Protein AF-A0A7C2C127-F1 (afdb_monomer_lite)

InterPro domains:
  IPR010293 Na+-dependent bicarbonate transporter superfamily [PF05982] (14-312)
  IPR010293 Na+-dependent bicarbonate transporter superfamily [PTHR40400] (1-154)
  IPR052157 Branched-chain amino acid transport system permease [cd06582] (281-436)

Foldseek 3Di:
DDPVVLVCCLCVPLQNVLLQLLLVCLVVQHPDDDDPVLLVVLLLLLLLLLLLQLQQLVLPDDVLLVVLVLVLLLCLLQVQLVVQLVCCCVLQVDDQLVSLLRQLFLQAFDPVLLVSLLVSCVVVPHHFRSNLSVSNLSSNQSSNLNSLQSSDPDDDSVVSNVLSCVASSNCSNNVSSNNNNVCHPVNCVVCCVPSPPCNVVSSSVSSSNVSNVVSVCVVVDVVSDPSVVCSLQVQLVVQLVSQLVSCVVSVTDNSNSNSSSSGSSGTDPRRSVSSSVVRRAQDDDPNDRHHPLNVVLVVVLVVLLVVVVCCLPPDPLNVLLVVCVVPVVVSVVVVDDVVVSVVVVCVSVVVSVVSNVVSVVVVDPDGPCPCVVCPVVLVLLCQQLAPPNSVSSVVSNVVLVVQLVVLCVPPRNVSSVVSSVVVSVVSCVVPRRHDPRDDD

Structure (mmCIF, N/CA/C/O backbone):
data_AF-A0A7C2C127-F1
#
_entry.id   AF-A0A7C2C127-F1
#
loop_
_atom_site.group_PDB
_atom_site.id
_atom_site.type_symbol
_atom_site.label_atom_id
_atom_site.label_alt_id
_atom_site.label_comp_id
_atom_site.label_asym_id
_atom_site.label_entity_id
_atom_site.label_seq_id
_atom_site.pdbx_PDB_ins_code
_atom_site.Cartn_x
_atom_site.Cartn_y
_atom_site.Cartn_z
_atom_site.occupancy
_atom_site.B_iso_or_equiv
_atom_site.auth_seq_id
_atom_site.auth_comp_id
_atom_site.auth_asym_id
_atom_site.auth_atom_id
_atom_site.pdbx_PDB_model_num
ATOM 1 N N . MET A 1 1 ? -5.410 -1.307 -33.661 1.00 60.62 1 MET A N 1
ATOM 2 C CA . MET A 1 1 ? -6.552 -1.610 -32.772 1.00 60.62 1 MET A CA 1
ATOM 3 C C . MET A 1 1 ? -7.360 -0.339 -32.600 1.00 60.62 1 MET A C 1
ATOM 5 O O . MET A 1 1 ? -6.748 0.714 -32.479 1.00 60.62 1 MET A O 1
ATOM 9 N N . ASP A 1 2 ? -8.688 -0.419 -32.618 1.00 77.31 2 ASP A N 1
ATOM 10 C CA . ASP A 1 2 ? -9.548 0.704 -32.216 1.00 77.31 2 ASP A CA 1
ATOM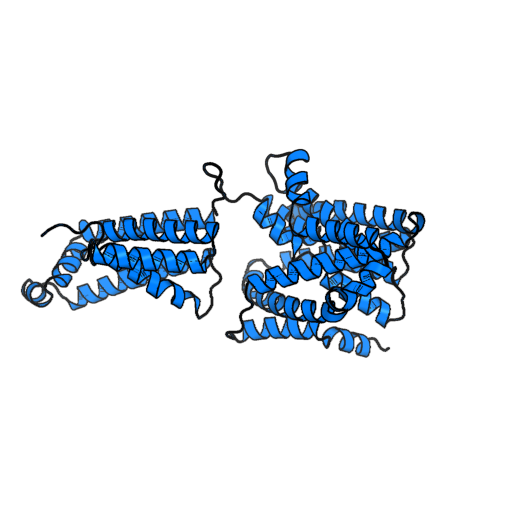 11 C C . ASP A 1 2 ? -9.400 0.964 -30.696 1.00 77.31 2 ASP A C 1
ATOM 13 O O . ASP A 1 2 ? -9.070 0.052 -29.931 1.00 77.31 2 ASP A O 1
ATOM 17 N N . ALA A 1 3 ? -9.626 2.202 -30.253 1.00 63.97 3 ALA A N 1
ATOM 18 C CA . ALA A 1 3 ? -9.612 2.628 -28.857 1.00 63.97 3 ALA A CA 1
ATOM 19 C C . ALA A 1 3 ? -10.526 1.766 -27.972 1.00 63.97 3 ALA A C 1
ATOM 21 O O . ALA A 1 3 ? -10.160 1.453 -26.838 1.00 63.97 3 ALA A O 1
ATOM 22 N N . LEU A 1 4 ? -11.677 1.324 -28.494 1.00 67.25 4 LEU A N 1
ATOM 23 C CA . LEU A 1 4 ? -12.590 0.435 -27.771 1.00 67.25 4 LEU A CA 1
ATOM 24 C C . LEU A 1 4 ? -11.961 -0.942 -27.498 1.00 67.25 4 LEU A C 1
ATOM 26 O O . LEU A 1 4 ? -12.105 -1.485 -26.404 1.00 67.25 4 LEU A O 1
ATOM 30 N N . GLU A 1 5 ? -11.232 -1.495 -28.468 1.00 71.25 5 GLU A N 1
ATOM 31 C CA . GLU A 1 5 ? -10.544 -2.783 -28.325 1.00 71.25 5 GLU A CA 1
ATOM 32 C C . GLU A 1 5 ? -9.367 -2.687 -27.344 1.00 71.25 5 GLU A C 1
ATOM 34 O O . GLU A 1 5 ? -9.182 -3.576 -26.516 1.00 71.25 5 GLU A O 1
ATOM 39 N N . LEU A 1 6 ? -8.621 -1.578 -27.347 1.00 61.88 6 LEU A N 1
ATOM 40 C CA . LEU A 1 6 ? -7.578 -1.317 -26.343 1.00 61.88 6 LEU A CA 1
ATOM 41 C C . LEU A 1 6 ? -8.158 -1.166 -24.933 1.00 61.88 6 LEU A C 1
ATOM 43 O O . LEU A 1 6 ? -7.577 -1.667 -23.968 1.00 61.88 6 LEU A O 1
ATOM 47 N N . LEU A 1 7 ? -9.305 -0.496 -24.803 1.00 61.59 7 LEU A N 1
ATOM 48 C CA . LEU A 1 7 ? -9.994 -0.345 -23.525 1.00 61.59 7 LEU A CA 1
ATOM 49 C C . LEU A 1 7 ? -10.435 -1.710 -22.983 1.00 61.59 7 LEU A C 1
ATOM 51 O O . LEU A 1 7 ? -10.162 -2.021 -21.824 1.00 61.59 7 LEU A O 1
ATOM 55 N N . LYS A 1 8 ? -11.056 -2.544 -23.827 1.00 70.00 8 LYS A N 1
ATOM 56 C CA . LYS A 1 8 ? -11.434 -3.917 -23.465 1.00 70.00 8 LYS A CA 1
ATOM 57 C C . LYS A 1 8 ? -10.215 -4.734 -23.048 1.00 70.00 8 LYS A C 1
ATOM 59 O O . LYS A 1 8 ? -10.264 -5.370 -22.005 1.00 70.00 8 LYS A O 1
ATOM 64 N N . LEU A 1 9 ? -9.120 -4.682 -23.806 1.00 67.81 9 LEU A N 1
ATOM 65 C CA . LEU A 1 9 ? -7.918 -5.471 -23.523 1.00 67.81 9 LEU A CA 1
ATOM 66 C C . LEU A 1 9 ? -7.294 -5.105 -22.164 1.00 67.81 9 LEU A C 1
ATOM 68 O O . LEU A 1 9 ? -6.887 -5.987 -21.413 1.00 67.81 9 LEU A O 1
ATOM 72 N N . ASN A 1 10 ? -7.291 -3.819 -21.800 1.00 65.25 10 ASN A N 1
ATOM 73 C CA . ASN A 1 10 ? -6.792 -3.375 -20.496 1.00 65.25 10 ASN A CA 1
ATOM 74 C C . ASN A 1 10 ? -7.761 -3.697 -19.345 1.00 65.25 10 ASN A C 1
ATOM 76 O O . ASN A 1 10 ? -7.336 -4.237 -18.321 1.00 65.25 10 ASN A O 1
ATOM 80 N N . LEU A 1 11 ? -9.058 -3.398 -19.503 1.00 72.81 11 LEU A N 1
ATOM 81 C CA . LEU A 1 11 ? -10.069 -3.610 -18.456 1.00 72.81 11 LEU A CA 1
ATOM 82 C C . LEU A 1 11 ? -10.361 -5.091 -18.192 1.00 72.81 11 LEU A C 1
ATOM 84 O O . LEU A 1 11 ? -10.652 -5.459 -17.057 1.00 72.81 11 LEU A O 1
ATOM 88 N N . LEU A 1 12 ? -10.267 -5.932 -19.223 1.00 81.25 12 LEU A N 1
ATOM 89 C CA . LEU A 1 12 ? -10.463 -7.380 -19.131 1.00 81.25 12 LEU A CA 1
ATOM 90 C C . LEU A 1 12 ? -9.153 -8.139 -18.871 1.00 81.25 12 LEU A C 1
ATOM 92 O O . LEU A 1 12 ? -9.132 -9.367 -18.934 1.00 81.25 12 LEU A O 1
ATOM 96 N N . SER A 1 13 ? -8.057 -7.437 -18.566 1.00 80.00 13 SER A N 1
ATOM 97 C CA . SER A 1 13 ? -6.820 -8.099 -18.154 1.00 80.00 13 SER A CA 1
ATOM 98 C C . SER A 1 13 ? -7.019 -8.831 -16.814 1.00 80.00 13 SER A C 1
ATOM 100 O O . SER A 1 13 ? -7.697 -8.302 -15.925 1.00 80.00 13 SER A O 1
ATOM 102 N N . PRO A 1 14 ? -6.403 -10.015 -16.608 1.00 85.00 14 PRO A N 1
ATOM 103 C CA . PRO A 1 14 ? -6.538 -10.767 -15.357 1.00 85.00 14 PRO A CA 1
ATOM 104 C C . PRO A 1 14 ? -6.208 -9.937 -14.112 1.00 85.00 14 PRO A C 1
ATOM 106 O O . PRO A 1 14 ? -6.898 -10.024 -13.106 1.00 85.00 14 PRO A O 1
ATOM 109 N N . MET A 1 15 ? -5.197 -9.074 -14.211 1.00 83.06 15 MET A N 1
ATOM 110 C CA . MET A 1 15 ? -4.766 -8.134 -13.175 1.00 83.06 15 MET A CA 1
ATOM 111 C C . MET A 1 15 ? -5.874 -7.162 -12.744 1.00 83.06 15 MET A C 1
ATOM 113 O O . MET A 1 15 ? -6.144 -7.014 -11.551 1.00 83.06 15 MET A O 1
ATOM 117 N N . VAL A 1 16 ? -6.518 -6.499 -13.709 1.00 78.00 16 VAL A N 1
ATOM 118 C CA . VAL A 1 16 ? -7.582 -5.519 -13.442 1.00 78.00 16 VAL A CA 1
ATOM 119 C C . VAL A 1 16 ? -8.842 -6.223 -12.945 1.00 78.00 16 VAL A C 1
ATOM 121 O O . VAL A 1 16 ? -9.451 -5.784 -11.969 1.00 78.00 16 VAL A O 1
ATOM 124 N N . LEU A 1 17 ? -9.196 -7.356 -13.552 1.00 85.75 17 LEU A N 1
ATOM 125 C CA . LEU A 1 17 ? -10.327 -8.170 -13.112 1.00 85.75 17 LEU A CA 1
ATOM 126 C C . LEU A 1 17 ? -10.126 -8.715 -11.695 1.00 85.75 17 LEU A C 1
ATOM 128 O O . LEU A 1 17 ? -11.061 -8.672 -10.902 1.00 85.75 17 LEU A O 1
ATOM 132 N N . ALA A 1 18 ? -8.920 -9.162 -11.340 1.00 87.81 18 ALA A N 1
ATOM 133 C CA . ALA A 1 18 ? -8.597 -9.612 -9.989 1.00 87.81 18 ALA A CA 1
ATOM 134 C C . ALA A 1 18 ? -8.707 -8.473 -8.967 1.00 87.81 18 ALA A C 1
ATOM 136 O O . ALA A 1 18 ? -9.290 -8.668 -7.902 1.00 87.81 18 ALA A O 1
ATOM 137 N N . PHE A 1 19 ? -8.241 -7.265 -9.299 1.00 83.75 19 PHE A N 1
ATOM 138 C CA . PHE A 1 19 ? -8.451 -6.087 -8.452 1.00 83.75 19 PHE A CA 1
ATOM 139 C C . PHE A 1 19 ? -9.943 -5.826 -8.192 1.00 83.75 19 PHE A C 1
ATOM 141 O O . PHE A 1 19 ? -10.361 -5.674 -7.040 1.00 83.75 19 PHE A O 1
ATOM 148 N N . PHE A 1 20 ? -10.771 -5.815 -9.241 1.00 85.88 20 PHE A N 1
ATOM 149 C CA . PHE A 1 20 ? -12.215 -5.619 -9.086 1.00 85.88 20 PHE A CA 1
ATOM 150 C C . PHE A 1 20 ? -12.894 -6.779 -8.359 1.00 85.88 20 PHE A C 1
ATOM 152 O O . PHE A 1 20 ? -13.795 -6.536 -7.558 1.00 85.88 20 PHE A O 1
ATOM 159 N N . LEU A 1 21 ? -12.442 -8.016 -8.571 1.00 92.38 21 LEU A N 1
ATOM 160 C CA . LEU A 1 21 ? -12.908 -9.186 -7.835 1.00 92.38 21 LEU A CA 1
ATOM 161 C C . LEU A 1 21 ? -12.620 -9.042 -6.339 1.00 92.38 21 LEU A C 1
ATOM 163 O O . LEU A 1 21 ? -13.502 -9.311 -5.532 1.00 92.38 21 LEU A O 1
ATOM 167 N N . GLY A 1 22 ? -11.437 -8.558 -5.959 1.00 88.19 22 GLY A N 1
ATOM 168 C CA . GLY A 1 22 ? -11.095 -8.293 -4.561 1.00 88.19 22 GLY A CA 1
ATOM 169 C C . GLY A 1 22 ? -11.972 -7.202 -3.958 1.00 88.19 22 GLY A C 1
ATOM 170 O O . GLY A 1 22 ? -12.535 -7.362 -2.872 1.00 88.19 22 GLY A O 1
ATOM 171 N N . ALA A 1 23 ? -12.170 -6.107 -4.692 1.00 83.31 23 ALA A N 1
ATOM 172 C CA . ALA A 1 23 ? -13.064 -5.038 -4.262 1.00 83.31 23 ALA A CA 1
ATOM 173 C C . ALA A 1 23 ? -14.514 -5.532 -4.082 1.00 83.31 23 ALA A C 1
ATOM 175 O O . ALA A 1 23 ? -15.163 -5.212 -3.081 1.00 83.31 23 ALA A O 1
ATOM 176 N N . LEU A 1 24 ? -15.002 -6.353 -5.018 1.00 90.81 24 LEU A N 1
ATOM 177 C CA . LEU A 1 24 ? -16.324 -6.971 -4.978 1.00 90.81 24 LEU A CA 1
ATOM 178 C C . LEU A 1 24 ? -16.447 -7.960 -3.817 1.00 90.81 24 LEU A C 1
ATOM 180 O O . LEU A 1 24 ? -17.412 -7.874 -3.065 1.00 90.81 24 LEU A O 1
ATOM 184 N N . ALA A 1 25 ? -15.468 -8.845 -3.623 1.00 89.56 25 ALA A N 1
ATOM 185 C CA . ALA A 1 25 ? -15.436 -9.804 -2.521 1.00 89.56 25 ALA A CA 1
ATOM 186 C C . ALA A 1 25 ? -15.560 -9.086 -1.172 1.00 89.56 25 ALA A C 1
ATOM 188 O O . ALA A 1 25 ? -16.382 -9.462 -0.333 1.00 89.56 25 ALA A O 1
ATOM 189 N N . ARG A 1 26 ? -14.837 -7.971 -0.994 1.00 82.50 26 ARG A N 1
ATOM 190 C CA . ARG A 1 26 ? -14.964 -7.141 0.208 1.00 82.50 26 ARG A CA 1
ATOM 191 C C . ARG A 1 26 ? -16.342 -6.484 0.324 1.00 82.50 26 ARG A C 1
ATOM 193 O O . ARG A 1 26 ? -16.895 -6.444 1.424 1.00 82.50 26 ARG A O 1
ATOM 200 N N . GLY A 1 27 ? -16.896 -5.979 -0.778 1.00 82.19 27 GLY A N 1
ATOM 201 C CA . GLY A 1 27 ? -18.230 -5.368 -0.825 1.00 82.19 27 GLY A CA 1
ATOM 202 C C . GLY A 1 27 ? -19.358 -6.347 -0.483 1.00 82.19 27 GLY A C 1
ATOM 203 O O . GLY A 1 27 ? -20.255 -6.007 0.287 1.00 82.19 27 GLY A O 1
ATOM 204 N N . LEU A 1 28 ? -19.258 -7.581 -0.979 1.00 89.88 28 LEU A N 1
ATOM 205 C CA . LEU A 1 28 ? -20.168 -8.693 -0.691 1.00 89.88 28 LEU A CA 1
ATOM 206 C C . LEU A 1 28 ? -19.945 -9.312 0.697 1.00 89.88 28 LEU A C 1
ATOM 208 O O . LEU A 1 28 ? -20.675 -10.221 1.078 1.00 89.88 28 LEU A O 1
ATOM 212 N N . ARG A 1 29 ? -18.965 -8.813 1.466 1.00 85.44 29 ARG A N 1
ATOM 213 C CA . ARG A 1 29 ? -18.564 -9.354 2.775 1.00 85.44 29 ARG A CA 1
ATOM 214 C C . ARG A 1 29 ? -18.173 -10.838 2.712 1.00 85.44 29 ARG A C 1
ATOM 216 O O . ARG A 1 29 ? -18.447 -11.575 3.655 1.00 85.44 29 ARG A O 1
ATOM 223 N N . SER A 1 30 ? -17.529 -11.251 1.621 1.00 86.69 30 SER A N 1
ATOM 224 C CA . SER A 1 30 ? -16.916 -12.576 1.508 1.00 86.69 30 SER A CA 1
ATOM 225 C C . SER A 1 30 ? -15.892 -12.795 2.628 1.00 86.69 30 SER A C 1
ATOM 227 O O . SER A 1 30 ? -15.277 -11.853 3.135 1.00 86.69 30 SER A O 1
ATOM 229 N N . ASP A 1 31 ? -15.727 -14.056 3.004 1.00 79.88 31 ASP A N 1
ATOM 230 C CA . ASP A 1 31 ? -14.684 -14.584 3.880 1.00 79.88 31 ASP A CA 1
ATOM 231 C C . ASP A 1 31 ? -13.298 -14.649 3.217 1.00 79.88 31 ASP A C 1
ATOM 233 O O . ASP A 1 31 ? -12.323 -14.975 3.894 1.00 79.88 31 ASP A O 1
ATOM 237 N N . LEU A 1 32 ? -13.190 -14.297 1.928 1.00 83.62 32 LEU A N 1
ATOM 238 C CA . LEU A 1 32 ? -11.921 -14.179 1.222 1.00 83.62 32 LEU A CA 1
ATOM 239 C C . LEU A 1 32 ? -10.985 -13.225 1.978 1.00 83.62 32 LEU A C 1
ATOM 241 O O . LEU A 1 32 ? -11.233 -12.022 2.079 1.00 83.62 32 LEU A O 1
ATOM 245 N N . ALA A 1 33 ? -9.894 -13.782 2.493 1.00 75.12 33 ALA A N 1
ATOM 246 C CA . ALA A 1 33 ? -8.860 -13.060 3.212 1.00 75.12 33 ALA A CA 1
ATOM 247 C C . ALA A 1 33 ? -7.491 -13.437 2.646 1.00 75.12 33 ALA A C 1
ATOM 249 O O . ALA A 1 33 ? -7.175 -14.615 2.487 1.00 75.12 33 ALA A O 1
ATOM 250 N N . PHE A 1 34 ? -6.675 -12.429 2.348 1.00 77.94 34 PHE A N 1
ATOM 251 C CA . PHE A 1 34 ? -5.296 -12.639 1.926 1.00 77.94 34 PHE A CA 1
ATOM 252 C C . PHE A 1 34 ? -4.382 -12.693 3.156 1.00 77.94 34 PHE A C 1
ATOM 254 O O . PHE A 1 34 ? -4.388 -11.750 3.952 1.00 77.94 34 PHE A O 1
ATOM 261 N N . PRO A 1 35 ? -3.589 -13.762 3.348 1.00 79.81 35 PRO A N 1
ATOM 262 C CA . PRO A 1 35 ? -2.646 -13.824 4.459 1.00 79.81 35 PRO A CA 1
ATOM 263 C C . PRO A 1 35 ? -1.576 -12.727 4.355 1.00 79.81 35 PRO A C 1
ATOM 265 O O . PRO A 1 35 ? -0.988 -12.534 3.288 1.00 79.81 35 PRO A O 1
ATOM 268 N N . GLU A 1 36 ? -1.233 -12.067 5.470 1.00 73.75 36 GLU A N 1
ATOM 269 C CA . GLU A 1 36 ? -0.169 -11.042 5.488 1.00 73.75 36 GLU A CA 1
ATOM 270 C C . GLU A 1 36 ? 1.187 -11.597 5.023 1.00 73.75 36 GLU A C 1
ATOM 272 O O . GLU A 1 36 ? 1.960 -10.909 4.348 1.00 73.75 36 GLU A O 1
ATOM 277 N N . ALA A 1 37 ? 1.465 -12.868 5.329 1.00 77.38 37 ALA A N 1
ATOM 278 C CA . ALA A 1 37 ? 2.657 -13.566 4.859 1.00 77.38 37 ALA A CA 1
ATOM 279 C C . ALA A 1 37 ? 2.698 -13.660 3.324 1.00 77.38 37 ALA A C 1
ATOM 281 O O . ALA A 1 37 ? 3.747 -13.427 2.723 1.00 77.38 37 ALA A O 1
ATOM 282 N N . LEU A 1 38 ? 1.555 -13.927 2.681 1.00 81.62 38 LEU A N 1
ATOM 283 C CA . LEU A 1 38 ? 1.459 -14.008 1.225 1.00 81.62 38 LEU A CA 1
ATOM 284 C C . LEU A 1 38 ? 1.640 -12.629 0.583 1.00 81.62 38 LEU A C 1
ATOM 286 O O . LEU A 1 38 ? 2.416 -12.501 -0.361 1.00 81.62 38 LEU A O 1
ATOM 290 N N . TYR A 1 39 ? 1.012 -11.584 1.132 1.00 76.12 39 TYR A N 1
ATOM 291 C CA . TYR A 1 39 ? 1.247 -10.199 0.698 1.00 76.12 39 TYR A CA 1
ATOM 292 C C . TYR A 1 39 ? 2.736 -9.831 0.774 1.00 76.12 39 TYR A C 1
ATOM 294 O O . TYR A 1 39 ? 3.320 -9.276 -0.163 1.00 76.12 39 TYR A O 1
ATOM 302 N N . THR A 1 40 ? 3.372 -10.185 1.890 1.00 77.06 40 THR A N 1
ATOM 303 C CA . THR A 1 40 ? 4.786 -9.915 2.154 1.00 77.06 40 THR A CA 1
ATOM 304 C C . THR A 1 40 ? 5.695 -10.669 1.184 1.00 77.06 40 THR A C 1
ATOM 306 O O . THR A 1 40 ? 6.653 -10.078 0.678 1.00 77.06 40 THR A O 1
ATOM 309 N N . ALA A 1 41 ? 5.395 -11.938 0.898 1.00 82.69 41 ALA A N 1
ATOM 310 C CA . ALA A 1 41 ? 6.131 -12.770 -0.049 1.00 82.69 41 ALA A CA 1
ATOM 311 C C . ALA A 1 41 ? 5.988 -12.259 -1.490 1.00 82.69 41 ALA A C 1
ATOM 313 O O . ALA A 1 41 ? 6.996 -12.068 -2.170 1.00 82.69 41 ALA A O 1
ATOM 314 N N . LEU A 1 42 ? 4.762 -11.951 -1.929 1.00 83.69 42 LEU A N 1
ATOM 315 C CA . LEU A 1 42 ? 4.494 -11.380 -3.252 1.00 83.69 42 LEU A CA 1
ATOM 316 C C . LEU A 1 42 ? 5.188 -10.027 -3.425 1.00 83.69 42 LEU A C 1
ATOM 318 O O . LEU A 1 42 ? 5.793 -9.783 -4.464 1.00 83.69 42 LEU A O 1
ATOM 322 N N . SER A 1 43 ? 5.176 -9.177 -2.395 1.00 78.94 43 SER A N 1
ATOM 323 C CA . SER A 1 43 ? 5.898 -7.899 -2.408 1.00 78.94 43 SER A CA 1
ATOM 324 C C . SER A 1 43 ? 7.403 -8.099 -2.589 1.00 78.94 43 SER A C 1
ATOM 326 O O . SER A 1 43 ? 8.009 -7.420 -3.413 1.00 78.94 43 SER A O 1
ATOM 328 N N . ILE A 1 44 ? 8.012 -9.034 -1.843 1.00 83.50 44 ILE A N 1
ATOM 329 C CA . ILE A 1 44 ? 9.448 -9.339 -1.971 1.00 83.50 44 ILE A CA 1
ATOM 330 C C . ILE A 1 44 ? 9.765 -9.781 -3.392 1.00 83.50 44 ILE A C 1
ATOM 332 O O . ILE A 1 44 ? 10.664 -9.236 -4.032 1.00 83.50 44 ILE A O 1
ATOM 336 N N . TYR A 1 45 ? 9.004 -10.766 -3.860 1.00 89.19 45 TYR A N 1
ATOM 337 C CA . TYR A 1 45 ? 9.178 -11.380 -5.161 1.00 89.19 45 TYR A CA 1
ATOM 338 C C . TYR A 1 45 ? 9.066 -10.344 -6.287 1.00 89.19 45 TYR A C 1
ATOM 340 O O . TYR A 1 45 ? 9.967 -10.248 -7.117 1.00 89.19 45 TYR A O 1
ATOM 348 N N . LEU A 1 46 ? 8.004 -9.530 -6.291 1.00 84.31 46 LEU A N 1
ATOM 349 C CA . LEU A 1 46 ? 7.758 -8.536 -7.337 1.00 84.31 46 LEU A CA 1
ATOM 350 C C . LEU A 1 46 ? 8.841 -7.454 -7.357 1.00 84.31 46 LEU A C 1
ATOM 352 O O . LEU A 1 46 ? 9.362 -7.146 -8.426 1.00 84.31 46 LEU A O 1
ATOM 356 N N . LEU A 1 47 ? 9.209 -6.904 -6.196 1.00 81.62 47 LEU A N 1
ATOM 357 C CA . LEU A 1 47 ? 10.239 -5.865 -6.100 1.00 81.62 47 LEU A CA 1
ATOM 358 C C . LEU A 1 47 ? 11.602 -6.379 -6.567 1.00 81.62 47 LEU A C 1
ATOM 360 O O . LEU A 1 47 ? 12.262 -5.732 -7.379 1.00 81.62 47 LEU A O 1
ATOM 364 N N . PHE A 1 48 ? 11.999 -7.568 -6.112 1.00 88.62 48 PHE A N 1
ATOM 365 C CA . PHE A 1 48 ? 13.260 -8.167 -6.531 1.00 88.62 48 PHE A CA 1
ATOM 366 C C . PHE A 1 48 ? 13.261 -8.510 -8.026 1.00 88.62 48 PHE A C 1
ATOM 368 O O . PHE A 1 48 ? 14.230 -8.203 -8.713 1.00 88.62 48 PHE A O 1
ATOM 375 N N . ALA A 1 49 ? 12.170 -9.071 -8.560 1.00 87.75 49 ALA A N 1
ATOM 376 C CA . ALA A 1 49 ? 12.039 -9.388 -9.985 1.00 87.75 49 ALA A CA 1
ATOM 377 C C . ALA A 1 49 ? 12.124 -8.140 -10.881 1.00 87.75 49 ALA A C 1
ATOM 379 O O . ALA A 1 49 ? 12.737 -8.188 -11.950 1.00 87.75 49 ALA A O 1
ATOM 380 N N . ILE A 1 50 ? 11.530 -7.019 -10.453 1.00 83.69 50 ILE A N 1
ATOM 381 C CA . ILE A 1 50 ? 11.624 -5.729 -11.156 1.00 83.69 50 ILE A CA 1
ATOM 382 C C . ILE A 1 50 ? 13.069 -5.233 -11.156 1.00 83.69 50 ILE A C 1
ATOM 384 O O . ILE A 1 50 ? 13.589 -4.895 -12.221 1.00 83.69 50 ILE A O 1
ATOM 388 N N . GLY A 1 51 ? 13.720 -5.239 -9.987 1.00 88.12 51 GLY A N 1
ATOM 389 C CA . GLY A 1 51 ? 15.130 -4.879 -9.856 1.00 88.12 51 GLY A CA 1
ATOM 390 C C . GLY A 1 51 ? 16.007 -5.735 -10.766 1.00 88.12 51 GLY A C 1
ATOM 391 O O . GLY A 1 51 ? 16.746 -5.201 -11.585 1.00 88.12 51 GLY A O 1
ATOM 392 N N . LEU A 1 52 ? 15.856 -7.058 -10.700 1.00 91.31 52 LEU A N 1
ATOM 393 C CA . LEU A 1 52 ? 16.619 -8.023 -11.491 1.00 91.31 52 LEU A CA 1
ATOM 394 C C . LEU A 1 52 ? 16.494 -7.770 -12.999 1.00 91.31 52 LEU A C 1
ATOM 396 O O . LEU A 1 52 ? 17.508 -7.705 -13.695 1.00 91.31 52 LEU A O 1
ATOM 400 N N . LYS A 1 53 ? 15.268 -7.567 -13.503 1.00 87.94 53 LYS A N 1
ATOM 401 C CA . LYS A 1 53 ? 15.026 -7.213 -14.913 1.00 87.94 53 LYS A CA 1
ATOM 402 C C . LYS A 1 53 ? 15.699 -5.889 -15.282 1.00 87.94 53 LYS A C 1
ATOM 404 O O . LYS A 1 53 ? 16.378 -5.828 -16.301 1.00 87.94 53 LYS A O 1
ATOM 409 N N . GLY A 1 54 ? 15.567 -4.858 -14.444 1.00 88.56 54 GLY A N 1
ATOM 410 C CA . GLY A 1 54 ? 16.218 -3.562 -14.668 1.00 88.56 54 GLY A CA 1
ATOM 411 C C . GLY A 1 54 ? 17.740 -3.652 -14.701 1.00 88.56 54 GLY A C 1
ATOM 412 O O . GLY A 1 54 ? 18.375 -3.071 -15.575 1.00 88.56 54 GLY A O 1
ATOM 413 N N . GLY A 1 55 ? 18.324 -4.447 -13.807 1.00 91.44 55 GLY A N 1
ATOM 414 C CA . GLY A 1 55 ? 19.760 -4.699 -13.764 1.00 91.44 55 GLY A CA 1
ATOM 415 C C . GLY A 1 55 ? 20.298 -5.321 -15.046 1.00 91.44 55 GLY A C 1
ATOM 416 O O . GLY A 1 55 ? 21.280 -4.841 -15.607 1.00 91.44 55 GLY A O 1
ATOM 417 N N . VAL A 1 56 ? 19.636 -6.362 -15.549 1.00 92.69 56 VAL A N 1
ATOM 418 C CA . VAL A 1 56 ? 20.054 -7.013 -16.798 1.00 92.69 56 VAL A CA 1
ATOM 419 C C . VAL A 1 56 ? 19.977 -6.049 -17.972 1.00 92.69 56 VAL A C 1
ATOM 421 O O . VAL A 1 56 ? 20.918 -5.962 -18.754 1.00 92.69 56 VAL A O 1
ATOM 424 N N . GLU A 1 57 ? 18.911 -5.260 -18.060 1.00 89.94 57 GLU A N 1
ATOM 425 C CA . GLU A 1 57 ? 18.777 -4.221 -19.084 1.00 89.94 57 GLU A CA 1
ATOM 426 C C . GLU A 1 57 ? 19.866 -3.147 -18.958 1.00 89.94 57 GLU A C 1
ATOM 428 O O . GLU A 1 57 ? 20.416 -2.696 -19.965 1.00 89.94 57 GLU A O 1
ATOM 433 N N . LEU A 1 58 ? 20.258 -2.795 -17.733 1.00 89.19 58 LEU A N 1
ATOM 434 C CA . LEU A 1 58 ? 21.350 -1.862 -17.474 1.00 89.19 58 LEU A CA 1
ATOM 435 C C . LEU A 1 58 ? 22.705 -2.394 -17.963 1.00 89.19 58 LEU A C 1
ATOM 437 O O . LEU A 1 58 ? 23.472 -1.625 -18.533 1.00 89.19 58 LEU A O 1
ATOM 441 N N . SER A 1 59 ? 22.985 -3.693 -17.813 1.00 89.69 59 SER A N 1
ATOM 442 C CA . SER A 1 59 ? 24.268 -4.282 -18.247 1.00 89.69 59 SER A CA 1
ATOM 443 C C . SER A 1 59 ? 24.524 -4.212 -19.758 1.00 89.69 59 SER A C 1
ATOM 445 O O . SER A 1 59 ? 25.673 -4.286 -20.189 1.00 89.69 59 SER A O 1
ATOM 447 N N . LYS A 1 60 ? 23.469 -4.044 -20.563 1.00 88.62 60 LYS A N 1
ATOM 448 C CA . LYS A 1 60 ? 23.538 -3.978 -22.032 1.00 88.62 60 LYS A CA 1
ATOM 449 C C . LYS A 1 60 ? 23.222 -2.599 -22.605 1.00 88.62 60 LYS A C 1
ATOM 451 O O . LYS A 1 60 ? 23.374 -2.388 -23.806 1.00 88.62 60 LYS A O 1
ATOM 456 N N . THR A 1 61 ? 22.787 -1.657 -21.770 1.00 89.19 61 THR A N 1
ATOM 457 C CA . THR A 1 61 ? 22.429 -0.305 -22.209 1.00 89.19 61 THR A CA 1
ATOM 458 C C . THR A 1 61 ? 23.652 0.615 -22.142 1.00 89.19 61 THR A C 1
ATOM 460 O O . THR A 1 61 ? 24.208 0.806 -21.060 1.00 89.19 61 THR A O 1
ATOM 463 N N . PRO A 1 62 ? 24.058 1.260 -23.253 1.00 90.50 62 PRO A N 1
ATOM 464 C CA . PRO A 1 62 ? 25.094 2.287 -23.224 1.00 90.50 62 PRO A CA 1
ATOM 465 C C . PRO A 1 62 ? 24.734 3.427 -22.264 1.00 90.50 62 PRO A C 1
ATOM 467 O O . PRO A 1 62 ? 23.662 4.023 -22.372 1.00 90.50 62 PRO A O 1
ATOM 470 N N . LEU A 1 63 ? 25.658 3.789 -21.369 1.00 86.69 63 LEU A N 1
ATOM 471 C CA . LEU A 1 63 ? 25.414 4.787 -20.318 1.00 86.69 63 LEU A CA 1
ATOM 472 C C . LEU A 1 63 ? 24.977 6.156 -20.875 1.00 86.69 63 LEU A C 1
ATOM 474 O O . LEU A 1 63 ? 24.182 6.856 -20.253 1.00 86.69 63 LEU A O 1
ATOM 478 N N . ALA A 1 64 ? 25.443 6.509 -22.077 1.00 89.06 64 ALA A N 1
ATOM 479 C CA . ALA A 1 64 ? 25.063 7.739 -22.769 1.00 89.06 64 ALA A CA 1
ATOM 480 C C . ALA A 1 64 ? 23.555 7.823 -23.075 1.00 89.06 64 ALA A C 1
ATOM 482 O O . ALA A 1 64 ? 22.982 8.906 -22.985 1.00 89.06 64 ALA A O 1
ATOM 483 N N . LEU A 1 65 ? 22.904 6.693 -23.382 1.00 89.50 65 LEU A N 1
ATOM 484 C CA . LEU A 1 65 ? 21.458 6.639 -23.643 1.00 89.50 65 LEU A CA 1
ATOM 485 C C . LEU A 1 65 ? 20.632 6.728 -22.354 1.00 89.50 65 LEU A C 1
ATOM 487 O O . LEU A 1 65 ? 19.471 7.122 -22.391 1.00 89.50 65 LEU A O 1
ATOM 491 N N . LEU A 1 66 ? 21.228 6.372 -21.215 1.00 91.19 66 LEU A N 1
ATOM 492 C CA . LEU A 1 66 ? 20.564 6.381 -19.915 1.00 91.19 66 LEU A CA 1
ATOM 493 C C . LEU A 1 66 ? 20.721 7.713 -19.175 1.00 91.19 66 LEU A C 1
ATOM 495 O O . LEU A 1 66 ? 19.848 8.067 -18.389 1.00 91.19 66 LEU A O 1
ATOM 499 N N . LEU A 1 67 ? 21.814 8.446 -19.400 1.00 92.69 67 LEU A N 1
ATOM 500 C CA . LEU A 1 67 ? 22.192 9.600 -18.581 1.00 92.69 67 LEU A CA 1
ATOM 501 C C . LEU A 1 67 ? 21.086 10.662 -18.497 1.00 92.69 67 LEU A C 1
ATOM 503 O O . LEU A 1 67 ? 20.679 11.042 -17.401 1.00 92.69 67 LEU A O 1
ATOM 507 N N . LEU A 1 68 ? 20.574 11.119 -19.643 1.00 95.62 68 LEU A N 1
ATOM 508 C CA . LEU A 1 68 ? 19.518 12.134 -19.697 1.00 95.62 68 LEU A CA 1
ATOM 509 C C . LEU A 1 68 ? 18.194 11.626 -19.088 1.00 95.62 68 LEU A C 1
ATOM 511 O O . LEU A 1 68 ? 17.663 12.312 -18.208 1.00 95.62 68 LEU A O 1
ATOM 515 N N . PRO A 1 69 ? 17.680 10.428 -19.446 1.00 95.88 69 PRO A N 1
ATOM 516 C CA . PRO A 1 69 ? 16.500 9.859 -18.793 1.00 95.88 69 PRO A CA 1
ATOM 517 C C . PRO A 1 69 ? 16.659 9.659 -17.284 1.00 95.88 69 PRO A C 1
ATOM 519 O O . PRO A 1 69 ? 15.724 9.922 -16.527 1.00 95.88 69 PRO A O 1
ATOM 522 N N . ALA A 1 70 ? 17.837 9.238 -16.822 1.00 94.00 70 ALA A N 1
ATOM 523 C CA . ALA A 1 70 ? 18.134 9.068 -15.405 1.00 94.00 70 ALA A CA 1
ATOM 524 C C . ALA A 1 70 ? 18.118 10.410 -14.665 1.00 94.00 70 ALA A C 1
ATOM 526 O O . ALA A 1 70 ? 17.493 10.508 -13.612 1.00 94.00 70 ALA A O 1
ATOM 527 N N . LEU A 1 71 ? 18.728 11.460 -15.223 1.00 95.31 71 LEU A N 1
ATOM 528 C CA . LEU A 1 71 ? 18.703 12.805 -14.640 1.00 95.31 71 LEU A CA 1
ATOM 529 C C . LEU A 1 71 ? 17.282 13.382 -14.583 1.00 95.31 71 LEU A C 1
ATOM 531 O O . LEU A 1 71 ? 16.879 13.912 -13.547 1.00 95.31 71 LEU A O 1
ATOM 535 N N . ALA A 1 72 ? 16.499 13.226 -15.653 1.00 96.12 72 ALA A N 1
ATOM 536 C CA . ALA A 1 72 ? 15.089 13.616 -15.675 1.00 96.12 72 ALA A CA 1
ATOM 537 C C . ALA A 1 72 ? 14.273 12.864 -14.608 1.00 96.12 72 ALA A C 1
ATOM 539 O O . ALA A 1 72 ? 13.466 13.457 -13.891 1.00 96.12 72 ALA A O 1
ATOM 540 N N . THR A 1 73 ? 14.527 11.565 -14.458 1.00 94.88 73 THR A N 1
ATOM 541 C CA . THR A 1 73 ? 13.865 10.711 -13.465 1.00 94.88 73 THR A CA 1
ATOM 542 C C . THR A 1 73 ? 14.259 11.085 -12.036 1.00 94.88 73 THR A C 1
ATOM 544 O O . THR A 1 73 ? 13.394 11.175 -11.169 1.00 94.88 73 THR A O 1
ATOM 547 N N . LEU A 1 74 ? 15.536 11.373 -11.782 1.00 94.06 74 LEU A N 1
ATOM 548 C CA . LEU A 1 74 ? 16.013 11.855 -10.484 1.00 94.06 74 LEU A CA 1
ATOM 549 C C . LEU A 1 74 ? 15.388 13.207 -10.134 1.00 94.06 74 LEU A C 1
ATOM 551 O O . LEU A 1 74 ? 14.929 13.394 -9.008 1.00 94.06 74 LEU A O 1
ATOM 555 N N . PHE A 1 75 ? 15.297 14.125 -11.100 1.00 95.62 75 PHE A N 1
ATOM 556 C CA . PHE A 1 75 ? 14.590 15.389 -10.908 1.00 95.62 75 PHE A CA 1
ATOM 557 C C . PHE A 1 75 ? 13.126 15.155 -10.518 1.00 95.62 75 PHE A C 1
ATOM 559 O O . PHE A 1 75 ? 12.662 15.729 -9.533 1.00 95.62 75 PHE A O 1
ATOM 566 N N . LEU A 1 76 ? 12.408 14.274 -11.224 1.00 94.75 76 LEU A N 1
ATOM 567 C CA . LEU A 1 76 ? 11.037 13.893 -10.862 1.00 94.75 76 LEU A CA 1
ATOM 568 C C . LEU A 1 76 ? 10.971 13.282 -9.455 1.00 94.75 76 LEU A C 1
ATOM 570 O O . LEU A 1 76 ? 10.062 13.616 -8.694 1.00 94.75 76 LEU A O 1
ATOM 574 N N . GLY A 1 77 ? 11.940 12.444 -9.086 1.00 90.75 77 GLY A N 1
ATOM 575 C CA . GLY A 1 77 ? 12.043 11.819 -7.765 1.00 90.75 77 GLY A CA 1
ATOM 576 C C . GLY A 1 77 ? 12.224 12.822 -6.628 1.00 90.75 77 GLY A C 1
ATOM 577 O O . GLY A 1 77 ? 11.764 12.573 -5.520 1.00 90.75 77 GLY A O 1
ATOM 578 N N . LEU A 1 78 ? 12.825 13.983 -6.896 1.00 93.44 78 LEU A N 1
ATOM 579 C CA . LEU A 1 78 ? 12.955 15.075 -5.927 1.00 93.44 78 LEU A CA 1
ATOM 580 C C . LEU A 1 78 ? 11.753 16.030 -5.967 1.00 93.44 78 LEU A C 1
ATOM 582 O O . LEU A 1 78 ? 11.245 16.452 -4.929 1.00 93.44 78 LEU A O 1
ATOM 586 N N . PHE A 1 79 ? 11.269 16.367 -7.162 1.00 94.94 79 PHE A N 1
ATOM 587 C CA . PHE A 1 79 ? 10.209 17.353 -7.368 1.00 94.94 79 PHE A CA 1
ATOM 588 C C . PHE A 1 79 ? 8.833 16.858 -6.908 1.00 94.94 79 PHE A C 1
ATOM 590 O O . PHE A 1 79 ? 8.074 17.606 -6.280 1.00 94.94 79 PHE A O 1
ATOM 597 N N . ARG A 1 80 ? 8.482 15.605 -7.215 1.00 93.81 80 ARG A N 1
ATOM 598 C CA . ARG A 1 80 ? 7.168 15.020 -6.904 1.00 93.81 80 ARG A CA 1
ATOM 599 C C . ARG A 1 80 ? 6.848 14.988 -5.407 1.00 93.81 80 ARG A C 1
ATOM 601 O O . ARG A 1 80 ? 5.784 15.500 -5.051 1.00 93.81 80 ARG A O 1
ATOM 608 N N . PRO A 1 81 ? 7.712 14.476 -4.507 1.00 90.75 81 PRO A N 1
ATOM 609 C CA . PRO A 1 81 ? 7.428 14.529 -3.071 1.00 90.75 81 PRO A CA 1
ATOM 610 C C . PRO A 1 81 ? 7.356 15.974 -2.558 1.00 90.75 81 PRO A C 1
ATOM 612 O O . PRO A 1 81 ? 6.467 16.298 -1.773 1.00 90.75 81 PRO A O 1
ATOM 615 N N . LEU A 1 82 ? 8.219 16.874 -3.044 1.00 94.50 82 LEU A N 1
ATOM 616 C CA . LEU A 1 82 ? 8.262 18.268 -2.590 1.00 94.50 82 LEU A CA 1
ATOM 617 C C . LEU A 1 82 ? 6.979 19.033 -2.954 1.00 94.50 82 LEU A C 1
ATOM 619 O O . LEU A 1 82 ? 6.366 19.694 -2.112 1.00 94.50 82 LEU A O 1
ATOM 623 N N . SER A 1 83 ? 6.543 18.903 -4.209 1.00 94.25 83 SER A N 1
ATOM 624 C CA . SER A 1 83 ? 5.297 19.498 -4.704 1.00 94.25 83 SER A CA 1
ATOM 625 C C . SER A 1 83 ? 4.066 18.873 -4.044 1.00 94.25 83 SER A C 1
ATOM 627 O O . SER A 1 83 ? 3.176 19.610 -3.617 1.00 94.25 83 SER A O 1
ATOM 629 N N . SER A 1 84 ? 4.040 17.547 -3.863 1.00 87.62 84 SER A N 1
ATOM 630 C CA . SER A 1 84 ? 2.960 16.842 -3.153 1.00 87.62 84 SER A CA 1
ATOM 631 C C . SER A 1 84 ? 2.823 17.313 -1.709 1.00 87.62 84 SER A C 1
ATOM 633 O O . SER A 1 84 ? 1.715 17.603 -1.262 1.00 87.62 84 SER A O 1
ATOM 635 N N . TYR A 1 85 ? 3.941 17.450 -0.991 1.00 88.06 85 TYR A N 1
ATOM 636 C CA . TYR A 1 85 ? 3.966 17.942 0.384 1.00 88.06 85 TYR A CA 1
ATOM 637 C C . TYR A 1 85 ? 3.422 19.372 0.477 1.00 88.06 85 TYR A C 1
ATOM 639 O O . TYR A 1 85 ? 2.530 19.659 1.280 1.00 88.06 85 TYR A O 1
ATOM 647 N N . LEU A 1 86 ? 3.929 20.278 -0.367 1.00 93.19 86 LEU A N 1
ATOM 648 C CA . LEU A 1 86 ? 3.519 21.682 -0.362 1.00 93.19 86 LEU A CA 1
ATOM 649 C C . LEU A 1 86 ? 2.028 21.837 -0.683 1.00 93.19 86 LEU A C 1
ATOM 651 O O . LEU A 1 86 ? 1.323 22.596 -0.013 1.00 93.19 86 LEU A O 1
ATOM 655 N N . LEU A 1 87 ? 1.545 21.112 -1.692 1.00 87.50 87 LEU A N 1
ATOM 656 C CA . LEU A 1 87 ? 0.144 21.141 -2.095 1.00 87.50 87 LEU A CA 1
ATOM 657 C C . LEU A 1 87 ? -0.755 20.488 -1.040 1.00 87.50 87 LEU A C 1
ATOM 659 O O . LEU A 1 87 ? -1.821 21.029 -0.764 1.00 87.50 87 LEU A O 1
ATOM 663 N N . ALA A 1 88 ? -0.321 19.413 -0.376 1.00 78.12 88 ALA A N 1
ATOM 664 C CA . ALA A 1 88 ? -1.067 18.820 0.734 1.00 78.12 88 ALA A CA 1
ATOM 665 C C . ALA A 1 88 ? -1.209 19.818 1.895 1.00 78.12 88 ALA A C 1
ATOM 667 O O . ALA A 1 88 ? -2.309 20.039 2.403 1.00 78.12 88 ALA A O 1
ATOM 668 N N . ARG A 1 89 ? -0.121 20.508 2.259 1.00 82.06 89 ARG A N 1
ATOM 669 C CA . ARG A 1 89 ? -0.129 21.547 3.303 1.00 82.06 89 ARG A CA 1
ATOM 670 C C . ARG A 1 89 ? -1.052 22.717 2.957 1.00 82.06 89 ARG A C 1
ATOM 672 O O . ARG A 1 89 ? -1.750 23.205 3.840 1.00 82.06 89 ARG A O 1
ATOM 679 N N . ARG A 1 90 ? -1.058 23.172 1.698 1.00 88.25 90 ARG A N 1
ATOM 680 C CA . ARG A 1 90 ? -1.832 24.350 1.260 1.00 88.25 90 ARG A CA 1
ATOM 681 C C . ARG A 1 90 ? -3.296 24.049 0.939 1.00 88.25 90 ARG A C 1
ATOM 683 O O . ARG A 1 90 ? -4.161 24.816 1.339 1.00 88.25 90 ARG A O 1
ATOM 690 N N . LEU A 1 91 ? -3.573 22.974 0.203 1.00 80.44 91 LEU A N 1
ATOM 691 C CA . LEU A 1 91 ? -4.909 22.667 -0.325 1.00 80.44 91 LEU A CA 1
ATOM 692 C C . LEU A 1 91 ? -5.734 21.786 0.616 1.00 80.44 91 LEU A C 1
ATOM 694 O O . LEU A 1 91 ? -6.959 21.902 0.643 1.00 80.44 91 LEU A O 1
ATOM 698 N N . LEU A 1 92 ? -5.079 20.904 1.380 1.00 70.94 92 LEU A N 1
ATOM 699 C CA . LEU A 1 92 ? -5.756 19.994 2.310 1.00 70.94 92 LEU A CA 1
ATOM 700 C C . LEU A 1 92 ? -5.672 20.463 3.768 1.00 70.94 92 LEU A C 1
ATOM 702 O O . LEU A 1 92 ? -6.466 20.012 4.586 1.00 70.94 92 LEU A O 1
ATOM 706 N N . GLY A 1 93 ? -4.744 21.369 4.099 1.00 69.56 93 GLY A N 1
ATOM 707 C CA . GLY A 1 93 ? -4.587 21.910 5.455 1.00 69.56 93 GLY A CA 1
ATOM 708 C C . GLY A 1 93 ? -4.105 20.885 6.488 1.00 69.56 93 GLY A C 1
ATOM 709 O O . GLY A 1 93 ? -4.296 21.085 7.684 1.00 69.56 93 GLY A O 1
ATOM 710 N N . VAL A 1 94 ? -3.506 19.778 6.039 1.00 70.75 94 VAL A N 1
ATOM 711 C CA . VAL A 1 94 ? -3.111 18.652 6.898 1.00 70.75 94 VAL A CA 1
ATOM 712 C C . VAL A 1 94 ? -1.799 18.908 7.656 1.00 70.75 94 VAL A C 1
ATOM 714 O O . VAL A 1 94 ? -1.010 19.806 7.319 1.00 70.75 94 VAL A O 1
ATOM 717 N N . GLY A 1 95 ? -1.560 18.119 8.709 1.00 71.88 95 GLY A N 1
ATOM 718 C CA . GLY A 1 95 ? -0.339 18.170 9.517 1.00 71.88 95 GLY A CA 1
ATOM 719 C C . GLY A 1 95 ? 0.930 17.870 8.708 1.00 71.88 95 GLY A C 1
ATOM 720 O O . GLY A 1 95 ? 0.868 17.435 7.561 1.00 71.88 95 GLY A O 1
ATOM 721 N N . ARG A 1 96 ? 2.110 18.125 9.291 1.00 75.69 96 ARG A N 1
ATOM 722 C CA . ARG A 1 96 ? 3.399 17.823 8.633 1.00 75.69 96 ARG A CA 1
ATOM 723 C C . ARG A 1 96 ? 3.569 16.329 8.362 1.00 75.69 96 ARG A C 1
ATOM 725 O O . ARG A 1 96 ? 4.000 15.963 7.278 1.00 75.69 96 ARG A O 1
ATOM 732 N N . GLU A 1 97 ? 3.191 15.500 9.327 1.00 73.69 97 GLU A N 1
ATOM 733 C CA . GLU A 1 97 ? 3.279 14.041 9.235 1.00 73.69 97 GLU A CA 1
ATOM 734 C C . GLU A 1 97 ? 2.356 13.508 8.133 1.00 73.69 97 GLU A C 1
ATOM 736 O O . GLU A 1 97 ? 2.817 12.800 7.244 1.00 73.69 97 GLU A O 1
ATOM 741 N N . ASP A 1 98 ? 1.094 13.948 8.101 1.00 70.62 98 ASP A N 1
ATOM 742 C CA . ASP A 1 98 ? 0.131 13.574 7.055 1.00 70.62 98 ASP A CA 1
ATOM 743 C C . ASP A 1 98 ? 0.552 14.063 5.661 1.00 70.62 98 ASP A C 1
ATOM 745 O O . ASP A 1 98 ? 0.465 13.328 4.676 1.00 70.62 98 ASP A O 1
ATOM 749 N N . ALA A 1 99 ? 1.032 15.309 5.559 1.00 72.75 99 ALA A N 1
ATOM 750 C CA . ALA A 1 99 ? 1.555 15.850 4.308 1.00 72.75 99 ALA A CA 1
ATOM 751 C C . ALA A 1 99 ? 2.795 15.077 3.840 1.00 72.75 99 ALA A C 1
ATOM 753 O O . ALA A 1 99 ? 2.953 14.840 2.645 1.00 72.75 99 ALA A O 1
ATOM 754 N N . GLY A 1 100 ? 3.656 14.677 4.775 1.00 77.81 100 GLY A N 1
ATOM 755 C CA . GLY A 1 100 ? 4.826 13.843 4.537 1.00 77.81 100 GLY A CA 1
ATOM 756 C C . GLY A 1 100 ? 4.462 12.439 4.063 1.00 77.81 100 GLY A C 1
ATOM 757 O O . GLY A 1 100 ? 5.024 11.957 3.084 1.00 77.81 100 GLY A O 1
ATOM 758 N N . ALA A 1 101 ? 3.461 11.813 4.680 1.00 72.75 101 ALA A N 1
ATOM 759 C CA . ALA A 1 101 ? 2.936 10.520 4.255 1.00 72.75 101 ALA A CA 1
ATOM 760 C C . ALA A 1 101 ? 2.359 10.589 2.832 1.00 72.75 101 ALA A C 1
ATOM 762 O O . ALA A 1 101 ? 2.730 9.787 1.974 1.00 72.75 101 ALA A O 1
ATOM 763 N N . LEU A 1 102 ? 1.515 11.587 2.539 1.00 72.69 102 LEU A N 1
ATOM 764 C CA . LEU A 1 102 ? 0.995 11.819 1.186 1.00 72.69 102 LEU A CA 1
ATOM 765 C C . LEU A 1 102 ? 2.132 12.068 0.186 1.00 72.69 102 LEU A C 1
ATOM 767 O O . LEU A 1 102 ? 2.132 11.492 -0.901 1.00 72.69 102 LEU A O 1
ATOM 771 N N . ALA A 1 103 ? 3.130 12.867 0.561 1.00 82.69 103 ALA A N 1
ATOM 772 C CA . ALA A 1 103 ? 4.305 13.113 -0.263 1.00 82.69 103 ALA A CA 1
ATOM 773 C C . ALA A 1 103 ? 5.133 11.852 -0.526 1.00 82.69 103 ALA A C 1
ATOM 775 O O . ALA A 1 103 ? 5.649 11.705 -1.628 1.00 82.69 103 ALA A O 1
ATOM 776 N N . ALA A 1 104 ? 5.228 10.924 0.428 1.00 79.62 104 ALA A N 1
ATOM 777 C CA . ALA A 1 104 ? 5.926 9.656 0.231 1.00 79.62 104 ALA A CA 1
ATOM 778 C C . ALA A 1 104 ? 5.180 8.770 -0.773 1.00 79.62 104 ALA A C 1
ATOM 780 O O . ALA A 1 104 ? 5.796 8.181 -1.660 1.00 79.62 104 ALA A O 1
ATOM 781 N N . HIS A 1 105 ? 3.848 8.719 -0.680 1.00 80.12 105 HIS A N 1
ATOM 782 C CA . HIS A 1 105 ? 3.010 7.974 -1.618 1.00 80.12 105 HIS A CA 1
ATOM 783 C C . HIS A 1 105 ? 3.104 8.534 -3.042 1.00 80.12 105 HIS A C 1
ATOM 785 O O . HIS A 1 105 ? 3.484 7.802 -3.955 1.00 80.12 105 HIS A O 1
ATOM 791 N N . TYR A 1 106 ? 2.800 9.821 -3.230 1.00 81.81 106 TYR A N 1
ATOM 792 C CA . TYR A 1 106 ? 2.795 10.482 -4.544 1.00 81.81 106 TYR A CA 1
ATOM 793 C C . TYR A 1 106 ? 4.198 10.845 -5.059 1.00 81.81 106 TYR A C 1
ATOM 795 O O . TYR A 1 106 ? 4.357 11.181 -6.226 1.00 81.81 106 TYR A O 1
ATOM 803 N N . GLY A 1 107 ? 5.225 10.786 -4.210 1.00 83.38 107 GLY A N 1
ATOM 804 C CA . GLY A 1 107 ? 6.629 10.959 -4.589 1.00 83.38 107 GLY A CA 1
ATOM 805 C C . GLY A 1 107 ? 7.309 9.671 -5.049 1.00 83.38 107 GLY A C 1
ATOM 806 O O . GLY A 1 107 ? 8.355 9.733 -5.686 1.00 83.38 107 GLY A O 1
ATOM 807 N N . SER A 1 108 ? 6.708 8.515 -4.771 1.00 85.06 108 SER A N 1
ATOM 808 C CA . SER A 1 108 ? 7.199 7.183 -5.140 1.00 85.06 108 SER A CA 1
ATOM 809 C C . SER A 1 108 ? 6.355 6.586 -6.286 1.00 85.06 108 SER A C 1
ATOM 811 O O . SER A 1 108 ? 5.512 7.282 -6.850 1.00 85.06 108 SER A O 1
ATOM 813 N N . VAL A 1 109 ? 6.600 5.343 -6.710 1.00 85.00 109 VAL A N 1
ATOM 814 C CA . VAL A 1 109 ? 6.049 4.773 -7.961 1.00 85.00 109 VAL A CA 1
ATOM 815 C C . VAL A 1 109 ? 5.216 3.521 -7.717 1.00 85.00 109 VAL A C 1
ATOM 817 O O . VAL A 1 109 ? 5.491 2.729 -6.818 1.00 85.00 109 VAL A O 1
ATOM 820 N N . SER A 1 110 ? 4.202 3.316 -8.557 1.00 81.12 110 SER A N 1
ATOM 821 C CA . SER A 1 110 ? 3.471 2.055 -8.666 1.00 81.12 110 SER A CA 1
ATOM 822 C C . SER A 1 110 ? 4.093 1.134 -9.719 1.00 81.12 110 SER A C 1
ATOM 824 O O . SER A 1 110 ? 4.048 1.420 -10.918 1.00 81.12 110 SER A O 1
ATOM 826 N N . ALA A 1 111 ? 4.558 -0.037 -9.281 1.00 71.62 111 ALA A N 1
ATOM 827 C CA . ALA A 1 111 ? 4.985 -1.114 -10.173 1.00 71.62 111 ALA A CA 1
ATOM 828 C C . ALA A 1 111 ? 3.871 -1.575 -11.137 1.00 71.62 111 ALA A C 1
ATOM 830 O O . ALA A 1 111 ? 4.140 -1.859 -12.300 1.00 71.62 111 ALA A O 1
ATOM 831 N N . VAL A 1 112 ? 2.609 -1.611 -10.686 1.00 66.12 112 VAL A N 1
ATOM 832 C CA . VAL A 1 112 ? 1.464 -1.979 -11.545 1.00 66.12 112 VAL A CA 1
ATOM 833 C C . VAL A 1 112 ? 1.241 -0.927 -12.622 1.00 66.12 112 VAL A C 1
ATOM 835 O O . VAL A 1 112 ? 1.034 -1.284 -13.775 1.00 66.12 112 VAL A O 1
ATOM 838 N N . THR A 1 113 ? 1.306 0.359 -12.271 1.00 77.88 113 THR A N 1
ATOM 839 C CA . THR A 1 113 ? 1.097 1.451 -13.232 1.00 77.88 113 THR A CA 1
ATOM 840 C C . THR A 1 113 ? 2.207 1.469 -14.276 1.00 77.88 113 THR A C 1
ATOM 842 O O . THR A 1 113 ? 1.921 1.613 -15.461 1.00 77.88 113 THR A O 1
ATOM 845 N N . PHE A 1 114 ? 3.455 1.237 -13.855 1.00 82.81 114 PHE A N 1
ATOM 846 C CA . PHE A 1 114 ? 4.585 1.038 -14.761 1.00 82.81 114 PHE A CA 1
ATOM 847 C C . PHE A 1 114 ? 4.307 -0.077 -15.784 1.00 82.81 114 PHE A C 1
ATOM 849 O O . PHE A 1 114 ? 4.411 0.148 -16.988 1.00 82.81 114 PHE A O 1
ATOM 856 N N . LEU A 1 115 ? 3.896 -1.260 -15.324 1.00 69.81 115 LEU A N 1
ATOM 857 C CA . LEU A 1 115 ? 3.645 -2.410 -16.200 1.00 69.81 115 LEU A CA 1
ATOM 858 C C . LEU A 1 115 ? 2.427 -2.225 -17.100 1.00 69.81 115 LEU A C 1
ATOM 860 O O . LEU A 1 115 ? 2.462 -2.620 -18.264 1.00 69.81 115 LEU A O 1
ATOM 864 N N . ALA A 1 116 ? 1.358 -1.625 -16.578 1.00 68.56 116 ALA A N 1
ATOM 865 C CA . ALA A 1 116 ? 0.170 -1.305 -17.356 1.00 68.56 116 ALA A CA 1
ATOM 866 C C . ALA A 1 116 ? 0.515 -0.322 -18.480 1.00 68.56 116 ALA A C 1
ATOM 868 O O . ALA A 1 116 ? 0.147 -0.550 -19.629 1.00 68.56 116 ALA A O 1
ATOM 869 N N . ALA A 1 117 ? 1.295 0.719 -18.179 1.00 80.69 117 ALA A N 1
ATOM 870 C CA . ALA A 1 117 ? 1.758 1.673 -19.178 1.00 80.69 117 ALA A CA 1
ATOM 871 C C . ALA A 1 117 ? 2.704 1.031 -20.201 1.00 80.69 117 ALA A C 1
ATOM 873 O O . ALA A 1 117 ? 2.586 1.305 -21.394 1.00 80.69 117 ALA A O 1
ATOM 874 N N . LEU A 1 118 ? 3.607 0.150 -19.756 1.00 77.06 118 LEU A N 1
ATOM 875 C CA . LEU A 1 118 ? 4.521 -0.585 -20.631 1.00 77.06 118 LEU A CA 1
ATOM 876 C C . LEU A 1 118 ? 3.744 -1.474 -21.612 1.00 77.06 118 LEU A C 1
ATOM 878 O O . LEU A 1 118 ? 3.977 -1.417 -22.818 1.00 77.06 118 LEU A O 1
ATOM 882 N N . THR A 1 119 ? 2.776 -2.234 -21.095 1.00 66.69 119 THR A N 1
ATOM 883 C CA . THR A 1 119 ? 1.906 -3.121 -21.882 1.00 66.69 119 THR A CA 1
ATOM 884 C C . THR A 1 119 ? 1.038 -2.321 -22.848 1.00 66.69 119 THR A C 1
ATOM 886 O O . THR A 1 119 ? 0.910 -2.690 -24.013 1.00 66.69 119 THR A O 1
ATOM 889 N N . PHE A 1 120 ? 0.479 -1.196 -22.397 1.00 72.88 120 PHE A N 1
ATOM 890 C CA . PHE A 1 120 ? -0.307 -0.300 -23.239 1.00 72.88 120 PHE A CA 1
ATOM 891 C C . PHE A 1 120 ? 0.527 0.257 -24.395 1.00 72.88 120 PHE A C 1
ATOM 893 O O . PHE A 1 120 ? 0.117 0.140 -25.547 1.00 72.88 120 PHE A O 1
ATOM 900 N N . ALA A 1 121 ? 1.711 0.805 -24.104 1.00 79.44 121 ALA A N 1
ATOM 901 C CA . ALA A 1 121 ? 2.603 1.369 -25.113 1.00 79.44 121 ALA A CA 1
ATOM 902 C C . ALA A 1 121 ? 3.010 0.322 -26.166 1.00 79.44 121 ALA A C 1
ATOM 904 O O . ALA A 1 121 ? 2.992 0.612 -27.361 1.00 79.44 121 ALA A O 1
ATOM 905 N N . GLN A 1 122 ? 3.299 -0.909 -25.733 1.00 77.00 122 GLN A N 1
ATOM 906 C CA . GLN A 1 122 ? 3.564 -2.041 -26.626 1.00 77.00 122 GLN A CA 1
ATOM 907 C C . GLN A 1 122 ? 2.336 -2.438 -27.453 1.00 77.00 122 GLN A C 1
ATOM 909 O O . GLN A 1 122 ? 2.451 -2.663 -28.657 1.00 77.00 122 GLN A O 1
ATOM 914 N N . GLY A 1 123 ? 1.154 -2.470 -26.834 1.00 65.38 123 GLY A N 1
ATOM 915 C CA . GLY A 1 123 ? -0.110 -2.816 -27.488 1.00 65.38 123 GLY A CA 1
ATOM 916 C C . GLY A 1 123 ? -0.533 -1.830 -28.580 1.00 65.38 123 GLY A C 1
ATOM 917 O O . GLY A 1 123 ? -1.157 -2.232 -29.560 1.00 65.38 123 GLY A O 1
ATOM 918 N N . VAL A 1 124 ? -0.147 -0.556 -28.464 1.00 77.25 124 VAL A N 1
ATOM 919 C CA . VAL A 1 124 ? -0.355 0.457 -29.517 1.00 77.25 124 VAL A CA 1
ATOM 920 C C . VAL A 1 124 ? 0.777 0.508 -30.553 1.00 77.25 124 VAL A C 1
ATOM 922 O O . VAL A 1 124 ? 0.760 1.358 -31.439 1.00 77.25 124 VAL A O 1
ATOM 925 N N . GLY A 1 125 ? 1.745 -0.411 -30.482 1.00 79.56 125 GLY A N 1
ATOM 926 C CA . GLY A 1 125 ? 2.818 -0.558 -31.469 1.00 79.56 125 GLY A CA 1
ATOM 927 C C . GLY A 1 125 ? 4.072 0.277 -31.199 1.00 79.56 125 GLY A C 1
ATOM 928 O O . GLY A 1 125 ? 4.991 0.269 -32.020 1.00 79.56 125 GLY A O 1
ATOM 929 N N . HIS A 1 126 ? 4.161 0.972 -30.063 1.00 87.06 126 HIS A N 1
ATOM 930 C CA . HIS A 1 126 ? 5.401 1.624 -29.646 1.00 87.06 126 HIS A CA 1
ATOM 931 C C . HIS A 1 126 ? 6.321 0.627 -28.935 1.00 87.06 126 HIS A C 1
ATOM 933 O O . HIS A 1 126 ? 5.865 -0.306 -28.283 1.00 87.06 126 HIS A O 1
ATOM 939 N N . ARG A 1 127 ? 7.638 0.819 -29.043 1.00 86.44 127 ARG A N 1
ATOM 940 C CA . ARG A 1 127 ? 8.639 0.014 -28.328 1.00 86.44 127 ARG A CA 1
ATOM 941 C C . ARG A 1 127 ? 9.319 0.881 -27.269 1.00 86.44 127 ARG A C 1
ATOM 943 O O . ARG A 1 127 ? 10.222 1.631 -27.627 1.00 86.44 127 ARG A O 1
ATOM 950 N N . PRO A 1 128 ? 8.864 0.825 -26.006 1.00 88.44 128 PRO A N 1
ATOM 951 C CA . PRO A 1 128 ? 9.517 1.523 -24.908 1.00 88.44 128 PRO A CA 1
ATOM 952 C C . PRO A 1 128 ? 10.914 0.947 -24.652 1.00 88.44 128 PRO A C 1
ATOM 954 O O . PRO A 1 128 ? 11.196 -0.203 -24.998 1.00 88.44 128 PRO A O 1
ATOM 957 N N . GLU A 1 129 ? 11.783 1.737 -24.037 1.00 92.00 129 GLU A N 1
ATOM 958 C CA . GLU A 1 129 ? 13.169 1.372 -23.767 1.00 92.00 129 GLU A CA 1
ATOM 959 C C . GLU A 1 129 ? 13.259 0.224 -22.754 1.00 92.00 129 GLU A C 1
ATOM 961 O O . GLU A 1 129 ? 12.543 0.183 -21.752 1.00 92.00 129 GLU A O 1
ATOM 966 N N . GLY A 1 130 ? 14.191 -0.703 -22.985 1.00 86.06 130 GLY A N 1
ATOM 967 C CA . GLY A 1 130 ? 14.400 -1.849 -22.096 1.00 86.06 130 GLY A CA 1
ATOM 968 C C . GLY A 1 130 ? 14.815 -1.444 -20.680 1.00 86.06 130 GLY A C 1
ATOM 969 O O . GLY A 1 130 ? 14.405 -2.073 -19.711 1.00 86.06 130 GLY A O 1
ATOM 970 N N . PHE A 1 131 ? 15.533 -0.327 -20.529 1.00 89.38 131 PHE A N 1
ATOM 971 C CA . PHE A 1 131 ? 16.021 0.164 -19.238 1.00 89.38 131 PHE A CA 1
ATOM 972 C C . PHE A 1 131 ? 14.966 0.883 -18.377 1.00 89.38 131 PHE A C 1
ATOM 974 O O . PHE A 1 131 ? 15.296 1.357 -17.292 1.00 89.38 131 PHE A O 1
ATOM 981 N N . LEU A 1 132 ? 13.698 0.983 -18.788 1.00 90.00 132 LEU A N 1
ATOM 982 C CA . LEU A 1 132 ? 12.666 1.651 -17.977 1.00 90.00 132 LEU A CA 1
ATOM 983 C C . LEU A 1 132 ? 12.487 1.083 -16.548 1.00 90.00 132 LEU A C 1
ATOM 985 O O . LEU A 1 132 ? 12.261 1.889 -15.642 1.00 90.00 132 LEU A O 1
ATOM 989 N N . PRO A 1 133 ? 12.649 -0.230 -16.264 1.00 86.19 133 PRO A N 1
ATOM 990 C CA . PRO A 1 133 ? 12.651 -0.725 -14.885 1.00 86.19 133 PRO A CA 1
ATOM 991 C C . PRO A 1 133 ? 13.769 -0.114 -14.018 1.00 86.19 133 PRO A C 1
ATOM 993 O O . PRO A 1 133 ? 13.580 0.070 -12.818 1.00 86.19 133 PRO A O 1
ATOM 996 N N . THR A 1 134 ? 14.907 0.272 -14.607 1.00 86.81 134 THR A N 1
ATOM 997 C CA . THR A 1 134 ? 15.979 1.013 -13.912 1.00 86.81 134 THR A CA 1
ATOM 998 C C . THR A 1 134 ? 15.495 2.390 -13.468 1.00 86.81 134 THR A C 1
ATOM 1000 O O . THR A 1 134 ? 15.804 2.833 -12.361 1.00 86.81 134 THR A O 1
ATOM 1003 N N . LEU A 1 135 ? 14.683 3.060 -14.293 1.00 90.88 135 LEU A N 1
ATOM 1004 C CA . LEU A 1 135 ? 14.099 4.354 -13.937 1.00 90.88 135 LEU A CA 1
ATOM 1005 C C . LEU A 1 135 ? 13.098 4.229 -12.779 1.00 90.88 135 LEU A C 1
ATOM 1007 O O . LEU A 1 135 ? 12.984 5.157 -11.984 1.00 90.88 135 LEU A O 1
ATOM 1011 N N . VAL A 1 136 ? 12.418 3.086 -12.622 1.00 85.88 136 VAL A N 1
ATOM 1012 C CA . VAL A 1 136 ? 11.541 2.837 -11.459 1.00 85.88 136 VAL A CA 1
ATOM 1013 C C . VAL A 1 136 ? 12.345 2.947 -10.166 1.00 85.88 136 VAL A C 1
ATOM 1015 O O . VAL A 1 136 ? 11.977 3.729 -9.293 1.00 85.88 136 VAL A O 1
ATOM 1018 N N . ALA A 1 137 ? 13.484 2.255 -10.083 1.00 80.06 137 ALA A N 1
ATOM 1019 C CA . ALA A 1 137 ? 14.344 2.291 -8.901 1.00 80.06 137 ALA A CA 1
ATOM 1020 C C . ALA A 1 137 ? 14.877 3.707 -8.604 1.00 80.06 137 ALA A C 1
ATOM 1022 O O . ALA A 1 137 ? 14.870 4.143 -7.450 1.00 80.06 137 ALA A O 1
ATOM 1023 N N . LEU A 1 138 ? 15.286 4.449 -9.642 1.00 86.69 138 LEU A N 1
ATOM 1024 C CA . LEU A 1 138 ? 15.760 5.834 -9.509 1.00 86.69 138 LEU A CA 1
ATOM 1025 C C . LEU A 1 138 ? 14.668 6.804 -9.049 1.00 86.69 138 LEU A C 1
ATOM 1027 O O . LEU A 1 138 ? 14.973 7.795 -8.388 1.00 86.69 138 LEU A O 1
ATOM 1031 N N . LEU A 1 139 ? 13.411 6.540 -9.396 1.00 87.75 139 LEU A N 1
ATOM 1032 C CA . LEU A 1 139 ? 12.276 7.376 -9.016 1.00 87.75 139 LEU A CA 1
ATOM 1033 C C . LEU A 1 139 ? 11.789 7.061 -7.590 1.00 87.75 139 LEU A C 1
ATOM 1035 O O . LEU A 1 139 ? 11.252 7.936 -6.912 1.00 87.75 139 LEU A O 1
ATOM 1039 N N . GLU A 1 140 ? 11.985 5.828 -7.117 1.00 83.69 140 GLU A N 1
ATOM 1040 C CA . GLU A 1 140 ? 11.447 5.345 -5.842 1.00 83.69 140 GLU A CA 1
ATOM 1041 C C . GLU A 1 140 ? 12.218 5.860 -4.618 1.00 83.69 140 GLU A C 1
ATOM 1043 O O . GLU A 1 140 ? 11.603 6.333 -3.658 1.00 83.69 140 GLU A O 1
ATOM 1048 N N . VAL A 1 141 ? 13.555 5.799 -4.652 1.00 80.38 141 VAL A N 1
ATOM 1049 C CA . VAL A 1 141 ? 14.409 6.101 -3.486 1.00 80.38 141 VAL A CA 1
ATOM 1050 C C . VAL A 1 141 ? 14.398 7.590 -3.115 1.00 80.38 141 VAL A C 1
ATOM 1052 O O . VAL A 1 141 ? 14.087 7.898 -1.961 1.00 80.38 141 VAL A O 1
ATOM 1055 N N . PRO A 1 142 ? 14.664 8.540 -4.037 1.00 84.75 142 PRO A N 1
ATOM 1056 C CA . PRO A 1 142 ? 14.669 9.963 -3.696 1.00 84.75 142 PRO A CA 1
ATOM 1057 C C . PRO A 1 142 ? 13.292 10.438 -3.223 1.00 84.75 142 PRO A C 1
ATOM 1059 O O . PRO A 1 142 ? 13.207 11.233 -2.288 1.00 84.75 142 PRO A O 1
ATOM 1062 N N . GLY A 1 143 ? 12.225 9.880 -3.810 1.00 83.44 143 GLY A N 1
ATOM 1063 C CA . GLY A 1 143 ? 10.836 10.150 -3.452 1.00 83.44 143 GLY A CA 1
ATOM 1064 C C . GLY A 1 143 ? 10.556 9.933 -1.968 1.00 83.44 143 GLY A C 1
ATOM 1065 O O . GLY A 1 143 ? 10.037 10.815 -1.279 1.00 83.44 143 GLY A O 1
ATOM 1066 N N . ILE A 1 144 ? 10.946 8.759 -1.468 1.00 78.12 144 ILE A N 1
ATOM 1067 C CA . ILE A 1 144 ? 10.749 8.363 -0.070 1.00 78.12 144 ILE A CA 1
ATOM 1068 C C . ILE A 1 144 ? 11.668 9.169 0.855 1.00 78.12 144 ILE A C 1
ATOM 1070 O O . ILE A 1 144 ? 11.193 9.693 1.862 1.00 78.12 144 ILE A O 1
ATOM 1074 N N . VAL A 1 145 ? 12.951 9.331 0.507 1.00 82.62 145 VAL A N 1
ATOM 1075 C CA . VAL A 1 145 ? 13.913 10.096 1.324 1.00 82.62 145 VAL A CA 1
ATOM 1076 C C . VAL A 1 145 ? 13.439 11.535 1.528 1.00 82.62 145 VAL A C 1
ATOM 1078 O O . VAL A 1 145 ? 13.345 11.998 2.666 1.00 82.62 145 VAL A O 1
ATOM 1081 N N . VAL A 1 146 ? 13.098 12.243 0.446 1.00 86.81 146 VAL A N 1
ATOM 1082 C CA . VAL A 1 146 ? 12.644 13.640 0.519 1.00 86.81 146 VAL A CA 1
ATOM 1083 C C . VAL A 1 146 ? 11.353 13.749 1.324 1.00 86.81 146 VAL A C 1
ATOM 1085 O O . VAL A 1 146 ? 11.233 14.636 2.167 1.00 86.81 146 VAL A O 1
ATOM 1088 N N . ALA A 1 147 ? 10.398 12.845 1.115 1.00 81.00 147 ALA A N 1
ATOM 1089 C CA . ALA A 1 147 ? 9.142 12.873 1.852 1.00 81.00 147 ALA A CA 1
ATOM 1090 C C . ALA A 1 147 ? 9.330 12.680 3.364 1.00 81.00 147 ALA A C 1
ATOM 1092 O O . ALA A 1 147 ? 8.718 13.404 4.149 1.00 81.00 147 ALA A O 1
ATOM 1093 N N . LEU A 1 148 ? 10.204 11.759 3.782 1.00 76.19 148 LEU A N 1
ATOM 1094 C CA . LEU A 1 148 ? 10.493 11.526 5.199 1.00 76.19 148 LEU A CA 1
ATOM 1095 C C . LEU A 1 148 ? 11.230 12.703 5.844 1.00 76.19 148 LEU A C 1
ATOM 1097 O O . LEU A 1 148 ? 10.902 13.085 6.967 1.00 76.19 148 LEU A O 1
ATOM 1101 N N . LEU A 1 149 ? 12.162 13.331 5.124 1.00 82.44 149 LEU A N 1
ATOM 1102 C CA . LEU A 1 149 ? 12.836 14.549 5.584 1.00 82.44 149 LEU A CA 1
ATOM 1103 C C . LEU A 1 149 ? 11.866 15.718 5.774 1.00 82.44 149 LEU A C 1
ATOM 1105 O O . LEU A 1 149 ? 12.000 16.484 6.723 1.00 82.44 149 LEU A O 1
ATOM 1109 N N . LEU A 1 150 ? 10.873 15.852 4.892 1.00 81.81 150 LEU A N 1
ATOM 1110 C CA . LEU A 1 150 ? 9.834 16.880 5.011 1.00 81.81 150 LEU A CA 1
ATOM 1111 C C . LEU A 1 150 ? 8.864 16.607 6.171 1.00 81.81 150 LEU A C 1
ATOM 1113 O O . LEU A 1 150 ? 8.274 17.546 6.714 1.00 81.81 150 LEU A O 1
ATOM 1117 N N . ALA A 1 151 ? 8.691 15.336 6.533 1.00 73.56 151 ALA A N 1
ATOM 1118 C CA . ALA A 1 151 ? 7.773 14.887 7.570 1.00 73.56 151 ALA A CA 1
ATOM 1119 C C . ALA A 1 151 ? 8.363 14.974 8.989 1.00 73.56 151 ALA A C 1
ATOM 1121 O O . ALA A 1 151 ? 7.638 15.315 9.927 1.00 73.56 151 ALA A O 1
ATOM 1122 N N . LYS A 1 152 ? 9.659 14.666 9.160 1.00 72.44 152 LYS A N 1
ATOM 1123 C CA . LYS A 1 152 ? 10.329 14.654 10.470 1.00 72.44 152 LYS A CA 1
ATOM 1124 C C . LYS A 1 152 ? 10.524 16.076 11.020 1.00 72.44 152 LYS A C 1
ATOM 1126 O O . LYS A 1 152 ? 10.798 17.034 10.301 1.00 72.44 152 LYS A O 1
ATOM 1131 N N . ARG A 1 153 ? 10.353 16.216 12.341 1.00 57.09 153 ARG A N 1
ATOM 1132 C CA . ARG A 1 153 ? 10.462 17.492 13.079 1.00 57.09 153 ARG A CA 1
ATOM 1133 C C . ARG A 1 153 ? 11.898 17.785 13.542 1.00 57.09 153 ARG A C 1
ATOM 1135 O O . ARG A 1 153 ? 12.234 18.949 13.746 1.00 57.09 153 ARG A O 1
ATOM 1142 N N . GLN A 1 154 ? 12.701 16.733 13.707 1.00 51.62 154 GLN A N 1
ATOM 1143 C CA . GLN A 1 154 ? 14.124 16.715 14.061 1.00 51.62 154 GLN A CA 1
ATOM 1144 C C . GLN A 1 154 ? 14.788 15.526 13.341 1.00 51.62 154 GLN A C 1
ATOM 1146 O O . GLN A 1 154 ? 14.109 14.537 13.063 1.00 51.62 154 GLN A O 1
ATOM 1151 N N . GLY A 1 155 ? 16.080 15.648 13.025 1.00 54.22 155 GLY A N 1
ATOM 1152 C CA . GLY A 1 155 ? 16.850 14.667 12.251 1.00 54.22 155 GLY A CA 1
ATOM 1153 C C . GLY A 1 155 ? 17.241 15.189 10.866 1.00 54.22 155 GLY A C 1
ATOM 1154 O O . GLY A 1 155 ? 16.429 15.772 10.146 1.00 54.22 155 GLY A O 1
ATOM 1155 N N . GLY A 1 156 ? 18.521 15.044 10.516 1.00 60.12 156 GLY A N 1
ATOM 1156 C CA . GLY A 1 156 ? 19.085 15.500 9.241 1.00 60.12 156 GLY A CA 1
ATOM 1157 C C . GLY A 1 156 ? 19.097 14.413 8.163 1.00 60.12 156 GLY A C 1
ATOM 1158 O O . GLY A 1 156 ? 18.703 13.270 8.396 1.00 60.12 156 GLY A O 1
ATOM 1159 N N . LEU A 1 157 ? 19.638 14.751 6.985 1.00 63.00 157 LEU A N 1
ATOM 1160 C CA . LEU A 1 157 ? 19.841 13.799 5.880 1.00 63.00 157 LEU A CA 1
ATOM 1161 C C . LEU A 1 157 ? 20.564 12.519 6.340 1.00 63.00 157 LEU A C 1
ATOM 1163 O O . LEU A 1 157 ? 20.244 11.432 5.871 1.00 63.00 157 LEU A O 1
ATOM 1167 N N . GLY A 1 158 ? 21.500 12.654 7.286 1.00 64.62 158 GLY A N 1
ATOM 1168 C CA . GLY A 1 158 ? 22.313 11.558 7.814 1.00 64.62 158 GLY A CA 1
ATOM 1169 C C . GLY A 1 158 ? 21.554 10.497 8.616 1.00 64.62 158 GLY A C 1
ATOM 1170 O O . GLY A 1 158 ? 22.030 9.372 8.681 1.00 64.62 158 GLY A O 1
ATOM 1171 N N . GLU A 1 159 ? 20.380 10.804 9.177 1.00 65.19 159 GLU A N 1
ATOM 1172 C CA . GLU A 1 159 ? 19.556 9.826 9.912 1.00 65.19 159 GLU A CA 1
ATOM 1173 C C . GLU A 1 159 ? 18.487 9.190 9.016 1.00 65.19 159 GLU A C 1
ATOM 1175 O O . GLU A 1 159 ? 18.234 7.992 9.097 1.00 65.19 159 GLU A O 1
ATOM 1180 N N . ALA A 1 160 ? 17.882 9.974 8.118 1.00 64.69 160 ALA A N 1
ATOM 1181 C CA . ALA A 1 160 ? 16.852 9.473 7.208 1.00 64.69 160 ALA A CA 1
ATOM 1182 C C . ALA A 1 160 ? 17.429 8.594 6.086 1.00 64.69 160 ALA A C 1
ATOM 1184 O O . ALA A 1 160 ? 16.774 7.658 5.630 1.00 64.69 160 ALA A O 1
ATOM 1185 N N . LEU A 1 161 ? 18.647 8.889 5.618 1.00 69.69 161 LEU A N 1
ATOM 1186 C CA . LEU A 1 161 ? 19.229 8.193 4.473 1.00 69.69 161 LEU A CA 1
ATOM 1187 C C . LEU A 1 161 ? 19.566 6.718 4.780 1.00 69.69 161 LEU A C 1
ATOM 1189 O O . LEU A 1 161 ? 19.138 5.870 3.996 1.00 69.69 161 LEU A O 1
ATOM 1193 N N . PRO A 1 162 ? 20.235 6.354 5.897 1.00 69.19 162 PRO A N 1
ATOM 1194 C CA . PRO A 1 162 ? 20.474 4.950 6.240 1.00 69.19 162 PRO A CA 1
ATOM 1195 C C . PRO A 1 162 ? 19.179 4.163 6.453 1.00 69.19 162 PRO A C 1
ATOM 1197 O O . PRO A 1 162 ? 19.070 3.033 5.989 1.00 69.19 162 PRO A O 1
ATOM 1200 N N . GLU A 1 163 ? 18.178 4.761 7.098 1.00 65.88 163 GLU A N 1
ATOM 1201 C CA . GLU A 1 163 ? 16.874 4.136 7.356 1.00 65.88 163 GLU A CA 1
ATOM 1202 C C . GLU A 1 163 ? 16.134 3.786 6.051 1.00 65.88 163 GLU A C 1
ATOM 1204 O O . GLU A 1 163 ? 15.595 2.690 5.903 1.00 65.88 163 GLU A O 1
ATOM 1209 N N . VAL A 1 164 ? 16.169 4.678 5.055 1.00 67.50 164 VAL A N 1
ATOM 1210 C CA . VAL A 1 164 ? 15.547 4.417 3.747 1.00 67.50 164 VAL A CA 1
ATOM 1211 C C . VAL A 1 164 ? 16.366 3.435 2.920 1.00 67.50 164 VAL A C 1
ATOM 1213 O O . VAL A 1 164 ? 15.792 2.530 2.315 1.00 67.50 164 VAL A O 1
ATOM 1216 N N . LEU A 1 165 ? 17.695 3.582 2.899 1.00 71.81 165 LEU A N 1
ATOM 1217 C CA . LEU A 1 165 ? 18.580 2.701 2.132 1.00 71.81 165 LEU A CA 1
ATOM 1218 C C . LEU A 1 165 ? 18.590 1.264 2.669 1.00 71.81 165 LEU A C 1
ATOM 1220 O O . LEU A 1 165 ? 18.740 0.330 1.886 1.00 71.81 165 LEU A O 1
ATOM 1224 N N . THR A 1 166 ? 18.396 1.077 3.977 1.00 73.19 166 THR A N 1
ATOM 1225 C CA . THR A 1 166 ? 18.253 -0.248 4.611 1.00 73.19 166 THR A CA 1
ATOM 1226 C C . THR A 1 166 ? 16.819 -0.779 4.570 1.00 73.19 166 THR A C 1
ATOM 1228 O O . THR A 1 166 ? 16.572 -1.941 4.897 1.00 73.19 166 THR A O 1
ATOM 1231 N N . GLY A 1 167 ? 15.863 0.035 4.114 1.00 70.69 167 GLY A N 1
ATOM 1232 C CA . GLY A 1 167 ? 14.473 -0.360 3.963 1.00 70.69 167 GLY A CA 1
ATOM 1233 C C . GLY A 1 167 ? 14.322 -1.524 2.985 1.00 70.69 167 GLY A C 1
ATOM 1234 O O . GLY A 1 167 ? 14.843 -1.502 1.870 1.00 70.69 167 GLY A O 1
ATOM 1235 N N . LYS A 1 168 ? 13.538 -2.530 3.385 1.00 72.69 168 LYS A N 1
ATOM 1236 C CA . LYS A 1 168 ? 13.308 -3.773 2.631 1.00 72.69 168 LYS A CA 1
ATOM 1237 C C . LYS A 1 168 ? 13.040 -3.546 1.140 1.00 72.69 168 LYS A C 1
ATOM 1239 O O . LYS A 1 168 ? 13.621 -4.235 0.310 1.00 72.69 168 LYS A O 1
ATOM 1244 N N . SER A 1 169 ? 12.178 -2.592 0.785 1.00 70.81 169 SER A N 1
ATOM 1245 C CA . SER A 1 169 ? 11.846 -2.344 -0.621 1.00 70.81 169 SER A CA 1
ATOM 1246 C C . SER A 1 169 ? 13.028 -1.801 -1.421 1.00 70.81 169 SER A C 1
ATOM 1248 O O . SER A 1 169 ? 13.267 -2.261 -2.533 1.00 70.81 169 SER A O 1
ATOM 1250 N N . VAL A 1 170 ? 13.797 -0.878 -0.838 1.00 75.19 170 VAL A N 1
ATOM 1251 C CA . VAL A 1 170 ? 14.979 -0.278 -1.472 1.00 75.19 170 VAL A CA 1
ATOM 1252 C C . VAL A 1 170 ? 16.085 -1.315 -1.631 1.00 75.19 170 VAL A C 1
ATOM 1254 O O .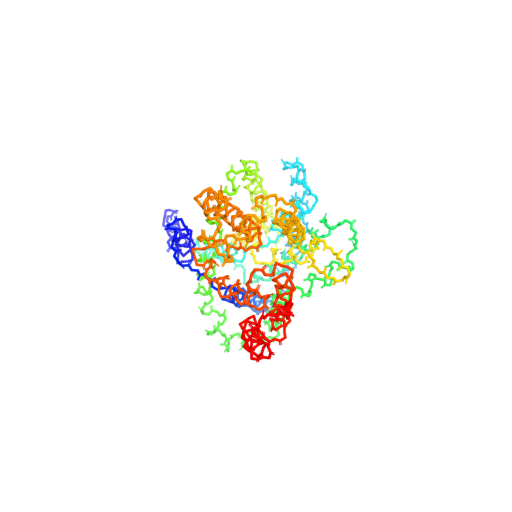 VAL A 1 170 ? 16.639 -1.447 -2.720 1.00 75.19 170 VAL A O 1
ATOM 1257 N N . VAL A 1 171 ? 16.346 -2.109 -0.589 1.00 83.12 171 VAL A N 1
ATOM 1258 C CA . VAL A 1 171 ? 17.329 -3.201 -0.629 1.00 83.12 171 VAL A CA 1
ATOM 1259 C C . VAL A 1 171 ? 16.971 -4.226 -1.704 1.00 83.12 171 VAL A C 1
ATOM 1261 O O . VAL A 1 171 ? 17.841 -4.639 -2.462 1.00 83.12 171 VAL A O 1
ATOM 1264 N N . LEU A 1 172 ? 15.701 -4.621 -1.819 1.00 84.75 172 LEU A N 1
ATOM 1265 C CA . LEU A 1 172 ? 15.276 -5.604 -2.821 1.00 84.75 172 LEU A CA 1
ATOM 1266 C C . LEU A 1 172 ? 15.339 -5.060 -4.250 1.00 84.75 172 LEU A C 1
ATOM 1268 O O . LEU A 1 172 ? 15.755 -5.787 -5.149 1.00 84.75 172 LEU A O 1
ATOM 1272 N N . LEU A 1 173 ? 14.963 -3.799 -4.465 1.00 81.69 173 LEU A N 1
ATOM 1273 C CA . LEU A 1 173 ? 15.016 -3.167 -5.784 1.00 81.69 173 LEU A CA 1
ATOM 1274 C C . LEU A 1 173 ? 16.453 -2.897 -6.232 1.00 81.69 173 LEU A C 1
ATOM 1276 O O . LEU A 1 173 ? 16.843 -3.346 -7.307 1.00 81.69 173 LEU A O 1
ATOM 1280 N N . LEU A 1 174 ? 17.250 -2.195 -5.418 1.00 85.06 174 LEU A N 1
ATOM 1281 C CA . LEU A 1 174 ? 18.644 -1.873 -5.746 1.00 85.06 174 LEU A CA 1
ATOM 1282 C C . LEU A 1 174 ? 19.527 -3.120 -5.729 1.00 85.06 174 LEU A C 1
ATOM 1284 O O . LEU A 1 174 ? 20.377 -3.279 -6.600 1.00 85.06 174 LEU A O 1
ATOM 1288 N N . GLY A 1 175 ? 19.304 -4.026 -4.775 1.00 90.38 175 GLY A N 1
ATOM 1289 C CA . GLY A 1 175 ? 19.981 -5.317 -4.722 1.00 90.38 175 GLY A CA 1
ATOM 1290 C C . GLY A 1 175 ? 19.636 -6.179 -5.932 1.00 90.38 175 GLY A C 1
ATOM 1291 O O . GLY A 1 175 ? 20.540 -6.705 -6.572 1.00 90.38 175 GLY A O 1
ATOM 1292 N N . GLY A 1 176 ? 18.357 -6.260 -6.312 1.00 90.69 176 GLY A N 1
ATOM 1293 C CA . GLY A 1 176 ? 17.936 -6.924 -7.547 1.00 90.69 176 GLY A CA 1
ATOM 1294 C C . GLY A 1 176 ? 18.589 -6.301 -8.780 1.00 90.69 176 GLY A C 1
ATOM 1295 O O . GLY A 1 176 ? 19.106 -7.022 -9.625 1.00 90.69 176 GLY A O 1
ATOM 1296 N N . LEU A 1 177 ? 18.646 -4.970 -8.852 1.00 90.50 177 LEU A N 1
ATOM 1297 C CA . LEU A 1 177 ? 19.287 -4.236 -9.944 1.00 90.50 177 LEU A CA 1
ATOM 1298 C C . LEU A 1 177 ? 20.789 -4.512 -10.035 1.00 90.50 177 LEU A C 1
ATOM 1300 O O . LEU A 1 177 ? 21.299 -4.760 -11.124 1.00 90.50 177 LEU A O 1
ATOM 1304 N N . LEU A 1 178 ? 21.491 -4.551 -8.905 1.00 93.50 178 LEU A N 1
ATOM 1305 C CA . LEU A 1 178 ? 22.901 -4.929 -8.862 1.00 93.50 178 LEU A CA 1
ATOM 1306 C C . LEU A 1 178 ? 23.103 -6.387 -9.296 1.00 93.50 178 LEU A C 1
ATOM 1308 O O . LEU A 1 178 ? 23.943 -6.660 -10.150 1.00 93.50 178 LEU A O 1
ATOM 1312 N N . VAL A 1 179 ? 22.314 -7.321 -8.756 1.00 95.00 179 VAL A N 1
ATOM 1313 C CA . VAL A 1 179 ? 22.388 -8.746 -9.121 1.00 95.00 179 VAL A CA 1
ATOM 1314 C C . VAL A 1 179 ? 22.099 -8.933 -10.609 1.00 95.00 179 VAL A C 1
ATOM 1316 O O . VAL A 1 179 ? 22.814 -9.670 -11.282 1.00 95.00 179 VAL A O 1
ATOM 1319 N N . GLY A 1 180 ? 21.102 -8.238 -11.152 1.00 93.94 180 GLY A N 1
ATOM 1320 C CA . GLY A 1 180 ? 20.779 -8.266 -12.575 1.00 93.94 180 GLY A CA 1
ATOM 1321 C C . GLY A 1 180 ? 21.923 -7.724 -13.427 1.00 93.94 180 GLY A C 1
ATOM 1322 O O . GLY A 1 180 ? 22.335 -8.373 -14.381 1.00 93.94 180 GLY A O 1
ATOM 1323 N N . ALA A 1 181 ? 22.496 -6.581 -13.047 1.00 93.25 181 ALA A N 1
ATOM 1324 C CA . ALA A 1 181 ? 23.592 -5.963 -13.788 1.00 93.25 181 ALA A CA 1
ATOM 1325 C C . ALA A 1 181 ? 24.860 -6.828 -13.803 1.00 93.25 181 ALA A C 1
ATOM 1327 O O . ALA A 1 181 ? 25.543 -6.893 -14.821 1.00 93.25 181 ALA A O 1
ATOM 1328 N N . LEU A 1 182 ? 25.155 -7.517 -12.697 1.00 95.50 182 LEU A N 1
ATOM 1329 C CA . LEU A 1 182 ? 26.304 -8.419 -12.596 1.00 95.50 182 LEU A CA 1
ATOM 1330 C C . LEU A 1 182 ? 26.072 -9.762 -13.300 1.00 95.50 182 LEU A C 1
ATOM 1332 O O . LEU A 1 182 ? 27.009 -10.337 -13.847 1.00 95.50 182 LEU A O 1
ATOM 1336 N N . SER A 1 183 ? 24.844 -10.284 -13.261 1.00 94.50 183 SER A N 1
ATOM 1337 C CA . SER A 1 183 ? 24.515 -11.603 -13.817 1.00 94.50 183 SER A CA 1
ATOM 1338 C C . SER A 1 183 ? 24.197 -11.577 -15.317 1.00 94.50 183 SER A C 1
ATOM 1340 O O . SER A 1 183 ? 24.382 -12.592 -15.996 1.00 94.50 183 SER A O 1
ATOM 1342 N N . GLY A 1 184 ? 23.759 -10.429 -15.844 1.00 92.62 184 GLY A N 1
ATOM 1343 C CA . GLY A 1 184 ? 23.445 -10.226 -17.257 1.00 92.62 184 GLY A CA 1
ATOM 1344 C C . GLY A 1 184 ? 22.361 -11.171 -17.794 1.00 92.62 184 GLY A C 1
ATOM 1345 O O . GLY A 1 184 ? 21.650 -11.852 -17.051 1.00 92.62 184 GLY A O 1
ATOM 1346 N N . GLU A 1 185 ? 22.229 -11.235 -19.120 1.00 92.94 185 GLU A N 1
ATOM 1347 C CA . GLU A 1 185 ? 21.201 -12.066 -19.771 1.00 92.94 185 GLU A CA 1
ATOM 1348 C C . GLU A 1 185 ? 21.393 -13.563 -19.501 1.00 92.94 185 GLU A C 1
ATOM 1350 O O . GLU A 1 185 ? 20.424 -14.275 -19.238 1.00 92.94 185 GLU A O 1
ATOM 1355 N N . ALA A 1 186 ? 22.644 -14.034 -19.489 1.00 93.31 186 ALA A N 1
ATOM 1356 C CA . ALA A 1 186 ? 22.959 -15.435 -19.220 1.00 93.31 186 ALA A CA 1
ATOM 1357 C C . ALA A 1 186 ? 22.526 -15.870 -17.809 1.00 93.31 186 ALA A C 1
ATOM 1359 O O . ALA A 1 186 ? 22.073 -17.000 -17.619 1.00 93.31 186 ALA A O 1
ATOM 1360 N N . GLY A 1 187 ? 22.649 -14.980 -16.820 1.00 93.06 187 GLY A N 1
ATOM 1361 C CA . GLY A 1 187 ? 22.147 -15.211 -15.471 1.00 93.06 187 GLY A CA 1
ATOM 1362 C C . GLY A 1 187 ? 20.623 -15.209 -15.406 1.00 93.06 187 GLY A C 1
ATOM 1363 O O . GLY A 1 187 ? 20.040 -16.108 -14.799 1.00 93.06 187 GLY A O 1
ATOM 1364 N N . MET A 1 188 ? 19.972 -14.251 -16.072 1.00 93.69 188 MET A N 1
ATOM 1365 C CA . MET A 1 188 ? 18.509 -14.163 -16.108 1.00 93.69 188 MET A CA 1
ATOM 1366 C C . MET A 1 188 ? 17.858 -15.380 -16.749 1.00 93.69 188 MET A C 1
ATOM 1368 O O . MET A 1 188 ? 16.893 -15.892 -16.193 1.00 93.69 188 MET A O 1
ATOM 1372 N N . GLU A 1 189 ? 18.385 -15.886 -17.865 1.00 94.31 189 GLU A N 1
ATOM 1373 C CA . GLU A 1 189 ? 17.812 -17.064 -18.529 1.00 94.31 189 GLU A CA 1
ATOM 1374 C C . GLU A 1 189 ? 17.769 -18.292 -17.601 1.00 94.31 189 GLU A C 1
ATOM 1376 O O . GLU A 1 189 ? 16.820 -19.070 -17.653 1.00 94.31 189 GLU A O 1
ATOM 1381 N N . ARG A 1 190 ? 18.710 -18.424 -16.653 1.00 95.00 190 ARG A N 1
ATOM 1382 C CA . ARG A 1 190 ? 18.701 -19.520 -15.662 1.00 95.00 190 ARG A CA 1
ATOM 1383 C C . ARG A 1 190 ? 17.581 -19.415 -14.629 1.00 95.00 190 ARG A C 1
ATOM 1385 O O . ARG A 1 190 ? 17.177 -20.431 -14.072 1.00 95.00 190 ARG A O 1
ATOM 1392 N N . VAL A 1 191 ? 17.106 -18.206 -14.338 1.00 94.56 191 VAL A N 1
ATOM 1393 C CA . VAL A 1 191 ? 16.105 -17.942 -13.287 1.00 94.56 191 VAL A CA 1
ATOM 1394 C C . VAL A 1 191 ? 14.784 -17.394 -13.842 1.00 94.56 191 VAL A C 1
ATOM 1396 O O . VAL A 1 191 ? 13.852 -17.105 -13.088 1.00 94.56 191 VAL A O 1
ATOM 1399 N N . LYS A 1 192 ? 14.680 -17.290 -15.169 1.00 92.06 192 LYS A N 1
ATOM 1400 C CA . LYS A 1 192 ? 13.539 -16.762 -15.924 1.00 92.06 192 LYS A CA 1
ATOM 1401 C C . LYS A 1 192 ? 12.226 -17.453 -15.577 1.00 92.06 192 LYS A C 1
ATOM 1403 O O . LYS A 1 192 ? 11.237 -16.769 -15.312 1.00 92.06 192 LYS A O 1
ATOM 1408 N N . ALA A 1 193 ? 12.264 -18.782 -15.470 1.00 95.12 193 ALA A N 1
ATOM 1409 C CA . ALA A 1 193 ? 11.115 -19.609 -15.108 1.00 95.12 193 ALA A CA 1
ATOM 1410 C C . ALA A 1 193 ? 10.490 -19.216 -13.762 1.00 95.12 193 ALA A C 1
ATOM 1412 O O . ALA A 1 193 ? 9.311 -19.471 -13.535 1.00 95.12 193 ALA A O 1
ATOM 1413 N N . PHE A 1 194 ? 11.266 -18.587 -12.870 1.00 94.88 194 PHE A N 1
ATOM 1414 C CA . PHE A 1 194 ? 10.769 -18.130 -11.582 1.00 94.88 194 PHE A CA 1
ATOM 1415 C C . PHE A 1 194 ? 10.532 -16.626 -11.514 1.00 94.88 194 PHE A C 1
ATOM 1417 O O . PHE A 1 194 ? 9.541 -16.254 -10.921 1.00 94.88 194 PHE A O 1
ATOM 1424 N N . PHE A 1 195 ? 11.376 -15.758 -12.087 1.00 91.88 195 PHE A N 1
ATOM 1425 C CA . PHE A 1 195 ? 11.247 -14.295 -11.908 1.00 91.88 195 PHE A CA 1
ATOM 1426 C C . PHE A 1 195 ? 10.603 -13.552 -13.084 1.00 91.88 195 PHE A C 1
ATOM 1428 O O . PHE A 1 195 ? 10.170 -12.402 -12.945 1.00 91.88 195 PHE A O 1
ATOM 1435 N N . VAL A 1 196 ? 10.557 -14.170 -14.263 1.00 86.31 196 VAL A N 1
ATOM 1436 C CA . VAL A 1 196 ? 10.034 -13.540 -15.479 1.00 86.31 196 VAL A CA 1
ATOM 1437 C C . VAL A 1 196 ? 8.668 -14.106 -15.815 1.00 86.31 196 VAL A C 1
ATOM 1439 O O . VAL A 1 196 ? 7.717 -13.329 -15.901 1.00 86.31 196 VAL A O 1
ATOM 1442 N N . ASP A 1 197 ? 8.569 -15.427 -15.938 1.00 88.69 197 ASP A N 1
ATOM 1443 C CA . ASP A 1 197 ? 7.379 -16.097 -16.461 1.00 88.69 197 ASP A CA 1
ATOM 1444 C C . ASP A 1 197 ? 6.160 -15.985 -15.519 1.00 88.69 197 ASP A C 1
ATOM 1446 O O . ASP A 1 197 ? 5.100 -15.541 -15.967 1.00 88.69 197 ASP A O 1
ATOM 1450 N N . PRO A 1 198 ? 6.261 -16.255 -14.198 1.00 92.19 198 PRO A N 1
ATOM 1451 C CA . PRO A 1 198 ? 5.110 -16.171 -13.297 1.00 92.19 198 PRO A CA 1
ATOM 1452 C C . PRO A 1 198 ? 4.862 -14.747 -12.776 1.00 92.19 198 PRO A C 1
ATOM 1454 O O . PRO A 1 198 ? 3.970 -14.530 -11.955 1.00 92.19 198 PRO A O 1
ATOM 1457 N N . PHE A 1 199 ? 5.623 -13.752 -13.241 1.00 85.94 199 PHE A N 1
ATOM 1458 C CA . PHE A 1 199 ? 5.563 -12.376 -12.749 1.00 85.94 199 PHE A CA 1
ATOM 1459 C C . PHE A 1 199 ? 4.156 -11.762 -12.822 1.00 85.94 199 PHE A C 1
ATOM 1461 O O . PHE A 1 199 ? 3.668 -11.222 -11.830 1.00 85.94 199 PHE A O 1
ATOM 1468 N N . TYR A 1 200 ? 3.472 -11.892 -13.962 1.00 83.50 200 TYR A N 1
ATOM 1469 C CA . TYR A 1 200 ? 2.105 -11.381 -14.122 1.00 83.50 200 TYR A CA 1
ATOM 1470 C C . TYR A 1 200 ? 1.075 -12.171 -13.301 1.00 83.50 200 TYR A C 1
ATOM 1472 O O . TYR A 1 200 ? 0.094 -11.596 -12.827 1.00 83.50 200 TYR A O 1
ATOM 1480 N N . GLY A 1 201 ? 1.313 -13.465 -13.065 1.00 89.06 201 GLY A N 1
ATOM 1481 C CA . GLY A 1 201 ? 0.492 -14.279 -12.164 1.00 89.06 201 GLY A CA 1
ATOM 1482 C C . GLY A 1 201 ? 0.606 -13.808 -10.712 1.00 89.06 201 GLY A C 1
ATOM 1483 O O . GLY A 1 201 ? -0.406 -13.536 -10.065 1.00 89.06 201 GLY A O 1
ATOM 1484 N N . ALA A 1 202 ? 1.833 -13.602 -10.227 1.00 88.62 202 ALA A N 1
ATOM 1485 C CA . ALA A 1 202 ? 2.092 -13.041 -8.900 1.00 88.62 202 ALA A CA 1
ATOM 1486 C C . ALA A 1 202 ? 1.481 -11.637 -8.741 1.00 88.62 202 ALA A C 1
ATOM 1488 O O . ALA A 1 202 ? 0.876 -11.333 -7.713 1.00 88.62 202 ALA A O 1
ATOM 1489 N N . LEU A 1 203 ? 1.575 -10.798 -9.777 1.00 81.06 203 LEU A N 1
ATOM 1490 C CA . LEU A 1 203 ? 0.964 -9.469 -9.793 1.00 81.06 203 LEU A CA 1
ATOM 1491 C C . LEU A 1 203 ? -0.567 -9.519 -9.733 1.00 81.06 203 LEU A C 1
ATOM 1493 O O . LEU A 1 203 ? -1.181 -8.684 -9.075 1.00 81.06 203 LEU A O 1
ATOM 1497 N N . THR A 1 204 ? -1.181 -10.499 -10.395 1.00 86.81 204 THR A N 1
ATOM 1498 C CA . THR A 1 204 ? -2.637 -10.710 -10.380 1.00 86.81 204 THR A CA 1
ATOM 1499 C C . THR A 1 204 ? -3.127 -11.025 -8.966 1.00 86.81 204 THR A C 1
ATOM 1501 O O . THR A 1 204 ? -4.078 -10.406 -8.490 1.00 86.81 204 THR A O 1
ATOM 1504 N N . LEU A 1 205 ? -2.431 -11.919 -8.257 1.00 89.38 205 LEU A N 1
ATOM 1505 C CA . LEU A 1 205 ? -2.714 -12.227 -6.851 1.00 89.38 205 LEU A CA 1
ATOM 1506 C C . LEU A 1 205 ? -2.483 -11.019 -5.937 1.00 89.38 205 LEU A C 1
ATOM 1508 O O . LEU A 1 205 ? -3.292 -10.743 -5.056 1.00 89.38 205 LEU A O 1
ATOM 1512 N N . PHE A 1 206 ? -1.413 -10.262 -6.175 1.00 81.94 206 PHE A N 1
ATOM 1513 C CA . PHE A 1 206 ? -1.131 -9.044 -5.420 1.00 81.94 206 PHE A CA 1
ATOM 1514 C C . PHE A 1 206 ? -2.239 -7.988 -5.591 1.00 81.94 206 PHE A C 1
ATOM 1516 O O . PHE A 1 206 ? -2.643 -7.329 -4.634 1.00 81.94 206 PHE A O 1
ATOM 1523 N N . LEU A 1 207 ? -2.767 -7.837 -6.808 1.00 81.19 207 LEU A N 1
ATOM 1524 C CA . LEU A 1 207 ? -3.842 -6.892 -7.111 1.00 81.19 207 LEU A CA 1
ATOM 1525 C C . LEU A 1 207 ? -5.197 -7.300 -6.535 1.00 81.19 207 LEU A C 1
ATOM 1527 O O . LEU A 1 207 ? -5.976 -6.418 -6.175 1.00 81.19 207 LEU A O 1
ATOM 1531 N N . LEU A 1 208 ? -5.459 -8.601 -6.401 1.00 86.06 208 LEU A N 1
ATOM 1532 C CA . LEU A 1 208 ? -6.639 -9.115 -5.705 1.00 86.06 208 LEU A CA 1
ATOM 1533 C C . LEU A 1 208 ? -6.687 -8.621 -4.250 1.00 86.06 208 LEU A C 1
ATOM 1535 O O . LEU A 1 208 ? -7.707 -8.081 -3.815 1.00 86.06 208 LEU A O 1
ATOM 1539 N N . ASP A 1 209 ? -5.570 -8.734 -3.526 1.00 81.75 209 ASP A N 1
ATOM 1540 C CA . ASP A 1 209 ? -5.443 -8.189 -2.170 1.00 81.75 209 ASP A CA 1
ATOM 1541 C C . ASP A 1 209 ? -5.618 -6.667 -2.141 1.00 81.75 209 ASP A C 1
ATOM 1543 O O . ASP A 1 209 ? -6.435 -6.133 -1.384 1.00 81.75 209 ASP A O 1
ATOM 1547 N N . LEU A 1 210 ? -4.931 -5.959 -3.042 1.00 73.50 210 LEU A N 1
ATOM 1548 C CA . LEU A 1 210 ? -5.013 -4.502 -3.112 1.00 73.50 210 LEU A CA 1
ATOM 1549 C C . LEU A 1 210 ? -6.449 -4.012 -3.375 1.00 73.50 210 LEU A C 1
ATOM 1551 O O . LEU A 1 210 ? -6.858 -2.987 -2.823 1.00 73.50 210 LEU A O 1
ATOM 1555 N N . GLY A 1 211 ? -7.233 -4.755 -4.159 1.00 76.94 211 GLY A N 1
ATOM 1556 C CA . GLY A 1 211 ? -8.657 -4.502 -4.385 1.00 76.94 211 GLY A CA 1
ATOM 1557 C C . GLY A 1 211 ? -9.493 -4.603 -3.107 1.00 76.94 211 GLY A C 1
ATOM 1558 O O . GLY A 1 211 ? -10.304 -3.714 -2.820 1.00 76.94 211 GLY A O 1
ATOM 1559 N N . MET A 1 212 ? -9.256 -5.635 -2.291 1.00 80.19 212 MET A N 1
ATOM 1560 C CA . MET A 1 212 ? -9.910 -5.792 -0.984 1.00 80.19 212 MET A CA 1
ATOM 1561 C C . MET A 1 212 ? -9.550 -4.646 -0.031 1.00 80.19 212 MET A C 1
ATOM 1563 O O . MET A 1 212 ? -10.434 -4.062 0.612 1.00 80.19 212 MET A O 1
ATOM 1567 N N . VAL A 1 213 ? -8.265 -4.278 0.030 1.00 70.69 213 VAL A N 1
ATOM 1568 C CA . VAL A 1 213 ? -7.782 -3.152 0.841 1.00 70.69 213 VAL A CA 1
ATOM 1569 C C . VAL A 1 213 ? -8.434 -1.847 0.380 1.00 70.69 213 VAL A C 1
ATOM 1571 O O . VAL A 1 213 ? -8.979 -1.121 1.217 1.00 70.69 213 VAL A O 1
ATOM 1574 N N . ALA A 1 214 ? -8.465 -1.567 -0.924 1.00 66.44 214 ALA A N 1
ATOM 1575 C CA . ALA A 1 214 ? -9.084 -0.365 -1.481 1.00 66.44 214 ALA A CA 1
ATOM 1576 C C . ALA A 1 214 ? -10.576 -0.263 -1.118 1.00 66.44 214 ALA A C 1
ATOM 1578 O O . ALA A 1 214 ? -11.020 0.760 -0.587 1.00 66.44 214 ALA A O 1
ATOM 1579 N N . ALA A 1 215 ? -11.342 -1.342 -1.308 1.00 71.44 215 ALA A N 1
ATOM 1580 C CA . ALA A 1 215 ? -12.762 -1.382 -0.957 1.00 71.44 215 ALA A CA 1
ATOM 1581 C C . ALA A 1 215 ? -13.006 -1.176 0.547 1.00 71.44 215 ALA A C 1
ATOM 1583 O O . ALA A 1 215 ? -13.941 -0.471 0.933 1.00 71.44 215 ALA A O 1
ATOM 1584 N N . SER A 1 216 ? -12.136 -1.712 1.412 1.00 69.06 216 SER A N 1
ATOM 1585 C CA . SER A 1 216 ? -12.244 -1.523 2.866 1.00 69.06 216 SER A CA 1
ATOM 1586 C C . SER A 1 216 ? -12.082 -0.060 3.309 1.00 69.06 216 SER A C 1
ATOM 1588 O O . SER A 1 216 ? -12.642 0.340 4.332 1.00 69.06 216 SER A O 1
ATOM 1590 N N . ARG A 1 217 ? 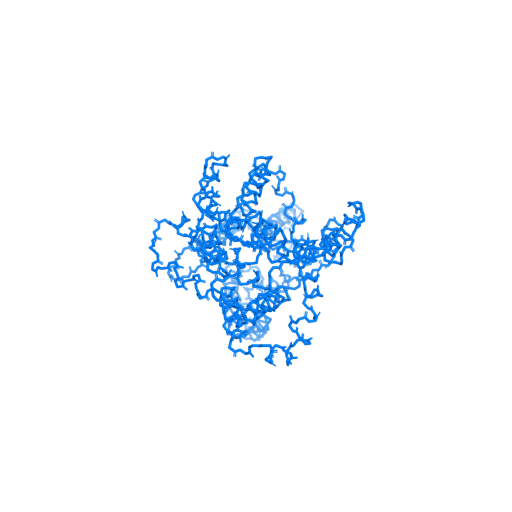-11.350 0.752 2.533 1.00 62.72 217 ARG A N 1
ATOM 1591 C CA . ARG A 1 217 ? -11.065 2.168 2.821 1.00 62.72 217 ARG A CA 1
ATOM 1592 C C . ARG A 1 217 ? -12.021 3.136 2.119 1.00 62.72 217 ARG A C 1
ATOM 1594 O O . ARG A 1 217 ? -12.023 4.324 2.437 1.00 62.72 217 ARG A O 1
ATOM 1601 N N . LEU A 1 218 ? -12.886 2.649 1.228 1.00 60.62 218 LEU A N 1
ATOM 1602 C CA . LEU A 1 218 ? -13.815 3.479 0.453 1.00 60.62 218 LEU A CA 1
ATOM 1603 C C . LEU A 1 218 ? -14.828 4.238 1.337 1.00 60.62 218 LEU A C 1
ATOM 1605 O O . LEU A 1 218 ? -15.230 5.358 1.022 1.00 60.62 218 LEU A O 1
ATOM 1609 N N . SER A 1 219 ? -15.197 3.675 2.491 1.00 54.62 219 SER A N 1
ATOM 1610 C CA . SER A 1 219 ? -16.062 4.329 3.485 1.00 54.62 219 SER A CA 1
ATOM 1611 C C . SER A 1 219 ? -15.385 5.509 4.200 1.00 54.62 219 SER A C 1
ATOM 1613 O O . SER A 1 219 ? -16.073 6.439 4.624 1.00 54.62 219 SER A O 1
ATOM 1615 N N . ALA A 1 220 ? -14.050 5.513 4.291 1.00 50.31 220 ALA A N 1
ATOM 1616 C CA . ALA A 1 220 ? -13.273 6.632 4.820 1.00 50.31 220 ALA A CA 1
ATOM 1617 C C . ALA A 1 220 ? -13.185 7.788 3.808 1.00 50.31 220 ALA A C 1
ATOM 1619 O O . ALA A 1 220 ? -13.238 8.952 4.205 1.00 50.31 220 ALA A O 1
ATOM 1620 N N . LEU A 1 221 ? -13.170 7.491 2.501 1.00 48.06 221 LEU A N 1
ATOM 1621 C CA . LEU A 1 221 ? -13.170 8.504 1.435 1.00 48.06 221 LEU A CA 1
ATOM 1622 C C . LEU A 1 221 ? -14.415 9.410 1.496 1.00 48.06 221 LEU A C 1
ATOM 1624 O O . LEU A 1 221 ? -14.314 10.616 1.275 1.00 48.06 221 LEU A O 1
ATOM 1628 N N . ARG A 1 222 ? -15.570 8.854 1.900 1.00 52.53 222 ARG A N 1
ATOM 1629 C CA . ARG A 1 222 ? -16.816 9.618 2.120 1.00 52.53 222 ARG A CA 1
ATOM 1630 C C . ARG A 1 222 ? -16.695 10.693 3.209 1.00 52.53 222 ARG A C 1
ATOM 1632 O O . ARG A 1 222 ? -17.485 11.629 3.195 1.00 52.53 222 ARG A O 1
ATOM 1639 N N . ARG A 1 223 ? -15.733 10.577 4.135 1.00 46.78 223 ARG A N 1
ATOM 1640 C CA . ARG A 1 223 ? -15.499 11.554 5.219 1.00 46.78 223 ARG A CA 1
ATOM 1641 C C . ARG A 1 223 ? -14.386 12.556 4.908 1.00 46.78 223 ARG A C 1
ATOM 1643 O O . ARG A 1 223 ? -14.429 13.667 5.418 1.00 46.78 223 ARG A O 1
ATOM 1650 N N . VAL A 1 224 ? -13.405 12.174 4.086 1.00 49.34 224 VAL A N 1
ATOM 1651 C CA . VAL A 1 224 ? -12.213 12.992 3.775 1.00 49.34 224 VAL A CA 1
ATOM 1652 C C . VAL A 1 224 ? -12.421 13.898 2.539 1.00 49.34 224 VAL A C 1
ATOM 1654 O O . VAL A 1 224 ? -11.721 14.893 2.373 1.00 49.34 224 VAL A O 1
ATOM 1657 N N . GLY A 1 225 ? -13.474 13.660 1.743 1.00 59.69 225 GLY A N 1
ATOM 1658 C CA . GLY A 1 225 ? -14.104 14.677 0.890 1.00 59.69 225 GLY A CA 1
ATOM 1659 C C . GLY A 1 225 ? -13.445 14.929 -0.472 1.00 59.69 225 GLY A C 1
ATOM 1660 O O . GLY A 1 225 ? -12.265 14.667 -0.693 1.00 59.69 225 GLY A O 1
ATOM 1661 N N . LEU A 1 226 ? -14.238 15.492 -1.393 1.00 69.25 226 LEU A N 1
ATOM 1662 C CA . LEU A 1 226 ? -13.901 15.860 -2.780 1.00 69.25 226 LEU A CA 1
ATOM 1663 C C . LEU A 1 226 ? -12.510 16.509 -2.951 1.00 69.25 226 LEU A C 1
ATOM 1665 O O . LEU A 1 226 ? -11.863 16.314 -3.974 1.00 69.25 226 LEU A O 1
ATOM 1669 N N . ARG A 1 227 ? -12.016 17.229 -1.936 1.00 68.12 227 ARG A N 1
ATOM 1670 C CA . ARG A 1 227 ? -10.686 17.861 -1.920 1.00 68.12 227 ARG A CA 1
ATOM 1671 C C . ARG A 1 227 ? -9.536 16.866 -2.075 1.00 68.12 227 ARG A C 1
ATOM 1673 O O . ARG A 1 227 ? -8.610 17.154 -2.823 1.00 68.12 227 ARG A O 1
ATOM 1680 N N . LEU A 1 228 ? -9.594 15.703 -1.421 1.00 65.62 228 LEU A N 1
ATOM 1681 C CA . LEU A 1 228 ? -8.547 14.678 -1.536 1.00 65.62 228 LEU A CA 1
ATOM 1682 C C . LEU A 1 228 ? -8.535 14.046 -2.936 1.00 65.62 228 LEU A C 1
ATOM 1684 O O . LEU A 1 228 ? -7.474 13.755 -3.482 1.00 65.62 228 LEU A O 1
ATOM 1688 N N . LEU A 1 229 ? -9.722 13.873 -3.527 1.00 67.50 229 LEU A N 1
ATOM 1689 C CA . LEU A 1 229 ? -9.884 13.344 -4.881 1.00 67.50 229 LEU A CA 1
ATOM 1690 C C . LEU A 1 229 ? -9.355 14.332 -5.926 1.00 67.50 229 LEU A C 1
ATOM 1692 O O . LEU A 1 229 ? -8.576 13.941 -6.790 1.00 67.50 229 LEU A O 1
ATOM 1696 N N . LEU A 1 230 ? -9.715 15.614 -5.806 1.00 76.12 230 LEU A N 1
ATOM 1697 C CA . LEU A 1 230 ? -9.184 16.680 -6.659 1.00 76.12 230 LEU A CA 1
ATOM 1698 C C . LEU A 1 230 ? -7.667 16.832 -6.501 1.00 76.12 230 LEU A C 1
ATOM 1700 O O . LEU A 1 230 ? -6.969 17.019 -7.492 1.00 76.12 230 LEU A O 1
ATOM 1704 N N . PHE A 1 231 ? -7.151 16.710 -5.276 1.00 78.88 231 PHE A N 1
ATOM 1705 C CA . PHE A 1 231 ? -5.716 16.724 -5.002 1.00 78.88 231 PHE A CA 1
ATOM 1706 C C . PHE A 1 231 ? -4.992 15.572 -5.708 1.00 78.88 231 PHE A C 1
ATOM 1708 O O . PHE A 1 231 ? -4.048 15.821 -6.453 1.00 78.88 231 PHE A O 1
ATOM 1715 N N . GLY A 1 232 ? -5.453 14.330 -5.529 1.00 72.44 232 GLY A N 1
ATOM 1716 C CA . GLY A 1 232 ? -4.835 13.158 -6.152 1.00 72.44 232 GLY A CA 1
ATOM 1717 C C . GLY A 1 232 ? -4.908 13.192 -7.679 1.00 72.44 232 GLY A C 1
ATOM 1718 O O . GLY A 1 232 ? -3.896 12.989 -8.345 1.00 72.44 232 GLY A O 1
ATOM 1719 N N . ALA A 1 233 ? -6.076 13.519 -8.241 1.00 78.38 233 ALA A N 1
ATOM 1720 C CA . ALA A 1 233 ? -6.253 13.646 -9.688 1.00 78.38 233 ALA A CA 1
ATOM 1721 C C . ALA A 1 233 ? -5.410 14.791 -10.273 1.00 78.38 233 ALA A C 1
ATOM 1723 O O . ALA A 1 233 ? -4.771 14.626 -11.310 1.00 78.38 233 ALA A O 1
ATOM 1724 N N . GLY A 1 234 ? -5.363 15.937 -9.587 1.00 83.00 234 GLY A N 1
ATOM 1725 C CA . GLY A 1 234 ? -4.554 17.084 -9.991 1.00 83.00 234 GLY A CA 1
ATOM 1726 C C . GLY A 1 234 ? -3.056 16.781 -9.977 1.00 83.00 234 GLY A C 1
ATOM 1727 O O . GLY A 1 234 ? -2.363 17.118 -10.935 1.00 83.00 234 GLY A O 1
ATOM 1728 N N . LEU A 1 235 ? -2.559 16.100 -8.937 1.00 82.75 235 LEU A N 1
ATOM 1729 C CA . LEU A 1 235 ? -1.165 15.651 -8.880 1.00 82.75 235 LEU A CA 1
ATOM 1730 C C . LEU A 1 235 ? -0.844 14.644 -9.982 1.00 82.75 235 LEU A C 1
ATOM 1732 O O . LEU A 1 235 ? 0.168 14.807 -10.657 1.00 82.75 235 LEU A O 1
ATOM 1736 N N . ALA A 1 236 ? -1.711 13.654 -10.205 1.00 82.31 236 ALA A N 1
ATOM 1737 C CA . ALA A 1 236 ? -1.511 12.658 -11.252 1.00 82.31 236 ALA A CA 1
ATOM 1738 C C . ALA A 1 236 ? -1.383 13.312 -12.638 1.00 82.31 236 ALA A C 1
ATOM 1740 O O . ALA A 1 236 ? -0.465 12.988 -13.390 1.00 82.31 236 ALA A O 1
ATOM 1741 N N . LEU A 1 237 ? -2.249 14.282 -12.956 1.00 85.81 237 LEU A N 1
ATOM 1742 C CA . LEU A 1 237 ? -2.175 15.034 -14.212 1.00 85.81 237 LEU A CA 1
ATOM 1743 C C . LEU A 1 237 ? -0.909 15.893 -14.299 1.00 85.81 237 LEU A C 1
ATOM 1745 O O . LEU A 1 237 ? -0.221 15.860 -15.316 1.00 85.81 237 LEU A O 1
ATOM 1749 N N . LEU A 1 238 ? -0.582 16.637 -13.238 1.00 90.19 238 LEU A N 1
ATOM 1750 C CA . LEU A 1 238 ? 0.588 17.515 -13.200 1.00 90.19 238 LEU A CA 1
ATOM 1751 C C . LEU A 1 238 ? 1.895 16.728 -13.342 1.00 90.19 238 LEU A C 1
ATOM 1753 O O . LEU A 1 238 ? 2.720 17.034 -14.203 1.00 90.19 238 LEU A O 1
ATOM 1757 N N . HIS A 1 239 ? 2.099 15.724 -12.490 1.00 92.94 239 HIS A N 1
ATOM 1758 C CA . HIS A 1 239 ? 3.308 14.903 -12.498 1.00 92.94 239 HIS A CA 1
ATOM 1759 C C . HIS A 1 239 ? 3.382 14.033 -13.742 1.00 92.94 239 HIS A C 1
ATOM 1761 O O . HIS A 1 239 ? 4.468 13.881 -14.293 1.00 92.94 239 HIS A O 1
ATOM 1767 N N . GLY A 1 240 ? 2.247 13.517 -14.218 1.00 89.94 240 GLY A N 1
ATOM 1768 C CA . GLY A 1 240 ? 2.179 12.752 -15.454 1.00 89.94 240 GLY A CA 1
ATOM 1769 C C . GLY A 1 240 ? 2.588 13.569 -16.670 1.00 89.94 240 GLY A C 1
ATOM 1770 O O . GLY A 1 240 ? 3.485 13.159 -17.405 1.00 89.94 240 GLY A O 1
ATOM 1771 N N . ALA A 1 241 ? 2.001 14.755 -16.844 1.00 92.44 241 ALA A N 1
ATOM 1772 C CA . ALA A 1 241 ? 2.351 15.663 -17.935 1.00 92.44 241 ALA A CA 1
ATOM 1773 C C . ALA A 1 241 ? 3.831 16.067 -17.882 1.00 92.44 241 ALA A C 1
ATOM 1775 O O . ALA A 1 241 ? 4.519 16.036 -18.902 1.00 92.44 241 ALA A O 1
ATOM 1776 N N . LEU A 1 242 ? 4.341 16.378 -16.686 1.00 95.06 242 LEU A N 1
ATOM 1777 C CA . LEU A 1 242 ? 5.754 16.693 -16.492 1.00 95.06 242 LEU A CA 1
ATOM 1778 C C . LEU A 1 242 ? 6.660 15.498 -16.822 1.00 95.06 242 LEU A C 1
ATOM 1780 O O . LEU A 1 242 ? 7.698 15.682 -17.450 1.00 95.06 242 LEU A O 1
ATOM 1784 N N . GLY A 1 243 ? 6.265 14.281 -16.440 1.00 94.56 243 GLY A N 1
ATOM 1785 C CA . GLY A 1 243 ? 7.001 13.055 -16.744 1.00 94.56 243 GLY A CA 1
ATOM 1786 C C . GLY A 1 243 ? 7.081 12.765 -18.242 1.00 94.56 243 GLY A C 1
ATOM 1787 O O . GLY A 1 243 ? 8.166 12.466 -18.737 1.00 94.56 243 GLY A O 1
ATOM 1788 N N . VAL A 1 244 ? 5.976 12.935 -18.979 1.00 95.12 244 VAL A N 1
ATOM 1789 C CA . VAL A 1 244 ? 5.973 12.820 -20.449 1.00 95.12 244 VAL A CA 1
ATOM 1790 C C . VAL A 1 244 ? 6.872 13.884 -21.074 1.00 95.12 244 VAL A C 1
ATOM 1792 O O . VAL A 1 244 ? 7.709 13.566 -21.915 1.00 95.12 244 VAL A O 1
ATOM 1795 N N . TYR A 1 245 ? 6.727 15.140 -20.645 1.00 95.50 245 TYR A N 1
ATOM 1796 C CA . TYR A 1 245 ? 7.493 16.259 -21.190 1.00 95.50 245 TYR A CA 1
ATOM 1797 C C . TYR A 1 245 ? 9.002 16.084 -20.977 1.00 95.50 245 TYR A C 1
ATOM 1799 O O . TYR A 1 245 ? 9.777 16.161 -21.929 1.00 95.50 245 TYR A O 1
ATOM 1807 N N . LEU A 1 246 ? 9.425 15.784 -19.745 1.00 96.50 246 LEU A N 1
ATOM 1808 C CA . LEU A 1 246 ? 10.834 15.552 -19.428 1.00 96.50 246 LEU A CA 1
ATOM 1809 C C . LEU A 1 246 ? 11.374 14.284 -20.088 1.00 96.50 246 LEU A C 1
ATOM 1811 O O . LEU A 1 246 ? 12.514 14.286 -20.537 1.00 96.50 246 LEU A O 1
ATOM 1815 N N . GLY A 1 247 ? 10.567 13.224 -20.185 1.00 95.44 247 GLY A N 1
ATOM 1816 C CA . GLY A 1 247 ? 10.941 12.007 -20.901 1.00 95.44 247 GLY A CA 1
ATOM 1817 C C . GLY A 1 247 ? 11.217 12.272 -22.378 1.00 95.44 247 GLY A C 1
ATOM 1818 O O . GLY A 1 247 ? 12.236 11.830 -22.902 1.00 95.44 247 GLY A O 1
ATOM 1819 N N . HIS A 1 248 ? 10.357 13.059 -23.025 1.00 94.19 248 HIS A N 1
ATOM 1820 C CA . HIS A 1 248 ? 10.550 13.468 -24.412 1.00 94.19 248 HIS A CA 1
ATOM 1821 C C . HIS A 1 248 ? 11.819 14.316 -24.592 1.00 94.19 248 HIS A C 1
ATOM 1823 O O . HIS A 1 248 ? 12.625 14.025 -25.474 1.00 94.19 248 HIS A O 1
ATOM 1829 N N . LEU A 1 249 ? 12.051 15.307 -23.721 1.00 95.69 249 LEU A N 1
ATOM 1830 C CA . LEU A 1 249 ? 13.279 16.117 -23.742 1.00 95.69 249 LEU A CA 1
ATOM 1831 C C . LEU A 1 249 ? 14.546 15.297 -23.470 1.00 95.69 249 LEU A C 1
ATOM 1833 O O . LEU A 1 249 ? 15.609 15.608 -23.999 1.00 95.69 249 LEU A O 1
ATOM 1837 N N . ALA A 1 250 ? 14.435 14.246 -22.660 1.00 95.31 250 ALA A N 1
ATOM 1838 C CA . ALA A 1 250 ? 15.524 13.327 -22.361 1.00 95.31 250 ALA A CA 1
ATOM 1839 C C . ALA A 1 250 ? 15.820 12.331 -23.498 1.00 95.31 250 ALA A C 1
ATOM 1841 O O . ALA A 1 250 ? 16.719 11.504 -23.355 1.00 95.31 250 ALA A O 1
ATOM 1842 N N . GLY A 1 251 ? 15.083 12.402 -24.613 1.00 93.81 251 GLY A N 1
ATOM 1843 C CA . GLY A 1 251 ? 15.283 11.550 -25.782 1.00 93.81 251 GLY A CA 1
ATOM 1844 C C . GLY A 1 251 ? 14.599 10.185 -25.698 1.00 93.81 251 GLY A C 1
ATOM 1845 O O . GLY A 1 251 ? 14.927 9.309 -26.496 1.00 93.81 251 GLY A O 1
ATOM 1846 N N . LEU A 1 252 ? 13.658 9.983 -24.766 1.00 94.88 252 LEU A N 1
ATOM 1847 C CA . LEU A 1 252 ? 12.841 8.769 -24.756 1.00 94.88 252 LEU A CA 1
ATOM 1848 C C . LEU A 1 252 ? 11.907 8.742 -25.969 1.00 94.88 252 LEU A C 1
ATOM 1850 O O . LEU A 1 252 ? 11.367 9.764 -26.408 1.00 94.88 252 LEU A O 1
ATOM 1854 N N . SER A 1 253 ? 11.661 7.538 -26.470 1.00 94.94 253 SER A N 1
ATOM 1855 C CA . SER A 1 253 ? 10.604 7.254 -27.431 1.00 94.94 253 SER A CA 1
ATOM 1856 C C . SER A 1 253 ? 9.238 7.696 -26.901 1.00 94.94 253 SER A C 1
ATOM 1858 O O . SER A 1 253 ? 9.026 7.859 -25.699 1.00 94.94 253 SER A O 1
ATOM 1860 N N . VAL A 1 254 ? 8.255 7.818 -27.797 1.00 93.12 254 VAL A N 1
ATOM 1861 C CA . VAL A 1 254 ? 6.860 8.103 -27.413 1.00 93.12 254 VAL A CA 1
ATOM 1862 C C . VAL A 1 254 ? 6.354 7.089 -26.379 1.00 93.12 254 VAL A C 1
ATOM 1864 O O . VAL A 1 254 ? 5.712 7.469 -25.400 1.00 93.12 254 VAL A O 1
ATOM 1867 N N . GLY A 1 255 ? 6.702 5.808 -26.551 1.00 89.19 255 GLY A N 1
ATOM 1868 C CA . GLY A 1 255 ? 6.384 4.753 -25.590 1.00 89.19 255 GLY A CA 1
ATOM 1869 C C . GLY A 1 255 ? 7.074 4.968 -24.242 1.00 89.19 255 GLY A C 1
ATOM 1870 O O . GLY A 1 255 ? 6.410 4.945 -23.210 1.00 89.19 255 GLY A O 1
ATOM 1871 N N . GLY A 1 256 ? 8.377 5.247 -24.246 1.00 92.44 256 GLY A N 1
ATOM 1872 C CA . GLY A 1 256 ? 9.157 5.526 -23.040 1.00 92.44 256 GLY A CA 1
ATOM 1873 C C . GLY A 1 256 ? 8.682 6.734 -22.250 1.00 92.44 256 GLY A C 1
ATOM 1874 O O . GLY A 1 256 ? 8.457 6.641 -21.045 1.00 92.44 256 GLY A O 1
ATOM 1875 N N . ALA A 1 257 ? 8.468 7.857 -22.933 1.00 94.81 257 ALA A N 1
ATOM 1876 C CA . ALA A 1 257 ? 7.951 9.081 -22.332 1.00 94.81 257 ALA A CA 1
ATOM 1877 C C . ALA A 1 257 ? 6.547 8.867 -21.743 1.00 94.81 257 ALA A C 1
ATOM 1879 O O . ALA A 1 257 ? 6.265 9.340 -20.644 1.00 94.81 257 ALA A O 1
ATOM 1880 N N . THR A 1 258 ? 5.691 8.093 -22.420 1.00 90.62 258 THR A N 1
ATOM 1881 C CA . THR A 1 258 ? 4.365 7.711 -21.902 1.00 90.62 258 THR A CA 1
ATOM 1882 C C . THR A 1 258 ? 4.483 6.879 -20.626 1.00 90.62 258 THR A C 1
ATOM 1884 O O . THR A 1 258 ? 3.782 7.149 -19.650 1.00 90.62 258 THR A O 1
ATOM 1887 N N . VAL A 1 259 ? 5.391 5.898 -20.597 1.00 90.81 259 VAL A N 1
ATOM 1888 C CA . VAL A 1 259 ? 5.630 5.061 -19.411 1.00 90.81 259 VAL A CA 1
ATOM 1889 C C . VAL A 1 259 ? 6.185 5.890 -18.253 1.00 90.81 259 VAL A C 1
ATOM 1891 O O . VAL A 1 259 ? 5.671 5.782 -17.141 1.00 90.81 259 VAL A O 1
ATOM 1894 N N . LEU A 1 260 ? 7.162 6.767 -18.500 1.00 93.88 260 LEU A N 1
ATOM 1895 C CA . LEU A 1 260 ? 7.707 7.662 -17.475 1.00 93.88 260 LEU A CA 1
ATOM 1896 C C . LEU A 1 260 ? 6.640 8.629 -16.941 1.00 93.88 260 LEU A C 1
ATOM 1898 O O . LEU A 1 260 ? 6.554 8.853 -15.733 1.00 93.88 260 LEU A O 1
ATOM 1902 N N . GLY A 1 261 ? 5.784 9.155 -17.818 1.00 92.06 261 GLY A N 1
ATOM 1903 C CA . GLY A 1 261 ? 4.610 9.938 -17.441 1.00 92.06 261 GLY A CA 1
ATOM 1904 C C . GLY A 1 261 ? 3.655 9.162 -16.538 1.00 92.06 261 GLY A C 1
ATOM 1905 O O . GLY A 1 261 ? 3.297 9.633 -15.462 1.00 92.06 261 GLY A O 1
ATOM 1906 N N . ALA A 1 262 ? 3.289 7.938 -16.914 1.00 87.75 262 ALA A N 1
ATOM 1907 C CA . ALA A 1 262 ? 2.421 7.092 -16.099 1.00 87.75 262 ALA A CA 1
ATOM 1908 C C . ALA A 1 262 ? 3.051 6.750 -14.736 1.00 87.75 262 ALA A C 1
ATOM 1910 O O . ALA A 1 262 ? 2.367 6.775 -13.713 1.00 87.75 262 ALA A O 1
ATOM 1911 N N . MET A 1 263 ? 4.363 6.496 -14.694 1.00 89.56 263 MET A N 1
ATOM 1912 C CA . MET A 1 263 ? 5.110 6.313 -13.446 1.00 89.56 263 MET A CA 1
ATOM 1913 C C . MET A 1 263 ? 5.039 7.564 -12.563 1.00 89.56 263 MET A C 1
ATOM 1915 O O . MET A 1 263 ? 4.744 7.451 -11.373 1.00 89.56 263 MET A O 1
ATOM 1919 N N . ALA A 1 264 ? 5.253 8.749 -13.137 1.00 91.25 264 ALA A N 1
ATOM 1920 C CA . ALA A 1 264 ? 5.200 10.018 -12.418 1.00 91.25 264 ALA A CA 1
ATOM 1921 C C . ALA A 1 264 ? 3.782 10.368 -11.927 1.00 91.25 264 ALA A C 1
ATOM 1923 O O . ALA A 1 264 ? 3.638 10.911 -10.833 1.00 91.25 264 ALA A O 1
ATOM 1924 N N . ALA A 1 265 ? 2.745 10.015 -12.690 1.00 85.88 265 ALA A N 1
ATOM 1925 C CA . ALA A 1 265 ? 1.337 10.190 -12.322 1.00 85.88 265 ALA A CA 1
ATOM 1926 C C . ALA A 1 265 ? 0.869 9.244 -11.203 1.00 85.88 265 ALA A C 1
ATOM 1928 O O . ALA A 1 265 ? -0.192 9.447 -10.612 1.00 85.88 265 ALA A O 1
ATOM 1929 N N . SER A 1 266 ? 1.626 8.176 -10.949 1.00 82.88 266 SER A N 1
ATOM 1930 C CA . SER A 1 266 ? 1.246 7.124 -10.014 1.00 82.88 266 SER A CA 1
ATOM 1931 C C . SER A 1 266 ? 1.611 7.445 -8.563 1.00 82.88 266 SER A C 1
ATOM 1933 O O . SER A 1 266 ? 2.342 8.392 -8.272 1.00 82.88 266 SER A O 1
ATOM 1935 N N . ALA A 1 267 ? 1.119 6.616 -7.644 1.00 78.75 267 ALA A N 1
ATOM 1936 C CA . ALA A 1 267 ? 1.504 6.633 -6.239 1.00 78.75 267 ALA A CA 1
ATOM 1937 C C . ALA A 1 267 ? 1.927 5.230 -5.787 1.00 78.75 267 ALA A C 1
ATOM 1939 O O . ALA A 1 267 ? 1.354 4.226 -6.218 1.00 78.75 267 ALA A O 1
ATOM 1940 N N . SER A 1 268 ? 2.914 5.151 -4.897 1.00 77.62 268 SER A N 1
ATOM 1941 C CA . SER A 1 268 ? 3.374 3.875 -4.344 1.00 77.62 268 SER A CA 1
ATOM 1942 C C . SER A 1 268 ? 2.426 3.358 -3.270 1.00 77.62 268 SER A C 1
ATOM 1944 O O . SER A 1 268 ? 2.045 4.077 -2.346 1.00 77.62 268 SER A O 1
ATOM 1946 N N . TYR A 1 269 ? 2.088 2.077 -3.359 1.00 67.94 269 TYR A N 1
ATOM 1947 C CA . TYR A 1 269 ? 1.327 1.336 -2.347 1.00 67.94 269 TYR A CA 1
ATOM 1948 C C . TYR A 1 269 ? 2.118 0.147 -1.779 1.00 67.94 269 TYR A C 1
ATOM 1950 O O . TYR A 1 269 ? 1.585 -0.582 -0.951 1.00 67.94 269 TYR A O 1
ATOM 1958 N N . ILE A 1 270 ? 3.384 -0.032 -2.185 1.00 64.06 270 ILE A N 1
ATOM 1959 C CA . ILE A 1 270 ? 4.269 -1.092 -1.673 1.00 64.06 270 ILE A CA 1
ATOM 1960 C C . ILE A 1 270 ? 5.342 -0.485 -0.762 1.00 64.06 270 ILE A C 1
ATOM 1962 O O . ILE A 1 270 ? 5.327 -0.707 0.446 1.00 64.06 270 ILE A O 1
ATOM 1966 N N . ALA A 1 271 ? 6.258 0.313 -1.319 1.00 65.00 271 ALA A N 1
ATOM 1967 C CA . ALA A 1 271 ? 7.411 0.836 -0.586 1.00 65.00 271 ALA A CA 1
ATOM 1968 C C . ALA A 1 271 ? 7.073 2.026 0.320 1.00 65.00 271 ALA A C 1
ATOM 1970 O O . ALA A 1 271 ? 7.479 2.046 1.482 1.00 65.00 271 ALA A O 1
ATOM 1971 N N . ALA A 1 272 ? 6.293 2.991 -0.176 1.00 68.19 272 ALA A N 1
ATOM 1972 C CA . ALA A 1 272 ? 5.947 4.187 0.591 1.00 68.19 272 ALA A CA 1
ATOM 1973 C C . ALA A 1 272 ? 5.198 3.889 1.907 1.00 68.19 272 ALA A C 1
ATOM 1975 O O . ALA A 1 272 ? 5.658 4.363 2.946 1.00 68.19 272 ALA A O 1
ATOM 1976 N N . PRO A 1 273 ? 4.110 3.086 1.943 1.00 62.31 273 PRO A N 1
ATOM 1977 C CA . PRO A 1 273 ? 3.433 2.806 3.210 1.00 62.31 273 PRO A CA 1
ATOM 1978 C C . PRO A 1 273 ? 4.306 2.035 4.208 1.00 62.31 273 PRO A C 1
ATOM 1980 O O . PRO A 1 273 ? 4.159 2.244 5.409 1.00 62.31 273 PRO A O 1
ATOM 1983 N N . ALA A 1 274 ? 5.216 1.173 3.743 1.00 60.75 274 ALA A N 1
ATOM 1984 C CA . ALA A 1 274 ? 6.165 0.492 4.621 1.00 60.75 274 ALA A CA 1
ATOM 1985 C C . ALA A 1 274 ? 7.154 1.486 5.254 1.00 60.75 274 ALA A C 1
ATOM 1987 O O . ALA A 1 274 ? 7.315 1.493 6.472 1.00 60.75 274 ALA A O 1
ATOM 1988 N N . ALA A 1 275 ? 7.750 2.369 4.448 1.00 63.41 275 ALA A N 1
ATOM 1989 C CA . ALA A 1 275 ? 8.696 3.378 4.923 1.00 63.41 275 ALA A CA 1
ATOM 1990 C C . ALA A 1 275 ? 8.043 4.396 5.873 1.00 63.41 275 ALA A C 1
ATOM 1992 O O . ALA A 1 275 ? 8.590 4.702 6.927 1.00 63.41 275 ALA A O 1
ATOM 1993 N N . VAL A 1 276 ? 6.839 4.872 5.548 1.00 64.06 276 VAL A N 1
ATOM 1994 C CA . VAL A 1 276 ? 6.079 5.819 6.383 1.00 64.06 276 VAL A CA 1
ATOM 1995 C C . VAL A 1 276 ? 5.735 5.222 7.750 1.00 64.06 276 VAL A C 1
ATOM 1997 O O . VAL A 1 276 ? 5.841 5.916 8.757 1.00 64.06 276 VAL A O 1
ATOM 2000 N N . ARG A 1 277 ? 5.351 3.938 7.805 1.00 61.78 277 ARG A N 1
ATOM 2001 C CA . ARG A 1 277 ? 5.036 3.242 9.066 1.00 61.78 277 ARG A CA 1
ATOM 2002 C C . ARG A 1 277 ? 6.245 3.060 9.982 1.00 61.78 277 ARG A C 1
ATOM 2004 O O . ARG A 1 277 ? 6.048 2.951 11.186 1.00 61.78 277 ARG A O 1
ATOM 2011 N N . LEU A 1 278 ? 7.444 2.968 9.411 1.00 59.09 278 LEU A N 1
ATOM 2012 C CA . LEU A 1 278 ? 8.691 2.793 10.154 1.00 59.09 278 LEU A CA 1
ATOM 2013 C C . LEU A 1 278 ? 9.264 4.137 10.624 1.00 59.09 278 LEU A C 1
ATOM 2015 O O . LEU A 1 278 ? 9.686 4.246 11.768 1.00 59.09 278 LEU A O 1
ATOM 2019 N N . ALA A 1 279 ? 9.229 5.155 9.760 1.00 57.56 279 ALA A N 1
ATOM 2020 C CA . ALA A 1 279 ? 9.993 6.385 9.950 1.00 57.56 279 ALA A CA 1
ATOM 2021 C C . ALA A 1 279 ? 9.204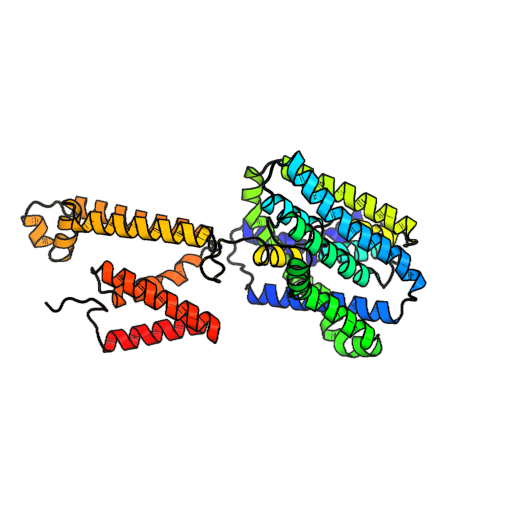 7.573 10.525 1.00 57.56 279 ALA A C 1
ATOM 2023 O O . ALA A 1 279 ? 9.821 8.550 10.958 1.00 57.56 279 ALA A O 1
ATOM 2024 N N . LEU A 1 280 ? 7.865 7.557 10.501 1.00 57.47 280 LEU A N 1
ATOM 2025 C CA . LEU A 1 280 ? 7.067 8.622 11.122 1.00 57.47 280 LEU A CA 1
ATOM 2026 C C . LEU A 1 280 ? 6.708 8.254 12.562 1.00 57.47 280 LEU A C 1
ATOM 2028 O O . LEU A 1 280 ? 6.327 7.111 12.812 1.00 57.47 280 LEU A O 1
ATOM 2032 N N . PRO A 1 281 ? 6.844 9.203 13.510 1.00 50.12 281 PRO A N 1
ATOM 2033 C CA . PRO A 1 281 ? 6.805 8.905 14.923 1.00 50.12 281 PRO A CA 1
ATOM 2034 C C . PRO A 1 281 ? 5.472 8.311 15.341 1.00 50.12 281 PRO A C 1
ATOM 2036 O O . PRO A 1 281 ? 4.375 8.805 15.083 1.00 50.12 281 PRO A O 1
ATOM 2039 N N . VAL A 1 282 ? 5.648 7.241 16.082 1.00 47.59 282 VAL A N 1
ATOM 2040 C CA . VAL A 1 282 ? 4.662 6.523 16.834 1.00 47.59 282 VAL A CA 1
ATOM 2041 C C . VAL A 1 282 ? 5.239 6.545 18.255 1.00 47.59 282 VAL A C 1
ATOM 2043 O O . VAL A 1 282 ? 6.332 6.024 18.437 1.00 47.59 282 VAL A O 1
ATOM 2046 N N . VAL A 1 283 ? 4.594 7.271 19.183 1.00 34.31 283 VAL A N 1
ATOM 2047 C CA . VAL A 1 283 ? 5.163 7.746 20.471 1.00 34.31 283 VAL A CA 1
ATOM 2048 C C . VAL A 1 283 ? 6.230 6.820 21.073 1.00 34.31 283 VAL A C 1
ATOM 2050 O O . VAL A 1 283 ? 5.974 5.662 21.375 1.00 34.31 283 VAL A O 1
ATOM 2053 N N . GLU A 1 284 ? 7.432 7.356 21.275 1.00 33.03 284 GLU A N 1
ATOM 2054 C CA . GLU A 1 284 ? 8.589 6.628 21.796 1.00 33.03 284 GLU A CA 1
ATOM 2055 C C . GLU A 1 284 ? 8.690 6.797 23.318 1.00 33.03 284 GLU A C 1
ATOM 2057 O O . GLU A 1 284 ? 8.722 7.919 23.827 1.00 33.03 284 GLU A O 1
ATOM 2062 N N . VAL A 1 285 ? 8.752 5.684 24.057 1.00 27.02 285 VAL A N 1
ATOM 2063 C CA . VAL A 1 285 ? 9.085 5.679 25.491 1.00 27.02 285 VAL A CA 1
ATOM 2064 C C . VAL A 1 285 ? 10.144 4.608 25.730 1.00 27.02 285 VAL A C 1
ATOM 2066 O O . VAL A 1 285 ? 9.873 3.418 25.590 1.00 27.02 285 VAL A O 1
ATOM 2069 N N . GLY A 1 286 ? 11.360 5.033 26.085 1.00 28.56 286 GLY A N 1
ATOM 2070 C CA . GLY A 1 286 ? 12.441 4.134 26.507 1.00 28.56 286 GLY A CA 1
ATOM 2071 C C . GLY A 1 286 ? 13.028 3.241 25.407 1.00 28.56 286 GLY A C 1
ATOM 2072 O O . GLY A 1 286 ? 13.410 2.114 25.701 1.00 28.56 286 GLY A O 1
ATOM 2073 N N . GLY A 1 287 ? 13.081 3.708 24.153 1.00 26.34 287 GLY A N 1
ATOM 2074 C CA . GLY A 1 287 ? 13.622 2.935 23.024 1.00 26.34 287 GLY A CA 1
ATOM 2075 C C . GLY A 1 287 ? 12.661 1.888 22.445 1.00 26.34 287 GLY A C 1
ATOM 2076 O O . GLY A 1 287 ? 13.067 1.059 21.634 1.00 26.34 287 GLY A O 1
ATOM 2077 N N . MET A 1 288 ? 11.384 1.917 22.847 1.00 26.06 288 MET A N 1
ATOM 2078 C CA . MET A 1 288 ? 10.323 1.072 22.297 1.00 26.06 288 MET A CA 1
ATOM 2079 C C . MET A 1 288 ? 9.348 1.906 21.456 1.00 26.06 288 MET A C 1
ATOM 2081 O O . MET A 1 288 ? 8.772 2.885 21.937 1.00 26.06 288 MET A O 1
ATOM 2085 N N . PHE A 1 289 ? 9.137 1.492 20.202 1.00 40.03 289 PHE A N 1
ATOM 2086 C CA . PHE A 1 289 ? 8.178 2.100 19.275 1.00 40.03 289 PHE A CA 1
ATOM 2087 C C . PHE A 1 289 ? 6.734 1.767 19.702 1.00 40.03 289 PHE A C 1
ATOM 2089 O O . PHE A 1 289 ? 6.208 0.693 19.394 1.00 40.03 289 PHE A O 1
ATOM 2096 N N . LEU A 1 290 ? 6.072 2.672 20.432 1.00 39.16 290 LEU A N 1
ATOM 2097 C CA . LEU A 1 290 ? 4.727 2.467 20.980 1.00 39.16 290 LEU A CA 1
ATOM 2098 C C . LEU A 1 290 ? 3.678 3.232 20.170 1.00 39.16 290 LEU A C 1
ATOM 2100 O O . LEU A 1 290 ? 3.560 4.451 20.255 1.00 39.16 290 LEU A O 1
ATOM 2104 N N . SER A 1 291 ? 2.844 2.497 19.419 1.00 54.53 291 SER A N 1
ATOM 2105 C CA . SER A 1 291 ? 1.606 3.023 18.807 1.00 54.53 291 SER A CA 1
ATOM 2106 C C . SER A 1 291 ? 0.875 3.989 19.724 1.00 54.53 291 SER A C 1
ATOM 2108 O O . SER A 1 291 ? 0.369 3.564 20.752 1.00 54.53 291 SER A O 1
ATOM 2110 N N . PHE A 1 292 ? 0.766 5.270 19.336 1.00 60.91 292 PHE A N 1
ATOM 2111 C CA . PHE A 1 292 ? -0.054 6.242 20.069 1.00 60.91 292 PHE A CA 1
ATOM 2112 C C . PHE A 1 292 ? -1.481 5.708 20.251 1.00 60.91 292 PHE A C 1
ATOM 2114 O O . PHE A 1 292 ? -2.061 5.819 21.326 1.00 60.91 292 PHE A O 1
ATOM 2121 N N . ALA A 1 293 ? -2.004 5.018 19.232 1.00 57.81 293 ALA A N 1
ATOM 2122 C CA . ALA A 1 293 ? -3.282 4.324 19.310 1.00 57.81 293 ALA A CA 1
ATOM 2123 C C . ALA A 1 293 ? -3.281 3.173 20.337 1.00 57.81 293 ALA A C 1
ATOM 2125 O O . ALA A 1 293 ? -4.259 3.028 21.066 1.00 57.81 293 ALA A O 1
ATOM 2126 N N . ARG A 1 294 ? -2.195 2.390 20.451 1.00 63.44 294 ARG A N 1
ATOM 2127 C CA . ARG A 1 294 ? -2.039 1.361 21.505 1.00 63.44 294 ARG A CA 1
ATOM 2128 C C . ARG A 1 294 ? -1.911 1.980 22.894 1.00 63.44 294 ARG A C 1
ATOM 2130 O O . ARG A 1 294 ? -2.494 1.451 23.829 1.00 63.44 294 ARG A O 1
ATOM 2137 N N . LEU A 1 295 ? -1.203 3.101 23.037 1.00 71.06 295 LEU A N 1
ATOM 2138 C CA . LEU A 1 295 ? -1.027 3.785 24.319 1.00 71.06 295 LEU A CA 1
ATOM 2139 C C . LEU A 1 295 ? -2.352 4.367 24.821 1.00 71.06 295 LEU A C 1
ATOM 2141 O O . LEU A 1 295 ? -2.718 4.169 25.977 1.00 71.06 295 LEU A O 1
ATOM 2145 N N . VAL A 1 296 ? -3.108 5.022 23.936 1.00 73.12 296 VAL A N 1
ATOM 2146 C CA . VAL A 1 296 ? -4.461 5.506 24.237 1.00 73.12 296 VAL A CA 1
ATOM 2147 C C . VAL A 1 296 ? -5.389 4.335 24.564 1.00 73.12 296 VAL A C 1
ATOM 2149 O O . VAL A 1 296 ? -6.116 4.401 25.552 1.00 73.12 296 VAL A O 1
ATOM 2152 N N . ALA A 1 297 ? -5.337 3.239 23.800 1.00 76.12 297 ALA A N 1
ATOM 2153 C CA . ALA A 1 297 ? -6.142 2.054 24.089 1.00 76.12 297 ALA A CA 1
ATOM 2154 C C . ALA A 1 297 ? -5.791 1.420 25.443 1.00 76.12 297 ALA A C 1
ATOM 2156 O O . ALA A 1 297 ? -6.694 1.083 26.206 1.00 76.12 297 ALA A O 1
ATOM 2157 N N . PHE A 1 298 ? -4.503 1.316 25.772 1.00 80.56 298 PHE A N 1
ATOM 2158 C CA . PHE A 1 298 ? -4.025 0.833 27.065 1.00 80.56 298 PHE A CA 1
ATOM 2159 C C . PHE A 1 298 ? -4.498 1.733 28.212 1.00 80.56 298 PHE A C 1
ATOM 2161 O O . PHE A 1 298 ? -5.038 1.233 29.196 1.00 80.56 298 PHE A O 1
ATOM 2168 N N . ALA A 1 299 ? -4.376 3.056 28.070 1.00 85.25 299 ALA A N 1
ATOM 2169 C CA . ALA A 1 299 ? -4.833 4.010 29.076 1.00 85.25 299 ALA A CA 1
ATOM 2170 C C . ALA A 1 299 ? -6.352 3.920 29.305 1.00 85.25 299 ALA A C 1
ATOM 2172 O O . ALA A 1 299 ? -6.796 3.845 30.451 1.00 85.25 299 ALA A O 1
ATOM 2173 N N . ILE A 1 300 ? -7.152 3.863 28.234 1.00 86.62 300 ILE A N 1
ATOM 2174 C CA . ILE A 1 300 ? -8.612 3.710 28.339 1.00 86.62 300 ILE A CA 1
ATOM 2175 C C . ILE A 1 300 ? -8.968 2.367 28.986 1.00 86.62 300 ILE A C 1
ATOM 2177 O O . ILE A 1 300 ? -9.832 2.328 29.862 1.00 86.62 300 ILE A O 1
ATOM 2181 N N . ALA A 1 301 ? -8.296 1.277 28.605 1.00 86.00 301 ALA A N 1
ATOM 2182 C CA . ALA A 1 301 ? -8.513 -0.039 29.201 1.00 86.00 301 ALA A CA 1
ATOM 2183 C C . ALA A 1 301 ? -8.181 -0.050 30.702 1.00 86.00 301 ALA A C 1
ATOM 2185 O O . ALA A 1 301 ? -8.953 -0.594 31.492 1.00 86.00 301 ALA A O 1
ATOM 2186 N N . LEU A 1 302 ? -7.085 0.596 31.111 1.00 88.31 302 LEU A N 1
ATOM 2187 C CA . LEU A 1 302 ? -6.685 0.718 32.513 1.00 88.31 302 LEU A CA 1
ATOM 2188 C C . LEU A 1 302 ? -7.712 1.522 33.323 1.00 88.31 302 LEU A C 1
ATOM 2190 O O . LEU A 1 302 ? -8.118 1.097 34.404 1.00 88.31 302 LEU A O 1
ATOM 2194 N N . VAL A 1 303 ? -8.173 2.657 32.786 1.00 91.88 303 VAL A N 1
ATOM 2195 C CA . VAL A 1 303 ? -9.205 3.492 33.421 1.00 91.88 303 VAL A CA 1
ATOM 2196 C C . VAL A 1 303 ? -10.523 2.729 33.543 1.00 91.88 303 VAL A C 1
ATOM 2198 O O . VAL A 1 303 ? -11.133 2.744 34.609 1.00 91.88 303 VAL A O 1
ATOM 2201 N N . ALA A 1 304 ? -10.951 2.025 32.494 1.00 90.38 304 ALA A N 1
ATOM 2202 C CA . ALA A 1 304 ? -12.177 1.231 32.517 1.00 90.38 304 ALA A CA 1
ATOM 2203 C C . ALA A 1 304 ? -12.090 0.058 33.505 1.00 90.38 304 ALA A C 1
ATOM 2205 O O . ALA A 1 304 ? -13.043 -0.202 34.240 1.00 90.38 304 ALA A O 1
ATOM 2206 N N . MET A 1 305 ? -10.936 -0.611 33.576 1.00 87.62 305 MET A N 1
ATOM 2207 C CA . MET A 1 305 ? -10.664 -1.663 34.556 1.00 87.62 305 MET A CA 1
ATOM 2208 C C . MET A 1 305 ? -10.747 -1.116 35.985 1.00 87.62 305 MET A C 1
ATOM 2210 O O . MET A 1 305 ? -11.465 -1.680 36.810 1.00 87.62 305 MET A O 1
ATOM 2214 N N . LEU A 1 306 ? -10.090 0.013 36.265 1.00 91.38 306 LEU A N 1
ATOM 2215 C CA . LEU A 1 306 ? -10.125 0.656 37.578 1.00 91.38 306 LEU A CA 1
ATOM 2216 C C . LEU A 1 306 ? -11.540 1.120 37.947 1.00 91.38 306 LEU A C 1
ATOM 2218 O O . LEU A 1 306 ? -11.985 0.901 39.074 1.00 91.38 306 LEU A O 1
ATOM 2222 N N . ALA A 1 307 ? -12.265 1.718 37.002 1.00 93.00 307 ALA A N 1
ATOM 2223 C CA . ALA A 1 307 ? -13.647 2.143 37.196 1.00 93.00 307 ALA A CA 1
ATOM 2224 C C . ALA A 1 307 ? -14.555 0.954 37.533 1.00 93.00 307 ALA A C 1
ATOM 2226 O O . ALA A 1 307 ? -15.334 1.031 38.482 1.00 93.00 307 ALA A O 1
ATOM 2227 N N . LEU A 1 308 ? -14.417 -0.168 36.820 1.00 91.69 308 LEU A N 1
ATOM 2228 C CA . LEU A 1 308 ? -15.169 -1.388 37.103 1.00 91.69 308 LEU A CA 1
ATOM 2229 C C . LEU A 1 308 ? -14.763 -2.012 38.449 1.00 91.69 308 LEU A C 1
ATOM 2231 O O . LEU A 1 308 ? -15.631 -2.438 39.210 1.00 91.69 308 LEU A O 1
ATOM 2235 N N . TYR A 1 309 ? -13.476 -2.008 38.798 1.00 90.75 309 TYR A N 1
ATOM 2236 C CA . TYR A 1 309 ? -13.002 -2.478 40.100 1.00 90.75 309 TYR A CA 1
ATOM 2237 C C . TYR A 1 309 ? -13.597 -1.659 41.252 1.00 90.75 309 TYR A C 1
ATOM 2239 O O . TYR A 1 309 ? -14.101 -2.222 42.229 1.00 90.75 309 TYR A O 1
ATOM 2247 N N . LEU A 1 310 ? -13.593 -0.329 41.135 1.00 93.00 310 LEU A N 1
ATOM 2248 C CA . LEU A 1 310 ? -14.203 0.567 42.117 1.00 93.00 310 LEU A CA 1
ATOM 2249 C C . LEU A 1 310 ? -15.724 0.414 42.148 1.00 93.00 310 LEU A C 1
ATOM 2251 O O . LEU A 1 310 ? -16.298 0.357 43.232 1.00 93.00 310 LEU A O 1
ATOM 2255 N N . PHE A 1 311 ? -16.378 0.274 40.993 1.00 94.75 311 PHE A N 1
ATOM 2256 C CA . PHE A 1 311 ? -17.811 -0.003 40.919 1.00 94.75 311 PHE A CA 1
ATOM 2257 C C . PHE A 1 311 ? -18.155 -1.275 41.694 1.00 94.75 311 PHE A C 1
ATOM 2259 O O . PHE A 1 311 ? -19.018 -1.247 42.569 1.00 94.75 311 PHE A O 1
ATOM 2266 N N . LEU A 1 312 ? -17.434 -2.369 41.451 1.00 91.44 312 LEU A N 1
ATOM 2267 C CA . LEU A 1 312 ? -17.670 -3.622 42.151 1.00 91.44 312 LEU A CA 1
ATOM 2268 C C . LEU A 1 312 ? -17.382 -3.474 43.650 1.00 91.44 312 LEU A C 1
ATOM 2270 O O . LEU A 1 312 ? -18.181 -3.912 44.474 1.00 91.44 312 LEU A O 1
ATOM 2274 N N . THR A 1 313 ? -16.245 -2.905 44.049 1.00 91.25 313 THR A N 1
ATOM 2275 C CA . THR A 1 313 ? -15.774 -2.927 45.454 1.00 91.25 313 THR A CA 1
ATOM 2276 C C . THR A 1 313 ? -16.339 -1.830 46.347 1.00 91.25 313 THR A C 1
ATOM 2278 O O . THR A 1 313 ? -16.425 -2.042 47.553 1.00 91.25 313 THR A O 1
ATOM 2281 N N . ARG A 1 314 ? -16.725 -0.679 45.792 1.00 93.06 314 ARG A N 1
ATOM 2282 C CA . ARG A 1 314 ? -17.131 0.504 46.568 1.00 93.06 314 ARG A CA 1
ATOM 2283 C C . ARG A 1 314 ? -18.611 0.840 46.468 1.00 93.06 314 ARG A C 1
ATOM 2285 O O . ARG A 1 314 ? -19.072 1.665 47.249 1.00 93.06 314 ARG A O 1
ATOM 2292 N N . THR A 1 315 ? -19.362 0.236 45.546 1.00 94.69 315 THR A N 1
ATOM 2293 C CA . THR A 1 315 ? -20.804 0.503 45.431 1.00 94.69 315 THR A CA 1
ATOM 2294 C C . THR A 1 315 ? -21.653 -0.601 46.054 1.00 94.69 315 THR A C 1
ATOM 2296 O O . THR A 1 315 ? -21.250 -1.767 46.136 1.00 94.69 315 THR A O 1
ATOM 2299 N N . TRP A 1 316 ? -22.868 -0.228 46.466 1.00 91.31 316 TRP A N 1
ATOM 2300 C CA . TRP A 1 316 ? -23.870 -1.172 46.963 1.00 91.31 316 TRP A CA 1
ATOM 2301 C C . TRP A 1 316 ? -24.239 -2.207 45.892 1.00 91.31 316 TRP A C 1
ATOM 2303 O O . TRP A 1 316 ? -24.221 -3.404 46.161 1.00 91.31 316 TRP A O 1
ATOM 2313 N N . MET A 1 317 ? -24.459 -1.751 44.652 1.00 91.62 317 MET A N 1
ATOM 2314 C CA . MET A 1 317 ? -24.761 -2.625 43.515 1.00 91.62 317 MET A CA 1
ATOM 2315 C C . MET A 1 317 ? -23.628 -3.624 43.251 1.00 91.62 317 MET A C 1
ATOM 2317 O O . MET A 1 317 ? -23.876 -4.812 43.085 1.00 91.62 317 MET A O 1
ATOM 2321 N N . GLY A 1 318 ? -22.373 -3.173 43.282 1.00 91.62 318 GLY A N 1
ATOM 2322 C CA . GLY A 1 318 ? -21.207 -4.042 43.136 1.00 91.62 318 GLY A CA 1
ATOM 2323 C C . GLY A 1 318 ? -21.092 -5.113 44.224 1.00 91.62 318 GLY A C 1
ATOM 2324 O O . GLY A 1 318 ? -20.756 -6.265 43.941 1.00 91.62 318 GLY A O 1
ATOM 2325 N N . THR A 1 319 ? -21.424 -4.752 45.464 1.00 90.00 319 THR A N 1
ATOM 2326 C CA . THR A 1 319 ? -21.479 -5.694 46.591 1.00 90.00 319 THR A CA 1
ATOM 2327 C C . THR A 1 319 ? -22.599 -6.716 46.408 1.00 90.00 319 THR A C 1
ATOM 2329 O O . THR A 1 319 ? -22.359 -7.908 46.587 1.00 90.00 319 THR A O 1
ATOM 2332 N N . ALA A 1 320 ? -23.780 -6.277 45.965 1.00 90.38 320 ALA A N 1
ATOM 2333 C CA . ALA A 1 320 ? -24.904 -7.158 45.664 1.00 90.38 320 ALA A CA 1
ATOM 2334 C C . ALA A 1 320 ? -24.582 -8.144 44.525 1.00 90.38 320 ALA A C 1
ATOM 2336 O O . ALA A 1 320 ? -24.880 -9.328 44.650 1.00 90.38 320 ALA A O 1
ATOM 2337 N N . ILE A 1 321 ? -23.898 -7.696 43.461 1.00 91.81 321 ILE A N 1
ATOM 2338 C CA . ILE A 1 321 ? -23.427 -8.563 42.364 1.00 91.81 321 ILE A CA 1
ATOM 2339 C C . ILE A 1 321 ? -22.510 -9.671 42.897 1.00 91.81 321 ILE A C 1
ATOM 2341 O O . ILE A 1 321 ? -22.704 -10.839 42.564 1.00 91.81 321 ILE A O 1
ATOM 2345 N N . ARG A 1 322 ? -21.523 -9.329 43.739 1.00 88.88 322 ARG A N 1
ATOM 2346 C CA . ARG A 1 322 ? -20.622 -10.332 44.331 1.00 88.88 322 ARG A CA 1
ATOM 2347 C C . ARG A 1 322 ? -21.344 -11.304 45.259 1.00 88.88 322 ARG A C 1
ATOM 2349 O O . ARG A 1 322 ? -20.993 -12.475 45.266 1.00 88.88 322 ARG A O 1
ATOM 2356 N N . ALA A 1 323 ? -22.319 -10.831 46.031 1.00 88.56 323 ALA A N 1
ATOM 2357 C CA . ALA A 1 323 ? -23.065 -11.676 46.957 1.00 88.56 323 ALA A CA 1
ATOM 2358 C C . ALA A 1 323 ? -23.994 -12.655 46.217 1.00 88.56 323 ALA A C 1
ATOM 2360 O O . ALA A 1 323 ? -24.023 -13.837 46.545 1.00 88.56 323 ALA A O 1
ATOM 2361 N N . VAL A 1 324 ? -24.676 -12.201 45.157 1.00 89.88 324 VAL A N 1
ATOM 2362 C CA . VAL A 1 324 ? -25.522 -13.064 44.309 1.00 89.88 324 VAL A CA 1
ATOM 2363 C C . VAL A 1 324 ? -24.704 -14.143 43.595 1.00 89.88 324 VAL A C 1
ATOM 2365 O O . VAL A 1 324 ? -25.220 -15.228 43.345 1.00 89.88 324 VAL A O 1
ATOM 2368 N N . ALA A 1 325 ? -23.436 -13.868 43.275 1.00 85.00 325 ALA A N 1
ATOM 2369 C CA . ALA A 1 325 ? -22.537 -14.854 42.675 1.00 85.00 325 ALA A CA 1
ATOM 2370 C C . ALA A 1 325 ? -22.123 -15.982 43.641 1.00 85.00 325 ALA A C 1
ATOM 2372 O O . ALA A 1 325 ? -21.673 -17.022 43.170 1.00 85.00 325 ALA A O 1
ATOM 2373 N N . GLN A 1 326 ? -22.261 -15.778 44.956 1.00 87.62 326 GLN A N 1
ATOM 2374 C CA . GLN A 1 326 ? -21.989 -16.795 45.978 1.00 87.62 326 GLN A CA 1
ATOM 2375 C C . GLN A 1 326 ? -23.235 -17.641 46.246 1.00 87.62 326 GLN A C 1
ATOM 2377 O O . GLN A 1 326 ? -23.179 -18.863 46.172 1.00 87.62 326 GLN A O 1
ATOM 2382 N N . ASP A 1 327 ? -24.368 -16.982 46.509 1.00 89.69 327 ASP A N 1
ATOM 2383 C CA . ASP A 1 327 ? -25.649 -17.647 46.737 1.00 89.69 327 ASP A CA 1
ATOM 2384 C C . ASP A 1 327 ? -26.808 -16.757 46.265 1.00 89.69 327 ASP A C 1
ATOM 2386 O O . ASP A 1 327 ? -27.173 -15.746 46.878 1.00 89.69 327 ASP A O 1
ATOM 2390 N N . ARG A 1 328 ? -27.392 -17.137 45.125 1.00 86.00 328 ARG A N 1
ATOM 2391 C CA . ARG A 1 328 ? -28.501 -16.407 44.507 1.00 86.00 328 ARG A CA 1
ATOM 2392 C C . ARG A 1 328 ? -29.798 -16.543 45.303 1.00 86.00 328 ARG A C 1
ATOM 2394 O O . ARG A 1 328 ? -30.580 -15.592 45.314 1.00 86.00 328 ARG A O 1
ATOM 2401 N N . GLU A 1 329 ? -30.041 -17.696 45.920 1.00 86.94 329 GLU A N 1
ATOM 2402 C CA . GLU A 1 329 ? -31.278 -17.960 46.660 1.00 86.94 329 GLU A CA 1
ATOM 2403 C C . GLU A 1 329 ? -31.268 -17.205 47.985 1.00 86.94 329 GLU A C 1
ATOM 2405 O O . GLU A 1 329 ? -32.214 -16.467 48.274 1.00 86.94 329 GLU A O 1
ATOM 2410 N N . ALA A 1 330 ? -30.160 -17.275 48.727 1.00 88.38 330 ALA A N 1
ATOM 2411 C CA . ALA A 1 330 ? -29.987 -16.503 49.951 1.00 88.38 330 ALA A CA 1
ATOM 2412 C C . ALA A 1 330 ? -30.144 -15.000 49.690 1.00 88.38 330 ALA A C 1
ATOM 2414 O O . ALA A 1 330 ? -30.869 -14.316 50.409 1.00 88.38 330 ALA A O 1
ATOM 2415 N N . MET A 1 331 ? -29.544 -14.471 48.621 1.00 87.31 331 MET A N 1
ATOM 2416 C CA . MET A 1 331 ? -29.666 -13.044 48.308 1.00 87.31 331 MET A CA 1
ATOM 2417 C C . MET A 1 331 ? -31.084 -12.607 47.927 1.00 87.31 331 MET A C 1
ATOM 2419 O O . MET A 1 331 ? -31.471 -11.483 48.257 1.00 87.31 331 MET A O 1
ATOM 2423 N N . ALA A 1 332 ? -31.870 -13.474 47.283 1.00 85.44 332 ALA A N 1
ATOM 2424 C CA . ALA A 1 332 ? -33.275 -13.192 46.995 1.00 85.44 332 ALA A CA 1
ATOM 2425 C C . ALA A 1 332 ? -34.106 -13.079 48.287 1.00 85.44 332 ALA A C 1
ATOM 2427 O O . ALA A 1 332 ? -34.956 -12.195 48.397 1.00 85.44 332 ALA A O 1
ATOM 2428 N N . LEU A 1 333 ? -33.811 -13.912 49.294 1.00 89.69 333 LEU A N 1
ATOM 2429 C CA . LEU A 1 333 ? -34.442 -13.851 50.621 1.00 89.69 333 LEU A CA 1
ATOM 2430 C C . LEU A 1 333 ? -34.041 -12.596 51.413 1.00 89.69 333 LEU A C 1
ATOM 2432 O O . LEU A 1 333 ? -34.831 -12.094 52.209 1.00 89.69 333 LEU A O 1
ATOM 2436 N N . MET A 1 334 ? -32.853 -12.042 51.154 1.00 87.62 334 MET A N 1
ATOM 2437 C CA . MET A 1 334 ? -32.364 -10.794 51.762 1.00 87.62 334 MET A CA 1
ATOM 2438 C C . MET A 1 334 ? -32.929 -9.521 51.097 1.00 87.62 334 MET A C 1
ATOM 2440 O O . MET A 1 334 ? -32.481 -8.413 51.397 1.00 87.62 334 MET A O 1
ATOM 2444 N N . GLY A 1 335 ? -33.907 -9.656 50.191 1.00 83.81 335 GLY A N 1
ATOM 2445 C CA . GLY A 1 335 ? -34.604 -8.535 49.551 1.00 83.81 335 GLY A CA 1
ATOM 2446 C C . GLY A 1 335 ? -33.882 -7.924 48.346 1.00 83.81 335 GLY A C 1
ATOM 2447 O O . GLY A 1 335 ? -34.308 -6.884 47.839 1.00 83.81 335 GLY A O 1
ATOM 2448 N N . ALA A 1 336 ? -32.801 -8.543 47.862 1.00 84.69 336 ALA A N 1
ATOM 2449 C CA . ALA A 1 336 ? -32.166 -8.135 46.616 1.00 84.69 336 ALA A CA 1
ATOM 2450 C C . ALA A 1 336 ? -32.954 -8.685 45.420 1.00 84.69 336 ALA A C 1
ATOM 2452 O O . ALA A 1 336 ? -33.254 -9.871 45.376 1.00 84.69 336 ALA A O 1
ATOM 2453 N N . ASP A 1 337 ? -33.257 -7.841 44.431 1.00 89.38 337 ASP A N 1
ATOM 2454 C CA . ASP A 1 337 ? -33.920 -8.253 43.189 1.00 89.38 337 ASP A CA 1
ATOM 2455 C C . ASP A 1 337 ? -32.891 -8.897 42.231 1.00 89.38 337 ASP A C 1
ATOM 2457 O O . ASP A 1 337 ? -32.100 -8.173 41.605 1.00 89.38 337 ASP A O 1
ATOM 2461 N N . PRO A 1 338 ? -32.878 -10.239 42.067 1.00 83.12 338 PRO A N 1
ATOM 2462 C CA . PRO A 1 338 ? -31.872 -10.909 41.250 1.00 83.12 338 PRO A CA 1
ATOM 2463 C C . PRO A 1 338 ? -32.022 -10.573 39.764 1.00 83.12 338 PRO A C 1
ATOM 2465 O O . PRO A 1 338 ? -31.046 -10.651 39.020 1.00 83.12 338 PRO A O 1
ATOM 2468 N N . HIS A 1 339 ? -33.225 -10.189 39.321 1.00 88.00 339 HIS A N 1
ATOM 2469 C CA . HIS A 1 339 ? -33.474 -9.798 37.939 1.00 88.00 339 HIS A CA 1
ATOM 2470 C C . HIS A 1 339 ? -32.816 -8.449 37.635 1.00 88.00 339 HIS A C 1
ATOM 2472 O O . HIS A 1 339 ? -32.093 -8.325 36.646 1.00 88.00 339 HIS A O 1
ATOM 2478 N N . ARG A 1 340 ? -32.982 -7.447 38.510 1.00 87.88 340 ARG A N 1
ATOM 2479 C CA . ARG A 1 340 ? -32.272 -6.159 38.367 1.00 87.88 340 ARG A CA 1
ATOM 2480 C C . ARG A 1 340 ? -30.760 -6.335 38.397 1.00 87.88 340 ARG A C 1
ATOM 2482 O O . ARG A 1 340 ? -30.075 -5.750 37.561 1.00 87.88 340 ARG A O 1
ATOM 2489 N N . ILE A 1 341 ? -30.250 -7.149 39.320 1.00 91.69 341 ILE A N 1
ATOM 2490 C CA . ILE A 1 341 ? -28.811 -7.426 39.422 1.00 91.69 341 ILE A CA 1
ATOM 2491 C C . ILE A 1 341 ? -28.312 -8.074 38.129 1.00 91.69 341 ILE A C 1
ATOM 2493 O O . ILE A 1 341 ? -27.346 -7.588 37.551 1.00 91.69 341 ILE A O 1
ATOM 2497 N N . TYR A 1 342 ? -29.016 -9.082 37.607 1.00 88.25 342 TYR A N 1
ATOM 2498 C CA . TYR A 1 342 ? -28.677 -9.724 36.336 1.00 88.25 342 TYR A CA 1
ATOM 2499 C C . TYR A 1 342 ? -28.634 -8.740 35.157 1.00 88.25 342 TYR A C 1
ATOM 2501 O O . TYR A 1 342 ? -27.678 -8.760 34.378 1.00 88.25 342 TYR A O 1
ATOM 2509 N N . VAL A 1 343 ? -29.634 -7.859 35.026 1.00 90.75 343 VAL A N 1
ATOM 2510 C CA . VAL A 1 343 ? -29.679 -6.853 33.950 1.00 90.75 343 VAL A CA 1
ATOM 2511 C C . VAL A 1 343 ? -28.506 -5.882 34.065 1.00 90.75 343 VAL A C 1
ATOM 2513 O O . VAL A 1 343 ? -27.845 -5.609 33.063 1.00 90.75 343 VAL A O 1
ATOM 2516 N N . VAL A 1 344 ? -28.200 -5.398 35.272 1.00 91.88 344 VAL A N 1
ATOM 2517 C CA . VAL A 1 344 ? -27.061 -4.497 35.500 1.00 91.88 344 VAL A CA 1
ATOM 2518 C C . VAL A 1 344 ? -25.740 -5.202 35.198 1.00 91.88 344 VAL A C 1
ATOM 2520 O O . VAL A 1 344 ? -24.918 -4.652 34.467 1.00 91.88 344 VAL A O 1
ATOM 2523 N N . THR A 1 345 ? -25.535 -6.426 35.689 1.00 90.06 345 THR A N 1
ATOM 2524 C CA . THR A 1 345 ? -24.328 -7.214 35.402 1.00 90.06 345 THR A CA 1
ATOM 2525 C C . THR A 1 345 ? -24.168 -7.461 33.904 1.00 90.06 345 THR A C 1
ATOM 2527 O O . THR A 1 345 ? -23.071 -7.290 33.374 1.00 90.06 345 THR A O 1
ATOM 2530 N N . SER A 1 346 ? -25.257 -7.789 33.203 1.00 85.56 346 SER A N 1
ATOM 2531 C CA . SER A 1 346 ? -25.256 -8.011 31.752 1.00 85.56 346 SER A CA 1
ATOM 2532 C C . SER A 1 346 ? -24.949 -6.730 30.976 1.00 85.56 346 SER A C 1
ATOM 2534 O O . SER A 1 346 ? -24.153 -6.756 30.041 1.00 85.56 346 SER A O 1
ATOM 2536 N N . ALA A 1 347 ? -25.525 -5.595 31.381 1.00 89.81 347 ALA A N 1
ATOM 2537 C CA . ALA A 1 347 ? -25.271 -4.296 30.763 1.00 89.81 347 ALA A CA 1
ATOM 2538 C C . ALA A 1 347 ? -23.817 -3.845 30.961 1.00 89.81 347 ALA A C 1
ATOM 2540 O O . ALA A 1 347 ? -23.177 -3.394 30.012 1.00 89.81 347 ALA A O 1
ATOM 2541 N N . VAL A 1 348 ? -23.271 -4.012 32.169 1.00 91.06 348 VAL A N 1
ATOM 2542 C CA . VAL A 1 348 ? -21.865 -3.704 32.470 1.00 91.06 348 VAL A CA 1
ATOM 2543 C C . VAL A 1 348 ? -20.933 -4.633 31.689 1.00 91.06 348 VAL A C 1
ATOM 2545 O O . VAL A 1 348 ? -20.010 -4.152 31.036 1.00 91.06 348 VAL A O 1
ATOM 2548 N N . GLY A 1 349 ? -21.190 -5.944 31.686 1.00 85.50 349 GLY A N 1
ATOM 2549 C CA . GLY A 1 349 ? -20.394 -6.920 30.935 1.00 85.50 349 GLY A CA 1
ATOM 2550 C C . GLY A 1 349 ? -20.412 -6.661 29.426 1.00 85.50 349 GLY A C 1
ATOM 2551 O O . GLY A 1 349 ? -19.356 -6.578 28.799 1.00 85.50 349 GLY A O 1
ATOM 2552 N N . GLY A 1 350 ? -21.598 -6.448 28.851 1.00 82.94 350 GLY A N 1
ATOM 2553 C CA . GLY A 1 350 ? -21.768 -6.098 27.440 1.00 82.94 350 GLY A CA 1
ATOM 2554 C C . GLY A 1 350 ? -21.124 -4.758 27.079 1.00 82.94 350 GLY A C 1
ATOM 2555 O O . GLY A 1 350 ? -20.463 -4.653 26.048 1.00 82.94 350 GLY A O 1
ATOM 2556 N N . GLY A 1 351 ? -21.239 -3.751 27.950 1.00 89.50 351 GLY A N 1
ATOM 2557 C CA . GLY A 1 351 ? -20.582 -2.455 27.780 1.00 89.50 351 GLY A CA 1
ATOM 2558 C C . GLY A 1 351 ? -19.057 -2.567 27.766 1.00 89.50 351 GLY A C 1
ATOM 2559 O O . GLY A 1 351 ? -18.406 -1.991 26.895 1.00 89.50 351 GLY A O 1
ATOM 2560 N N . MET A 1 352 ? -18.482 -3.367 28.667 1.00 88.69 352 MET A N 1
ATOM 2561 C CA . MET A 1 352 ? -17.039 -3.626 28.706 1.00 88.69 352 MET A CA 1
ATOM 2562 C C . MET A 1 352 ? -16.558 -4.414 27.484 1.00 88.69 352 MET A C 1
ATOM 2564 O O . MET A 1 352 ? -15.515 -4.081 26.922 1.00 88.69 352 MET A O 1
ATOM 2568 N N . ALA A 1 353 ? -17.326 -5.407 27.026 1.00 84.38 353 ALA A N 1
ATOM 2569 C CA . ALA A 1 353 ? -17.033 -6.132 25.791 1.00 84.38 353 ALA A CA 1
ATOM 2570 C C . ALA A 1 353 ? -17.088 -5.207 24.560 1.00 84.38 353 ALA A C 1
ATOM 2572 O O . ALA A 1 353 ? -16.208 -5.264 23.701 1.00 84.38 353 ALA A O 1
ATOM 2573 N N . GLY A 1 354 ? -18.074 -4.305 24.500 1.00 83.31 354 GLY A N 1
ATOM 2574 C CA . GLY A 1 354 ? -18.192 -3.291 23.450 1.00 83.31 354 GLY A CA 1
ATOM 2575 C C . GLY A 1 354 ? -17.040 -2.285 23.461 1.00 83.31 354 GLY A C 1
ATOM 2576 O O . GLY A 1 354 ? -16.478 -1.985 22.408 1.00 83.31 354 GLY A O 1
ATOM 2577 N N . LEU A 1 355 ? -16.632 -1.814 24.644 1.00 87.69 355 LEU A N 1
ATOM 2578 C CA . LEU A 1 355 ? -15.454 -0.960 24.801 1.00 87.69 355 LEU A CA 1
ATOM 2579 C C . LEU A 1 355 ? -14.184 -1.681 24.333 1.00 87.69 355 LEU A C 1
ATOM 2581 O O . LEU A 1 355 ? -13.423 -1.120 23.547 1.00 87.69 355 LEU A O 1
ATOM 2585 N N . ALA A 1 356 ? -13.976 -2.931 24.754 1.00 83.06 356 ALA A N 1
ATOM 2586 C CA . ALA A 1 356 ? -12.840 -3.736 24.313 1.00 83.06 356 ALA A CA 1
ATOM 2587 C C . ALA A 1 356 ? -12.829 -3.911 22.785 1.00 83.06 356 ALA A C 1
ATOM 2589 O O . ALA A 1 356 ? -11.796 -3.693 22.153 1.00 83.06 356 ALA A O 1
ATOM 2590 N N . ALA A 1 357 ? -13.977 -4.210 22.169 1.00 80.69 357 ALA A N 1
ATOM 2591 C CA . ALA A 1 357 ? -14.106 -4.315 20.716 1.00 80.69 357 ALA A CA 1
ATOM 2592 C C . ALA A 1 357 ? -13.786 -2.991 20.000 1.00 80.69 357 ALA A C 1
ATOM 2594 O O . ALA A 1 357 ? -13.064 -2.994 19.000 1.00 80.69 357 ALA A O 1
ATOM 2595 N N . ALA A 1 358 ? -14.262 -1.855 20.520 1.00 81.69 358 ALA A N 1
ATOM 2596 C CA . ALA A 1 358 ? -13.954 -0.535 19.972 1.00 81.69 358 ALA A CA 1
ATOM 2597 C C . ALA A 1 358 ? -12.446 -0.245 20.027 1.00 81.69 358 ALA A C 1
ATOM 2599 O O . ALA A 1 358 ? -11.860 0.136 19.013 1.00 81.69 358 ALA A O 1
ATOM 2600 N N . LEU A 1 359 ? -11.799 -0.505 21.167 1.00 80.88 359 LEU A N 1
ATOM 2601 C CA . LEU A 1 359 ? -10.354 -0.327 21.335 1.00 80.88 359 LEU A CA 1
ATOM 2602 C C . LEU A 1 359 ? -9.543 -1.256 20.423 1.00 80.88 359 LEU A C 1
ATOM 2604 O O . LEU A 1 359 ? -8.555 -0.828 19.824 1.00 80.88 359 LEU A O 1
ATOM 2608 N N . LEU A 1 360 ? -9.958 -2.515 20.282 1.00 74.88 360 LEU A N 1
ATOM 2609 C CA . LEU A 1 360 ? -9.304 -3.488 19.406 1.00 74.88 360 LEU A CA 1
ATOM 2610 C C . LEU A 1 360 ? -9.467 -3.130 17.923 1.00 74.88 360 LEU A C 1
ATOM 2612 O O . LEU A 1 360 ? -8.515 -3.281 17.164 1.00 74.88 360 LEU A O 1
ATOM 2616 N N . SER A 1 361 ? -10.615 -2.586 17.508 1.00 74.19 361 SER A N 1
ATOM 2617 C CA . SER A 1 361 ? -10.881 -2.211 16.106 1.00 74.19 361 SER A CA 1
ATOM 2618 C C . SER A 1 361 ? -9.983 -1.092 15.564 1.00 74.19 361 SER A C 1
ATOM 2620 O O . SER A 1 361 ? -9.799 -0.966 14.355 1.00 74.19 361 SER A O 1
ATOM 2622 N N . ILE A 1 362 ? -9.410 -0.278 16.456 1.00 68.88 362 ILE A N 1
ATOM 2623 C CA . ILE A 1 362 ? -8.445 0.773 16.100 1.00 68.88 362 ILE A CA 1
ATOM 2624 C C . ILE A 1 362 ? -7.077 0.152 15.773 1.00 68.88 362 ILE A C 1
ATOM 2626 O O . ILE A 1 362 ? -6.310 0.697 14.982 1.00 68.88 362 ILE A O 1
ATOM 2630 N N . GLN A 1 363 ? -6.772 -0.991 16.388 1.00 65.44 363 GLN A N 1
ATOM 2631 C CA . GLN A 1 363 ? -5.461 -1.636 16.353 1.00 65.44 363 GLN A CA 1
ATOM 2632 C C . GLN A 1 363 ? -5.403 -2.788 15.344 1.00 65.44 363 GLN A C 1
ATOM 2634 O O . GLN A 1 363 ? -4.347 -3.044 14.769 1.00 65.44 363 GLN A O 1
ATOM 2639 N N . TYR A 1 364 ? -6.534 -3.458 15.117 1.00 64.25 364 TYR A N 1
ATOM 2640 C CA . TYR A 1 364 ? -6.653 -4.644 14.280 1.00 64.25 364 TYR A CA 1
ATOM 2641 C C . TYR A 1 364 ? -7.749 -4.483 13.225 1.00 64.25 364 TYR A C 1
ATOM 2643 O O . TYR A 1 364 ? -8.783 -3.854 13.448 1.00 64.25 364 TYR A O 1
ATOM 2651 N N . SER A 1 365 ? -7.540 -5.100 12.064 1.00 64.75 365 SER A N 1
ATOM 2652 C CA . SER A 1 365 ? -8.528 -5.128 10.987 1.00 64.75 365 SER A CA 1
ATOM 2653 C C . SER A 1 365 ? -9.739 -5.982 11.378 1.00 64.75 365 SER A C 1
ATOM 2655 O O . SER A 1 365 ? -9.608 -7.182 11.603 1.00 64.75 365 SER A O 1
ATOM 2657 N N . VAL A 1 366 ? -10.934 -5.386 11.410 1.00 69.69 366 VAL A N 1
ATOM 2658 C CA . VAL A 1 366 ? -12.175 -6.087 11.780 1.00 69.69 366 VAL A CA 1
ATOM 2659 C C . VAL A 1 366 ? -12.683 -6.956 10.623 1.00 69.69 366 VAL A C 1
ATOM 2661 O O . VAL A 1 366 ? -13.011 -6.461 9.538 1.00 69.69 366 VAL A O 1
ATOM 2664 N N . HIS A 1 367 ? -12.781 -8.258 10.881 1.00 69.00 367 HIS A N 1
ATOM 2665 C CA . HIS A 1 367 ? -13.305 -9.290 9.984 1.00 69.00 367 HIS A CA 1
ATOM 2666 C C . HIS A 1 367 ? -14.229 -10.244 10.768 1.00 69.00 367 HIS A C 1
ATOM 2668 O O . HIS A 1 367 ? -14.120 -10.300 11.992 1.00 69.00 367 HIS A O 1
ATOM 2674 N N . PRO A 1 368 ? -15.149 -10.985 10.118 1.00 71.56 368 PRO A N 1
ATOM 2675 C CA . PRO A 1 368 ? -16.170 -11.777 10.820 1.00 71.56 368 PRO A CA 1
ATOM 2676 C C . PRO A 1 368 ? -15.619 -12.788 11.839 1.00 71.56 368 PRO A C 1
ATOM 2678 O O . PRO A 1 368 ? -16.227 -12.998 12.882 1.00 71.56 368 PRO A O 1
ATOM 2681 N N . HIS A 1 369 ? -14.439 -13.354 11.575 1.00 70.88 369 HIS A N 1
ATOM 2682 C CA . HIS A 1 369 ? -13.774 -14.317 12.460 1.00 70.88 369 HIS A CA 1
ATOM 2683 C C . HIS A 1 369 ? -12.851 -13.682 13.513 1.00 70.88 369 HIS A C 1
ATOM 2685 O O . HIS A 1 369 ? -12.308 -14.396 14.351 1.00 70.88 369 HIS A O 1
ATOM 2691 N N . PHE A 1 370 ? -12.700 -12.353 13.527 1.00 65.12 370 PHE A N 1
ATOM 2692 C CA . PHE A 1 370 ? -11.765 -11.649 14.414 1.00 65.12 370 PHE A CA 1
ATOM 2693 C C . PHE A 1 370 ? -11.979 -11.992 15.896 1.00 65.12 370 PHE A C 1
ATOM 2695 O O . PHE A 1 370 ? -11.020 -12.185 16.636 1.00 65.12 370 PHE A O 1
ATOM 2702 N N . GLY A 1 371 ? -13.239 -12.117 16.328 1.00 66.69 371 GLY A N 1
ATOM 2703 C CA . GLY A 1 371 ? -13.582 -12.427 17.718 1.00 66.69 371 GLY A CA 1
ATOM 2704 C C . GLY A 1 371 ? -13.212 -13.846 18.166 1.00 66.69 371 GLY A C 1
ATOM 2705 O O . GLY A 1 371 ? -13.012 -14.065 19.360 1.00 66.69 371 GLY A O 1
ATOM 2706 N N . ALA A 1 372 ? -13.079 -14.803 17.239 1.00 74.62 372 ALA A N 1
ATOM 2707 C CA . ALA A 1 372 ? -12.855 -16.211 17.574 1.00 74.62 372 ALA A CA 1
ATOM 2708 C C . ALA A 1 372 ? -11.496 -16.447 18.253 1.00 74.62 372 ALA A C 1
ATOM 2710 O O . ALA A 1 372 ? -11.390 -17.286 19.144 1.00 74.62 372 ALA A O 1
ATOM 2711 N N . ALA A 1 373 ? -10.477 -15.660 17.894 1.00 70.12 373 ALA A N 1
ATOM 2712 C CA . ALA A 1 373 ? -9.142 -15.763 18.481 1.00 70.12 373 ALA A CA 1
ATOM 2713 C C . ALA A 1 373 ? -9.086 -15.293 19.948 1.00 70.12 373 ALA A C 1
ATOM 2715 O O . ALA A 1 373 ? -8.230 -15.737 20.710 1.00 70.12 373 ALA A O 1
ATOM 2716 N N . PHE A 1 374 ? -10.003 -14.415 20.370 1.00 77.50 374 PHE A N 1
ATOM 2717 C CA . PHE A 1 374 ? -9.983 -13.844 21.720 1.00 77.50 374 PHE A CA 1
ATOM 2718 C C . PHE A 1 374 ? -10.682 -14.721 22.756 1.00 77.50 374 PHE A C 1
ATOM 2720 O O . PHE A 1 374 ? -10.323 -14.648 23.925 1.00 77.50 374 PHE A O 1
ATOM 2727 N N . GLY A 1 375 ? -11.622 -15.583 22.355 1.00 80.31 375 GLY A N 1
ATOM 2728 C CA . GLY A 1 375 ? -12.349 -16.463 23.279 1.00 80.31 375 GLY A CA 1
ATOM 2729 C C . GLY A 1 375 ? -11.423 -17.333 24.146 1.00 80.31 375 GLY A C 1
ATOM 2730 O O . GLY A 1 375 ? -11.463 -17.208 25.373 1.00 80.31 375 GLY A O 1
ATOM 2731 N N . PRO A 1 376 ? -10.541 -18.156 23.544 1.00 79.38 376 PRO A N 1
ATOM 2732 C CA . PRO A 1 376 ? -9.588 -18.979 24.291 1.00 79.38 376 PRO A CA 1
ATOM 2733 C C . PRO A 1 376 ? -8.633 -18.155 25.165 1.00 79.38 376 PRO A C 1
ATOM 2735 O O . PRO A 1 376 ? -8.332 -18.548 26.289 1.00 79.38 376 PRO A O 1
ATOM 2738 N N . LEU A 1 377 ? -8.197 -16.987 24.682 1.00 80.00 377 LEU A N 1
ATOM 2739 C CA . LEU A 1 377 ? -7.301 -16.094 25.421 1.00 80.00 377 LEU A CA 1
ATOM 2740 C C . LEU A 1 377 ? -7.978 -15.490 26.650 1.00 80.00 377 LEU A C 1
ATOM 2742 O O . LEU A 1 377 ? -7.409 -15.512 27.740 1.00 80.00 377 LEU A O 1
ATOM 2746 N N . THR A 1 378 ? -9.196 -14.970 26.499 1.00 82.12 378 THR A N 1
ATOM 2747 C CA . THR A 1 378 ? -9.969 -14.421 27.616 1.00 82.12 378 THR A CA 1
ATOM 2748 C C . THR A 1 378 ? -10.269 -15.506 28.642 1.00 82.12 378 THR A C 1
ATOM 2750 O O . THR A 1 378 ? -10.091 -15.266 29.832 1.00 82.12 378 THR A O 1
ATOM 2753 N N . PHE A 1 379 ? -10.637 -16.712 28.200 1.00 83.94 379 PHE A N 1
ATOM 2754 C CA . PHE A 1 379 ? -10.836 -17.853 29.094 1.00 83.94 379 PHE A CA 1
ATOM 2755 C C . PHE A 1 379 ? -9.570 -18.175 29.897 1.00 83.94 379 PHE A C 1
ATOM 2757 O O . PHE A 1 379 ? -9.611 -18.210 31.126 1.00 83.94 379 PHE A O 1
ATOM 2764 N N . MET A 1 380 ? -8.436 -18.327 29.213 1.00 84.56 380 MET A N 1
ATOM 2765 C CA . MET A 1 380 ? -7.135 -18.602 29.821 1.00 84.56 380 MET A CA 1
ATOM 2766 C C . MET A 1 380 ? -6.759 -17.546 30.868 1.00 84.56 380 MET A C 1
ATOM 2768 O O . MET A 1 380 ? -6.373 -17.888 31.983 1.00 84.56 380 MET A O 1
ATOM 2772 N N . ILE A 1 381 ? -6.933 -16.263 30.544 1.00 85.94 381 ILE A N 1
ATOM 2773 C CA . ILE A 1 381 ? -6.651 -15.137 31.443 1.00 85.94 381 ILE A CA 1
ATOM 2774 C C . ILE A 1 381 ? -7.587 -15.136 32.659 1.00 85.94 381 ILE A C 1
ATOM 2776 O O . ILE A 1 381 ? -7.124 -14.971 33.787 1.00 85.94 381 ILE A O 1
ATOM 2780 N N . CYS A 1 382 ? -8.893 -15.320 32.455 1.00 84.00 382 CYS A N 1
ATOM 2781 C CA . CYS A 1 382 ? -9.880 -15.308 33.536 1.00 84.00 382 CYS A CA 1
ATOM 2782 C C . CYS A 1 382 ? -9.686 -16.475 34.508 1.00 84.00 382 CYS A C 1
ATOM 2784 O O . CYS A 1 382 ? -9.764 -16.280 35.719 1.00 84.00 382 CYS A O 1
ATOM 2786 N N . VAL A 1 383 ? -9.411 -17.673 33.990 1.00 84.81 383 VAL A N 1
ATOM 2787 C CA . VAL A 1 383 ? -9.174 -18.861 34.816 1.00 84.81 383 VAL A CA 1
ATOM 2788 C C . VAL A 1 383 ? -7.835 -18.753 35.539 1.00 84.81 383 VAL A C 1
ATOM 2790 O O . VAL A 1 383 ? -7.781 -18.967 36.748 1.00 84.81 383 VAL A O 1
ATOM 2793 N N . LEU A 1 384 ? -6.768 -18.338 34.847 1.00 85.25 384 LEU A N 1
ATOM 2794 C CA . LEU A 1 384 ? -5.458 -18.145 35.470 1.00 85.25 384 LEU A CA 1
ATOM 2795 C C . LEU A 1 384 ? -5.486 -17.054 36.547 1.00 85.25 384 LEU A C 1
ATOM 2797 O O . LEU A 1 384 ? -4.835 -17.183 37.581 1.00 85.25 384 LEU A O 1
ATOM 2801 N N . GLY A 1 385 ? -6.249 -15.984 36.328 1.00 82.69 385 GLY A N 1
ATOM 2802 C CA . GLY A 1 385 ? -6.448 -14.927 37.315 1.00 82.69 385 GLY A CA 1
ATOM 2803 C C . GLY A 1 385 ? -7.268 -15.352 38.536 1.00 82.69 385 GLY A C 1
ATOM 2804 O O . GLY A 1 385 ? -7.123 -14.744 39.597 1.00 82.69 385 GLY A O 1
ATOM 2805 N N . GLY A 1 386 ? -8.072 -16.408 38.403 1.00 83.12 386 GLY A N 1
ATOM 2806 C CA . GLY A 1 386 ? -9.070 -16.846 39.374 1.00 83.12 386 GLY A CA 1
ATOM 2807 C C . GLY A 1 386 ? -10.434 -16.211 39.090 1.00 83.12 386 GLY A C 1
ATOM 2808 O O . GLY A 1 386 ? -10.570 -14.984 39.040 1.00 83.12 386 GLY A O 1
ATOM 2809 N N . LEU A 1 387 ? -11.466 -17.044 38.920 1.00 76.19 387 LEU A N 1
ATOM 2810 C CA . LEU A 1 387 ? -12.832 -16.584 38.660 1.00 76.19 387 LEU A CA 1
ATOM 2811 C C . LEU A 1 387 ? -13.320 -15.700 39.819 1.00 76.19 387 LEU A C 1
ATOM 2813 O O . LEU A 1 387 ? -13.318 -16.109 40.975 1.00 76.19 387 LEU A O 1
ATOM 2817 N N . GLY A 1 388 ? -13.704 -14.459 39.509 1.00 74.56 388 GLY A N 1
ATOM 2818 C CA . GLY A 1 388 ? -14.128 -13.467 40.505 1.00 74.56 388 GLY A CA 1
ATOM 2819 C C . GLY A 1 388 ? -12.998 -12.633 41.127 1.00 74.56 388 GLY A C 1
ATOM 2820 O O . GLY A 1 388 ? -13.286 -11.671 41.842 1.00 74.56 388 GLY A O 1
ATOM 2821 N N . ASN A 1 389 ? -11.726 -12.916 40.818 1.00 82.50 389 ASN A N 1
ATOM 2822 C CA . ASN A 1 389 ? -10.575 -12.144 41.290 1.00 82.50 389 ASN A CA 1
ATOM 2823 C C . ASN A 1 389 ? -10.063 -11.182 40.207 1.00 82.50 389 ASN A C 1
ATOM 2825 O O . ASN A 1 389 ? -9.177 -11.492 39.412 1.00 82.50 389 ASN A O 1
ATOM 2829 N N . MET A 1 390 ? -10.631 -9.976 40.188 1.00 82.00 390 MET A N 1
ATOM 2830 C CA . MET A 1 390 ? -10.339 -8.974 39.161 1.00 82.00 390 MET A CA 1
ATOM 2831 C C . MET A 1 390 ? -8.864 -8.508 39.133 1.00 82.00 390 MET A C 1
ATOM 2833 O O . MET A 1 390 ? -8.298 -8.457 38.039 1.00 82.00 390 MET A O 1
ATOM 2837 N N . PRO A 1 391 ? -8.191 -8.235 40.275 1.00 84.50 391 PRO A N 1
ATOM 2838 C CA . PRO A 1 391 ? -6.745 -7.989 40.279 1.00 84.50 391 PRO A CA 1
ATOM 2839 C C . PRO A 1 391 ? -5.933 -9.170 39.732 1.00 84.50 391 PRO A C 1
ATOM 2841 O O . PRO A 1 391 ? -4.988 -8.964 38.971 1.00 84.50 391 PRO A O 1
ATOM 2844 N N . GLY A 1 392 ? -6.323 -10.404 40.070 1.00 86.06 392 GLY A N 1
ATOM 2845 C CA . GLY A 1 392 ? -5.694 -11.618 39.546 1.00 86.06 392 GLY A CA 1
ATOM 2846 C C . GLY A 1 392 ? -5.815 -11.731 38.029 1.00 86.06 392 GLY A C 1
ATOM 2847 O O . GLY A 1 392 ? -4.827 -12.028 37.361 1.00 86.06 392 GLY A O 1
ATOM 2848 N N . ALA A 1 393 ? -6.986 -11.412 37.473 1.00 84.69 393 ALA A N 1
ATOM 2849 C CA . ALA A 1 393 ? -7.219 -11.395 36.029 1.00 84.69 393 ALA A CA 1
ATOM 2850 C C . ALA A 1 393 ? -6.355 -10.356 35.297 1.00 84.69 393 ALA A C 1
ATOM 2852 O O . ALA A 1 393 ? -5.876 -10.634 34.201 1.00 84.69 393 ALA A O 1
ATOM 2853 N N . PHE A 1 394 ? -6.098 -9.187 35.893 1.00 85.62 394 PHE A N 1
ATOM 2854 C CA . PHE A 1 394 ? -5.191 -8.193 35.308 1.00 85.62 394 PHE A CA 1
ATOM 2855 C C . PHE A 1 394 ? -3.739 -8.682 35.279 1.00 85.62 394 PHE A C 1
ATOM 2857 O O . PHE A 1 394 ? -3.077 -8.587 34.247 1.00 85.62 394 PHE A O 1
ATOM 2864 N N . VAL A 1 395 ? -3.257 -9.249 36.390 1.00 87.56 395 VAL A N 1
ATOM 2865 C CA . VAL A 1 395 ? -1.902 -9.818 36.463 1.00 87.56 395 VAL A CA 1
ATOM 2866 C C . VAL A 1 395 ? -1.751 -10.972 35.470 1.00 87.56 395 VAL A C 1
ATOM 2868 O O . VAL A 1 395 ? -0.764 -11.024 34.741 1.00 87.56 395 VAL A O 1
ATOM 2871 N N . ALA A 1 396 ? -2.753 -11.851 35.377 1.00 86.38 396 ALA A N 1
ATOM 2872 C CA . ALA A 1 396 ? -2.791 -12.910 34.376 1.00 86.38 396 ALA A CA 1
ATOM 2873 C C . ALA A 1 396 ? -2.761 -12.338 32.952 1.00 86.38 396 ALA A C 1
ATOM 2875 O O . ALA A 1 396 ? -1.950 -12.781 32.148 1.00 86.38 396 ALA A O 1
ATOM 2876 N N . ALA A 1 397 ? -3.579 -11.327 32.642 1.00 86.50 397 ALA A N 1
ATOM 2877 C CA . ALA A 1 397 ? -3.607 -10.697 31.322 1.00 86.50 397 ALA A CA 1
ATOM 2878 C C . ALA A 1 397 ? -2.237 -10.138 30.926 1.00 86.50 397 ALA A C 1
ATOM 2880 O O . ALA A 1 397 ? -1.797 -10.346 29.797 1.00 86.50 397 ALA A O 1
ATOM 2881 N N . PHE A 1 398 ? -1.554 -9.476 31.862 1.00 85.62 398 PHE A N 1
ATOM 2882 C CA . PHE A 1 398 ? -0.221 -8.928 31.642 1.00 85.62 398 PHE A CA 1
ATOM 2883 C C . PHE A 1 398 ? 0.810 -10.035 31.380 1.00 85.62 398 PHE A C 1
ATOM 2885 O O . PHE A 1 398 ? 1.492 -10.003 30.360 1.00 85.62 398 PHE A O 1
ATOM 2892 N N . ILE A 1 399 ? 0.864 -11.060 32.239 1.00 85.50 399 ILE A N 1
ATOM 2893 C CA . ILE A 1 399 ? 1.787 -12.197 32.081 1.00 85.50 399 ILE A CA 1
ATOM 2894 C C . ILE A 1 399 ? 1.540 -12.923 30.756 1.00 85.50 399 ILE A C 1
ATOM 2896 O O . ILE A 1 399 ? 2.483 -13.174 30.008 1.00 85.50 399 ILE A O 1
ATOM 2900 N N . MET A 1 400 ? 0.280 -13.234 30.435 1.00 83.31 400 MET A N 1
ATOM 2901 C CA . MET A 1 400 ? -0.057 -13.917 29.186 1.00 83.31 400 MET A CA 1
ATOM 2902 C C . MET A 1 400 ? 0.302 -13.059 27.971 1.00 83.31 400 MET A C 1
ATOM 2904 O O . MET A 1 400 ? 0.833 -13.588 26.998 1.00 83.31 400 MET A O 1
ATOM 2908 N N . SER A 1 401 ? 0.060 -11.746 28.027 1.00 81.94 401 SER A N 1
ATOM 2909 C CA . SER A 1 401 ? 0.406 -10.829 26.937 1.00 81.94 401 SER A CA 1
ATOM 2910 C C . SER A 1 401 ? 1.915 -10.764 26.697 1.00 81.94 401 SER A C 1
ATOM 2912 O O . SER A 1 401 ? 2.336 -10.811 25.544 1.00 81.94 401 SER A O 1
ATOM 2914 N N . GLU A 1 402 ? 2.730 -10.714 27.753 1.00 79.81 402 GLU A N 1
ATOM 2915 C CA . GLU A 1 402 ? 4.195 -10.715 27.635 1.00 79.81 402 GLU A CA 1
ATOM 2916 C C . GLU A 1 402 ? 4.729 -12.045 27.098 1.00 79.81 402 GLU A C 1
ATOM 2918 O O . GLU A 1 402 ? 5.583 -12.064 26.217 1.00 79.81 402 GLU A O 1
ATOM 2923 N N . VAL A 1 403 ? 4.187 -13.175 27.556 1.00 81.25 403 VAL A N 1
ATOM 2924 C CA . VAL A 1 403 ? 4.596 -14.504 27.072 1.00 81.25 403 VAL A CA 1
ATOM 2925 C C . VAL A 1 403 ? 4.271 -14.677 25.586 1.00 81.25 403 VAL A C 1
ATOM 2927 O O . VAL A 1 403 ? 5.112 -15.163 24.828 1.00 81.25 403 VAL A O 1
ATOM 2930 N N . ILE A 1 404 ? 3.087 -14.233 25.150 1.00 76.94 404 I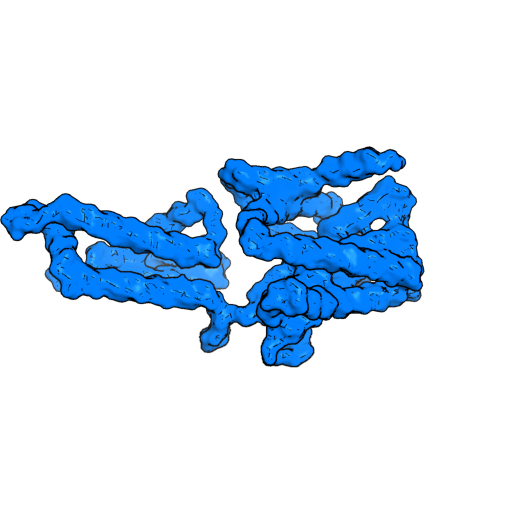LE A N 1
ATOM 2931 C CA . ILE A 1 404 ? 2.693 -14.257 23.734 1.00 76.94 404 ILE A CA 1
ATOM 2932 C C . ILE A 1 404 ? 3.586 -13.317 22.916 1.00 76.94 404 ILE A C 1
ATOM 2934 O O . ILE A 1 404 ? 4.035 -13.696 21.835 1.00 76.94 404 ILE A O 1
ATOM 2938 N N . ALA A 1 405 ? 3.863 -12.110 23.422 1.00 68.44 405 ALA A N 1
ATOM 2939 C CA . ALA A 1 405 ? 4.701 -11.131 22.737 1.00 68.44 405 ALA A CA 1
ATOM 2940 C C . ALA A 1 405 ? 6.146 -11.628 22.577 1.00 68.44 405 ALA A C 1
ATOM 2942 O O . ALA A 1 405 ? 6.671 -11.626 21.463 1.00 68.44 405 ALA A O 1
ATOM 2943 N N . LEU A 1 406 ? 6.766 -12.116 23.655 1.00 67.69 406 LEU A N 1
ATOM 2944 C CA . LEU A 1 406 ? 8.130 -12.645 23.645 1.00 67.69 406 LEU A CA 1
ATOM 2945 C C . LEU A 1 406 ? 8.241 -13.896 22.770 1.00 67.69 406 LEU A C 1
ATOM 2947 O O . LEU A 1 406 ? 9.115 -13.946 21.908 1.00 67.69 406 LEU A O 1
ATOM 2951 N N . GLY A 1 407 ? 7.330 -14.863 22.921 1.00 64.31 407 GLY A N 1
ATOM 2952 C CA . GLY A 1 407 ? 7.312 -16.066 22.080 1.00 64.31 407 GLY A CA 1
ATOM 2953 C C . GLY A 1 407 ? 7.062 -15.757 20.599 1.00 64.31 407 GLY A C 1
ATOM 2954 O O . GLY A 1 407 ? 7.620 -16.416 19.719 1.00 64.31 407 GLY A O 1
ATOM 2955 N N . GLY A 1 408 ? 6.279 -14.710 20.325 1.00 53.03 408 GLY A N 1
ATOM 2956 C CA . GLY A 1 408 ? 6.051 -14.182 18.985 1.00 53.03 408 GLY A CA 1
ATOM 2957 C C . GLY A 1 408 ? 7.303 -13.596 18.332 1.00 53.03 408 GLY A C 1
ATOM 2958 O O . GLY A 1 408 ? 7.478 -13.755 17.126 1.00 53.03 408 GLY A O 1
ATOM 2959 N N . VAL A 1 409 ? 8.171 -12.949 19.115 1.00 53.50 409 VAL A N 1
ATOM 2960 C CA . VAL A 1 409 ? 9.430 -12.353 18.639 1.00 53.50 409 VAL A CA 1
ATOM 2961 C C . VAL A 1 409 ? 10.539 -13.398 18.493 1.00 53.50 409 VAL A C 1
ATOM 2963 O O . VAL A 1 409 ? 11.322 -13.314 17.549 1.00 53.5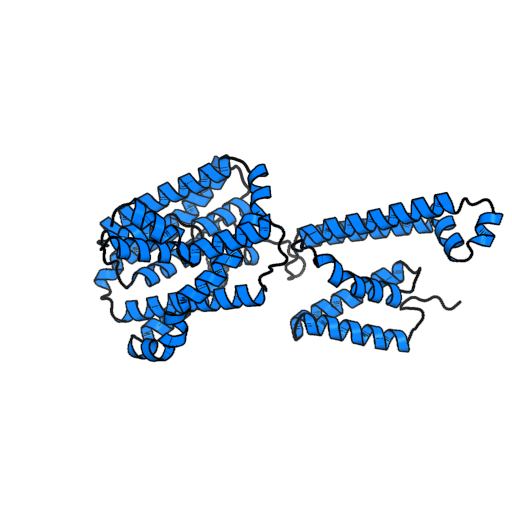0 409 VAL A O 1
ATOM 2966 N N . THR A 1 410 ? 10.631 -14.373 19.402 1.00 60.06 410 THR A N 1
ATOM 2967 C CA . THR A 1 410 ? 11.740 -15.343 19.415 1.00 60.06 410 THR A CA 1
ATOM 2968 C C . THR A 1 410 ? 11.559 -16.510 18.451 1.00 60.06 410 THR A C 1
ATOM 2970 O O . THR A 1 410 ? 12.554 -17.012 17.930 1.00 60.06 410 THR A O 1
ATOM 2973 N N . TRP A 1 411 ? 10.323 -16.956 18.208 1.00 63.66 411 TRP A N 1
ATOM 2974 C CA . TRP A 1 411 ? 10.045 -18.107 17.344 1.00 63.66 411 TRP A CA 1
ATOM 2975 C C . TRP A 1 411 ? 9.039 -17.777 16.245 1.00 63.66 411 TRP A C 1
ATOM 2977 O O . TRP A 1 411 ? 9.390 -17.731 15.069 1.00 63.66 411 TRP A O 1
ATOM 2987 N N . SER A 1 412 ? 7.776 -17.598 16.619 1.00 62.16 412 SER A N 1
ATOM 2988 C CA . SER A 1 412 ? 6.673 -17.223 15.733 1.00 62.16 412 SER A CA 1
ATOM 2989 C C . SER A 1 412 ? 5.438 -16.900 16.572 1.00 62.16 412 SER A C 1
ATOM 2991 O O . SER A 1 412 ? 5.300 -17.373 17.702 1.00 62.16 412 SER A O 1
ATOM 2993 N N . THR A 1 413 ? 4.506 -16.113 16.030 1.00 65.88 413 THR A N 1
ATOM 2994 C CA . THR A 1 413 ? 3.277 -15.718 16.742 1.00 65.88 413 THR A CA 1
ATOM 2995 C C . THR A 1 413 ? 2.436 -16.922 17.175 1.00 65.88 413 THR A C 1
ATOM 2997 O O . THR A 1 413 ? 1.905 -16.930 18.282 1.00 65.88 413 THR A O 1
ATOM 3000 N N . GLU A 1 414 ? 2.363 -17.965 16.345 1.00 73.75 414 GLU A N 1
ATOM 3001 C CA . GLU A 1 414 ? 1.666 -19.214 16.675 1.00 73.75 414 GLU A CA 1
ATOM 3002 C C . GLU A 1 414 ? 2.321 -19.919 17.867 1.00 73.75 414 GLU A C 1
ATOM 3004 O O . GLU A 1 414 ? 1.636 -20.284 18.822 1.00 73.75 414 GLU A O 1
ATOM 3009 N N . MET A 1 415 ? 3.654 -20.023 17.870 1.00 70.88 415 MET A N 1
ATOM 3010 C CA . MET A 1 415 ? 4.399 -20.605 18.990 1.00 70.88 415 MET A CA 1
ATOM 3011 C C . MET A 1 415 ? 4.253 -19.780 20.271 1.00 70.88 415 MET A C 1
ATOM 3013 O O . MET A 1 415 ? 4.180 -20.360 21.350 1.00 70.88 415 MET A O 1
ATOM 3017 N N . GLY A 1 416 ? 4.119 -18.453 20.173 1.00 73.19 416 GLY A N 1
ATOM 3018 C CA . GLY A 1 416 ? 3.773 -17.598 21.313 1.00 73.19 416 GLY A CA 1
ATOM 3019 C C . GLY A 1 416 ? 2.457 -18.009 21.983 1.00 73.19 416 GLY A C 1
ATOM 3020 O O . GLY A 1 416 ? 2.395 -18.115 23.209 1.00 73.19 416 GLY A O 1
ATOM 3021 N N . TYR A 1 417 ? 1.427 -18.331 21.194 1.00 79.44 417 TYR A N 1
ATOM 3022 C CA . TYR A 1 417 ? 0.167 -18.862 21.723 1.00 79.44 417 TYR A CA 1
ATOM 3023 C C . TYR A 1 417 ? 0.314 -20.267 22.312 1.00 79.44 417 TYR A C 1
ATOM 3025 O O . TYR A 1 417 ? -0.254 -20.534 23.370 1.00 79.44 417 TYR A O 1
ATOM 3033 N N . VAL A 1 418 ? 1.095 -21.152 21.685 1.00 83.56 418 VAL A N 1
ATOM 3034 C CA . VAL A 1 418 ? 1.354 -22.502 22.221 1.00 83.56 418 VAL A CA 1
ATOM 3035 C C . VAL A 1 418 ? 2.069 -22.435 23.572 1.00 83.56 418 VAL A C 1
ATOM 3037 O O . VAL A 1 418 ? 1.654 -23.104 24.517 1.00 83.56 418 VAL A O 1
ATOM 3040 N N . VAL A 1 419 ? 3.102 -21.597 23.697 1.00 82.75 419 VAL A N 1
ATOM 3041 C CA . VAL A 1 419 ? 3.846 -21.403 24.953 1.00 82.75 419 VAL A CA 1
ATOM 3042 C C . VAL A 1 419 ? 2.939 -20.822 26.034 1.00 82.75 419 VAL A C 1
ATOM 3044 O O . VAL A 1 419 ? 2.960 -21.293 27.169 1.00 82.75 419 VAL A O 1
ATOM 3047 N N . ALA A 1 420 ? 2.097 -19.849 25.684 1.00 84.06 420 ALA A N 1
ATOM 3048 C CA . ALA A 1 420 ? 1.103 -19.298 26.595 1.00 84.06 420 ALA A CA 1
ATOM 3049 C C . ALA A 1 420 ? 0.120 -20.377 27.089 1.00 84.06 420 ALA A C 1
ATOM 3051 O O . ALA A 1 420 ? -0.164 -20.467 28.284 1.00 84.06 420 ALA A O 1
ATOM 3052 N N . PHE A 1 421 ? -0.339 -21.250 26.194 1.00 85.25 421 PHE A N 1
ATOM 3053 C CA . PHE A 1 421 ? -1.243 -22.343 26.544 1.00 85.25 421 PHE A CA 1
ATOM 3054 C C . PHE A 1 421 ? -0.567 -23.402 27.428 1.00 85.25 421 PHE A C 1
ATOM 3056 O O . PHE A 1 421 ? -1.147 -23.859 28.413 1.00 85.25 421 PHE A O 1
ATOM 3063 N N . ALA A 1 422 ? 0.685 -23.757 27.131 1.00 88.00 422 ALA A N 1
ATOM 3064 C CA . ALA A 1 422 ? 1.478 -24.664 27.956 1.00 88.00 422 ALA A CA 1
ATOM 3065 C C . ALA A 1 422 ? 1.717 -24.084 29.359 1.00 88.00 422 ALA A C 1
ATOM 3067 O O . ALA A 1 422 ? 1.534 -24.782 30.358 1.00 88.00 422 ALA A O 1
ATOM 3068 N N . LEU A 1 423 ? 2.054 -22.793 29.445 1.00 87.50 423 LEU A N 1
ATOM 3069 C CA . LEU A 1 423 ? 2.212 -22.081 30.710 1.00 87.50 423 LEU A CA 1
ATOM 3070 C C . LEU A 1 423 ? 0.915 -22.096 31.524 1.00 87.50 423 LEU A C 1
ATOM 3072 O O . LEU A 1 423 ? 0.950 -22.378 32.719 1.00 87.50 423 LEU A O 1
ATOM 3076 N N . PHE A 1 424 ? -0.226 -21.835 30.883 1.00 87.38 424 PHE A N 1
ATOM 3077 C CA . PHE A 1 424 ? -1.534 -21.922 31.525 1.00 87.38 424 PHE A CA 1
ATOM 3078 C C . PHE A 1 424 ? -1.792 -23.308 32.129 1.00 87.38 424 PHE A C 1
ATOM 3080 O O . PHE A 1 424 ? -2.169 -23.391 33.298 1.00 87.38 424 PHE A O 1
ATOM 3087 N N . ILE A 1 425 ? -1.542 -24.385 31.374 1.00 86.75 425 ILE A N 1
ATOM 3088 C CA . ILE A 1 425 ? -1.713 -25.765 31.856 1.00 86.75 425 ILE A CA 1
ATOM 3089 C C . ILE A 1 425 ? -0.825 -26.011 33.078 1.00 86.75 425 ILE A C 1
ATOM 3091 O O . ILE A 1 425 ? -1.318 -26.433 34.122 1.00 86.75 425 ILE A O 1
ATOM 3095 N N . VAL A 1 426 ? 0.469 -25.699 32.982 1.00 88.25 426 VAL A N 1
ATOM 3096 C CA . VAL A 1 426 ? 1.424 -25.900 34.084 1.00 88.25 426 VAL A CA 1
ATOM 3097 C C . VAL A 1 426 ? 0.998 -25.126 35.333 1.00 88.25 426 VAL A C 1
ATOM 3099 O O . VAL A 1 426 ? 0.971 -25.683 36.431 1.00 88.25 426 VAL A O 1
ATOM 3102 N N . LEU A 1 427 ? 0.613 -23.858 35.181 1.00 84.50 427 LEU A N 1
ATOM 3103 C CA . LEU A 1 427 ? 0.173 -23.029 36.302 1.00 84.50 427 LEU A CA 1
ATOM 3104 C C . LEU A 1 427 ? -1.146 -23.514 36.907 1.00 84.50 427 LEU A C 1
ATOM 3106 O O . LEU A 1 427 ? -1.308 -23.410 38.119 1.00 84.50 427 LEU A O 1
ATOM 3110 N N . MET A 1 428 ? -2.051 -24.092 36.117 1.00 83.38 428 MET A N 1
ATOM 3111 C CA . MET A 1 428 ? -3.276 -24.713 36.630 1.00 83.38 428 MET A CA 1
ATOM 3112 C C . MET A 1 428 ? -3.003 -25.966 37.462 1.00 83.38 428 MET A C 1
ATOM 3114 O O . MET A 1 428 ? -3.643 -26.148 38.496 1.00 83.38 428 MET A O 1
ATOM 3118 N N . PHE A 1 429 ? -2.020 -26.786 37.083 1.00 84.06 429 PHE A N 1
ATOM 3119 C CA . PHE A 1 429 ? -1.593 -27.919 37.912 1.00 84.06 429 PHE A CA 1
ATOM 3120 C C . PHE A 1 429 ? -0.954 -27.468 39.231 1.00 84.06 429 PHE A C 1
ATOM 3122 O O . PHE A 1 429 ? -1.172 -28.090 40.269 1.00 84.06 429 PHE A O 1
ATOM 3129 N N . LEU A 1 430 ? -0.182 -26.378 39.210 1.00 84.25 430 LEU A N 1
ATOM 3130 C CA . LEU A 1 430 ? 0.510 -25.864 40.396 1.00 84.25 430 LEU A CA 1
ATOM 3131 C C . LEU A 1 430 ? -0.400 -25.029 41.315 1.00 84.25 430 LEU A C 1
ATOM 3133 O O . LEU A 1 430 ? -0.218 -25.028 42.534 1.00 84.25 430 LEU A O 1
ATOM 3137 N N . ARG A 1 431 ? -1.355 -24.285 40.747 1.00 82.44 431 ARG A N 1
ATOM 3138 C CA . ARG A 1 431 ? -2.280 -23.384 41.453 1.00 82.44 431 ARG A CA 1
ATOM 3139 C C . ARG A 1 431 ? -3.666 -23.359 40.788 1.00 82.44 431 ARG A C 1
ATOM 3141 O O . ARG A 1 431 ? -4.013 -22.376 40.130 1.00 82.44 431 ARG A O 1
ATOM 3148 N N . PRO A 1 432 ? -4.514 -24.369 41.041 1.00 77.62 432 PRO A N 1
ATOM 3149 C CA . PRO A 1 432 ? -5.844 -24.463 40.431 1.00 77.62 432 PRO A CA 1
ATOM 3150 C C . PRO A 1 432 ? -6.805 -23.330 40.837 1.00 77.62 432 PRO A C 1
ATOM 3152 O O . PRO A 1 432 ? -7.749 -23.043 40.113 1.00 77.62 432 PRO A O 1
ATOM 3155 N N . GLY A 1 433 ? -6.558 -22.640 41.959 1.00 76.12 433 GLY A N 1
ATOM 3156 C CA . GLY A 1 433 ? -7.355 -21.477 42.380 1.00 76.12 433 GLY A CA 1
ATOM 3157 C C . GLY A 1 433 ? -7.051 -20.170 41.627 1.00 76.12 433 GLY A C 1
ATOM 3158 O O . GLY A 1 433 ? -7.750 -19.177 41.826 1.00 76.12 433 GLY A O 1
ATOM 3159 N N . GLY A 1 434 ? -6.006 -20.143 40.792 1.00 78.75 434 GLY A N 1
ATOM 3160 C CA . GLY A 1 434 ? -5.513 -18.941 40.115 1.00 78.75 434 GLY A CA 1
ATOM 3161 C C . GLY A 1 434 ? -4.341 -18.250 40.831 1.00 78.75 434 GLY A C 1
ATOM 3162 O O . GLY A 1 434 ? -3.970 -18.582 41.961 1.00 78.75 434 GLY A O 1
ATOM 3163 N N . LEU A 1 435 ? -3.723 -17.273 40.160 1.00 77.38 435 LEU A N 1
ATOM 3164 C CA . LEU A 1 435 ? -2.463 -16.636 40.571 1.00 77.38 435 LEU A CA 1
ATOM 3165 C C . LEU A 1 435 ? -2.540 -15.945 41.939 1.00 77.38 435 LEU A C 1
ATOM 3167 O O . LEU A 1 435 ? -1.601 -16.051 42.732 1.00 77.38 435 LEU A O 1
ATOM 3171 N N . LEU A 1 436 ? -3.656 -15.264 42.219 1.00 77.00 436 LEU A N 1
ATOM 3172 C CA . LEU A 1 436 ? -3.882 -14.480 43.440 1.00 77.00 436 LEU A CA 1
ATOM 3173 C C . LEU A 1 436 ? -5.012 -15.044 44.315 1.00 77.00 436 LEU A C 1
ATOM 3175 O O . LEU A 1 436 ? -5.638 -14.293 45.065 1.00 77.00 436 LEU A O 1
ATOM 3179 N N . ALA A 1 437 ? -5.296 -16.345 44.217 1.00 65.38 437 ALA A N 1
ATOM 3180 C CA . ALA A 1 437 ? -6.293 -16.999 45.058 1.00 65.38 437 ALA A CA 1
ATOM 3181 C C . ALA A 1 437 ? -6.011 -16.732 46.545 1.00 65.38 437 ALA A C 1
ATOM 3183 O O . ALA A 1 437 ? -4.912 -17.012 47.037 1.00 65.38 437 ALA A O 1
ATOM 3184 N N . ARG A 1 438 ? -6.997 -16.191 47.271 1.00 60.38 438 ARG A N 1
ATOM 3185 C CA . ARG A 1 438 ? -6.947 -16.201 48.733 1.00 60.38 438 ARG A CA 1
ATOM 3186 C C . ARG A 1 438 ? -7.181 -17.639 49.178 1.00 60.38 438 ARG A C 1
ATOM 3188 O O . ARG A 1 438 ? -8.102 -18.285 48.696 1.00 60.38 438 ARG A O 1
ATOM 3195 N N . ARG A 1 439 ? -6.304 -18.132 50.055 1.00 47.94 439 ARG A N 1
ATOM 3196 C CA . ARG A 1 439 ? -6.572 -19.343 50.828 1.00 47.94 439 ARG A CA 1
ATOM 3197 C C . ARG A 1 439 ? -7.741 -18.997 51.743 1.00 47.94 439 ARG A C 1
ATOM 3199 O O . ARG A 1 439 ? -7.543 -18.225 52.679 1.00 47.94 439 ARG A O 1
ATOM 3206 N N . GLU A 1 440 ? -8.929 -19.448 51.374 1.00 43.38 440 GLU A N 1
ATOM 3207 C CA . GLU A 1 440 ? -10.047 -19.569 52.310 1.00 43.38 440 GLU A CA 1
ATOM 3208 C C . GLU A 1 440 ? -9.888 -20.855 53.115 1.00 43.38 440 GLU A C 1
ATOM 3210 O O . GLU A 1 440 ? -9.435 -21.867 52.522 1.00 43.38 440 GLU A O 1
#

Secondary structure (DSSP, 8-state):
--HHHHHHHHHTSHHHHHHHHHHHHHHTT------HHHHHHHHHHHHHHHHHHHHHHHHHS-HHHHHHHHHHHHHHHHHHHHHHHHHIIIII---HHHHHHHHHHHHS--HHHHHHHHHHHHHTT----TTHHHHHHHHHHHHHHHHHHHH-SS--HHHHHHHHHTSHHHHHHHHHHHHHHHHHHHHHHHHHHHHTTTHHHHHHHHHHHHHHHHHHHHHHHHHH-HHHHHHHHHHHHHHHHHHHHHHHHTT--HHHHHHHHHHHH---SSHHHHHHHHHS---EETTEE--HHHHHHHHHHHHHHHHHHHHHHHSHHHHHHHHHTT-HHHHHHTT--HHHHHHHHHHHHHHHHHHHHHHHHHHS---TTGGGGHHHHHHHHHHHH-TT-HHHHHHHHHHHHHHHHHHHHHT-HHHHHHHHHHHHHHHHHH-TT-TT----

pLDDT: mean 79.99, std 12.91, range [26.06, 96.5]

Sequence (440 aa):
MDALELLKLNLLSPMVLAFFLGALARGLRSDLAFPEALYTALSIYLLFAIGLKGGVELSKTPLALLLLPALATLFLGLFRPLSSYLLARRLLGVGREDAGALAAHYGSVSAVTFLAALTFAQGVGHRPEGFLPTLVALLEVPGIVVALLLAKRQGGLGEALPEVLTGKSVVLLLGGLLVGALSGEAGMERVKAFFVDPFYGALTLFLLDLGMVAASRLSALRRVGLRLLLFGAGLALLHGALGVYLGHLAGLSVGGATVLGAMAASASYIAAPAAVRLALPVVEVGGMFLSFARLVAFAIALVAMLALYLFLTRTWMGTAIRAVAQDREAMALMGADPHRIYVVTSAVGGGMAGLAAALLSIQYSVHPHFGAAFGPLTFMICVLGGLGNMPGAFVAAFIMSEVIALGGVTWSTEMGYVVAFALFIVLMFLRPGGLLARRE

Organism: NCBI:txid540988

Radius of gyration: 28.04 Å; chains: 1; bounding box: 61×52×85 Å